Protein 3LYS (pdb70)

Radius of gyration: 33.26 Å; Cα contacts (8 Å, |Δi|>4): 782; chains: 6; bounding box: 32×87×81 Å

Organism: Lactococcus lactis subsp. lactis (strain IL1403) (NCBI:txid272623)

InterPro domains:
  IPR002104 Integrase, catalytic domain [PF00589] (167-355)
  IPR002104 Integrase, catalytic domain [PS51898] (163-365)
  IPR004107 Integrase, SAM-like, N-terminal [PF14659] (61-115)
  IPR010998 Integrase/recombinase, N-terminal [G3DSA:1.10.150.130] (53-163)
  IPR011010 DNA breaking-rejoining enzyme, catalytic core [SSF56349] (61-362)
  IPR013762 Integrase-like, catalytic domain superfamily [G3DSA:1.10.443.10] (164-369)
  IPR044068 Core-binding (CB) domain [PS51900] (55-139)
  IPR050090 Bacterial tyrosine recombinase XerC/XerD complex [PTHR30349] (60-361)

Sequence (611 aa):
PIKQEISEYFKDWELYKKNAIDETYKGYEQTLKYLKTYPNVLISEITASSYQRALNKFAETHAKASTKGFHTRVRASIQCLIEEGRLQKDFTTRAVVKGLEHKQEISEYFKDWELYKKNAIDETYKGYEQTLKYLKTYPNVLISEITASSYQRALNKFAETHAKASTKGFHTRVRASIQCLIEEGRLQKDFTTRAVVKGLEHHPIKQEISEYFKDWELYKKNAIDETYKGYEQTLKYLKTYPNVLISEITASSYQRALNKFAETHAKASTKGFHTRVRASIQCLIEEGRLQKDFTTRAVVKGLEIKQEISEYFKDWELYKKNAIDETYKGYEQTLKYLKTYPNVLISEITASSYQRALNKFAETHAKASTKGFHTRVRASIQCLIEEGRLQKDFTTRAVVKGLEHHHHPIKQEISEYFKDWELYKKNAIDETYKGYEQTLKYLKTYPNVLISEITASSYQRALNKFAETHAKASTKGFHTRVRASIQCLIEEGRLQKDFTTRAVVKGLEPIKQEISEYFKDWELYKKNAIDETYKGYEQTLKYLKTYPNVLISEITASSYQRALNKFAETHAKASTKGFHTRVRASIQCLIEEGRLQKDFTTRAVVKGLEH

Solvent-accessible surface area: 32222 Å² total

Structure (mmCIF, N/CA/C/O backbone):
data_3LYS
#
_entry.id   3LYS
#
_cell.length_a   66.704
_cell.length_b   90.272
_cell.length_c   156.948
_cell.angle_alpha   90.00
_cell.angle_beta   90.00
_cell.angle_gamma   90.00
#
_symmetry.space_group_name_H-M   'P 21 21 21'
#
loop_
_entity.id
_entity.type
_entity.pdbx_description
1 polymer 'Prophage pi2 protein 01, integrase'
2 water water
#
loop_
_atom_site.group_PDB
_atom_site.id
_atom_site.type_symbol
_atom_site.label_atom_id
_atom_site.label_alt_id
_atom_site.label_comp_id
_atom_site.label_asym_id
_atom_site.label_entity_id
_atom_site.label_seq_id
_atom_site.pdbx_PDB_ins_code
_atom_site.Cartn_x
_atom_site.Cartn_y
_atom_site.Cartn_z
_atom_site.occupancy
_atom_site.B_iso_or_equiv
_atom_site.auth_seq_id
_atom_site.auth_comp_id
_atom_site.auth_asym_id
_atom_site.auth_atom_id
_atom_site.pdbx_PDB_model_num
ATOM 1 N N . PRO A 1 3 ? -11.238 -1.679 -20.487 1.00 75.45 55 PRO A N 1
ATOM 2 C CA . PRO A 1 3 ? -10.784 -0.432 -21.167 1.00 75.63 55 PRO A CA 1
ATOM 3 C C . PRO A 1 3 ? -11.483 -0.259 -22.531 1.00 76.37 55 PRO A C 1
ATOM 4 O O . PRO A 1 3 ? -11.848 -1.253 -23.168 1.00 78.37 55 PRO A O 1
ATOM 8 N N . ILE A 1 4 ? -11.680 0.993 -22.967 1.00 74.84 56 ILE A N 1
ATOM 9 C CA . ILE A 1 4 ? -12.326 1.296 -24.264 1.00 71.60 56 ILE A CA 1
ATOM 10 C C . ILE A 1 4 ? -11.556 2.333 -25.083 1.00 70.99 56 ILE A C 1
ATOM 11 O O . ILE A 1 4 ? -11.698 3.546 -24.890 1.00 69.24 56 ILE A O 1
ATOM 16 N N . LYS A 1 5 ? -10.739 1.837 -26.005 1.00 70.40 57 LYS A N 1
ATOM 17 C CA . LYS A 1 5 ? -9.943 2.693 -26.877 1.00 70.37 57 LYS A CA 1
ATOM 18 C C . LYS A 1 5 ? -10.450 2.561 -28.307 1.00 67.48 57 LYS A C 1
ATOM 19 O O . LYS A 1 5 ? -10.248 1.535 -28.958 1.00 70.07 57 LYS A O 1
ATOM 25 N N . GLN A 1 6 ? -11.117 3.602 -28.789 1.00 59.66 58 GLN A N 1
ATOM 26 C CA . GLN A 1 6 ? -11.649 3.588 -30.141 1.00 53.13 58 GLN A CA 1
ATOM 27 C C . GLN A 1 6 ? -12.270 4.960 -30.462 1.00 53.50 58 GLN A C 1
ATOM 28 O O . GLN A 1 6 ? -12.488 5.774 -29.560 1.00 56.71 58 GLN A O 1
ATOM 34 N N . GLU A 1 7 ? -12.543 5.231 -31.736 1.00 48.71 59 GLU A N 1
ATOM 35 C CA . GLU A 1 7 ? -13.140 6.509 -32.101 1.00 45.54 59 GLU A CA 1
ATOM 36 C C . GLU A 1 7 ? -14.620 6.470 -31.838 1.00 40.83 59 GLU A C 1
ATOM 37 O O . GLU A 1 7 ? -15.265 5.477 -32.116 1.00 38.72 59 GLU A O 1
ATOM 43 N N . ILE A 1 8 ? -15.164 7.553 -31.308 1.00 40.42 60 ILE A N 1
ATOM 44 C CA . ILE A 1 8 ? -16.587 7.604 -31.040 1.00 36.44 60 ILE A CA 1
ATOM 45 C C . ILE A 1 8 ? -17.382 7.250 -32.293 1.00 36.93 60 ILE A C 1
ATOM 46 O O . ILE A 1 8 ? -18.306 6.438 -32.237 1.00 34.60 60 ILE A O 1
ATOM 51 N N . SER A 1 9 ? -17.026 7.855 -33.424 1.00 41.70 61 SER A N 1
ATOM 52 C CA . SER A 1 9 ? -17.739 7.602 -34.680 1.00 44.32 61 SER A CA 1
ATOM 53 C C . SER A 1 9 ? -17.700 6.133 -35.052 1.00 43.21 61 SER A C 1
ATOM 54 O O . SER A 1 9 ? -18.740 5.504 -35.251 1.00 44.48 61 SER A O 1
ATOM 57 N N . GLU A 1 10 ? -16.489 5.589 -35.121 1.00 42.11 62 GLU A N 1
ATOM 58 C CA . GLU A 1 10 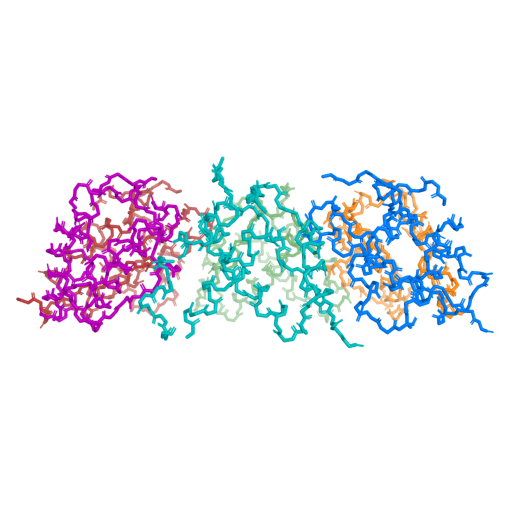? -16.280 4.193 -35.474 1.00 38.45 62 GLU A CA 1
ATOM 59 C C . GLU A 1 10 ? -17.106 3.245 -34.618 1.00 32.05 62 GLU A C 1
ATOM 60 O O . GLU A 1 10 ? -17.797 2.364 -35.125 1.00 27.45 62 GLU A O 1
ATOM 66 N N . TYR A 1 11 ? -17.013 3.434 -33.311 1.00 28.14 63 TYR A N 1
ATOM 67 C CA . TYR A 1 11 ? -17.751 2.623 -32.374 1.00 26.02 63 TYR A CA 1
ATOM 68 C C . TYR A 1 11 ? -19.249 2.719 -32.609 1.00 28.88 63 TYR A C 1
ATOM 69 O O . TYR A 1 11 ? -19.933 1.707 -32.646 1.00 30.08 63 TYR A O 1
ATOM 78 N N . PHE A 1 12 ? -19.774 3.927 -32.768 1.00 29.66 64 PHE A N 1
ATOM 79 C CA . PHE A 1 12 ? -21.209 4.073 -32.983 1.00 26.81 64 PHE A CA 1
ATOM 80 C C . PHE A 1 12 ? -21.692 3.151 -34.093 1.00 24.89 64 PHE A C 1
ATOM 81 O O . PHE A 1 12 ? -22.686 2.452 -33.932 1.00 23.40 64 PHE A O 1
ATOM 89 N N . LYS A 1 13 ? -20.986 3.144 -35.218 1.00 30.97 65 LYS A N 1
ATOM 90 C CA . LYS A 1 13 ? -21.364 2.289 -36.342 1.00 34.32 65 LYS A CA 1
ATOM 91 C C . LYS A 1 13 ? -21.340 0.843 -35.867 1.00 36.29 65 LYS A C 1
ATOM 92 O O . LYS A 1 13 ? -22.314 0.118 -36.033 1.00 38.64 65 LYS A O 1
ATOM 98 N N . ASP A 1 14 ? -20.220 0.443 -35.270 1.00 34.85 66 ASP A N 1
ATOM 99 C CA . ASP A 1 14 ? -20.027 -0.909 -34.736 1.00 36.75 66 ASP A CA 1
ATOM 100 C C . ASP A 1 14 ? -21.262 -1.294 -33.909 1.00 35.31 66 ASP A C 1
ATOM 101 O O . ASP A 1 14 ? -21.884 -2.329 -34.142 1.00 33.33 66 ASP A O 1
ATOM 106 N N . TRP A 1 15 ? -21.606 -0.427 -32.958 1.00 35.38 67 TRP A N 1
ATOM 107 C CA . TRP A 1 15 ? -22.746 -0.602 -32.060 1.00 35.46 67 TRP A CA 1
ATOM 108 C C . TRP A 1 15 ? -24.082 -0.739 -32.794 1.00 39.30 67 TRP A C 1
ATOM 109 O O . TRP A 1 15 ? -24.764 -1.764 -32.679 1.00 39.51 67 TRP A O 1
ATOM 128 N N . GLU A 1 17 ? -24.912 -1.387 -35.811 1.00 40.94 69 GLU A N 1
ATOM 129 C CA . GLU A 1 17 ? -25.023 -2.562 -36.665 1.00 40.50 69 GLU A CA 1
ATOM 130 C C . GLU A 1 17 ? -25.176 -3.835 -35.845 1.00 39.86 69 GLU A C 1
ATOM 131 O O . GLU A 1 17 ? -25.559 -4.866 -36.377 1.00 41.85 69 GLU A O 1
ATOM 137 N N . LEU A 1 18 ? -24.887 -3.766 -34.550 1.00 37.71 70 LEU A N 1
ATOM 138 C CA . LEU A 1 18 ? -25.024 -4.933 -33.697 1.00 33.13 70 LEU A CA 1
ATOM 139 C C . LEU A 1 18 ? -26.381 -5.037 -33.042 1.00 34.83 70 LEU A C 1
ATOM 140 O O . LEU A 1 18 ? -27.077 -6.038 -33.189 1.00 35.07 70 LEU A O 1
ATOM 145 N N . TYR A 1 19 ? -26.759 -3.992 -32.320 1.00 35.63 71 TYR A N 1
ATOM 146 C CA . TYR A 1 19 ? -28.015 -4.005 -31.590 1.00 38.89 71 TYR A CA 1
ATOM 147 C C . TYR A 1 19 ? -29.190 -3.315 -32.253 1.00 39.87 71 TYR A C 1
ATOM 148 O O . TYR A 1 19 ? -30.313 -3.413 -31.764 1.00 41.16 71 TYR A O 1
ATOM 157 N N . LYS A 1 20 ? -28.955 -2.626 -33.361 1.00 39.27 72 LYS A N 1
ATOM 158 C CA . LYS A 1 20 ? -30.048 -1.912 -34.008 1.00 41.73 72 LYS A CA 1
ATOM 159 C C . LYS A 1 20 ? -30.409 -2.408 -35.402 1.00 43.06 72 LYS A C 1
ATOM 160 O O . LYS A 1 20 ? -31.579 -2.655 -35.706 1.00 38.28 72 LYS A O 1
ATOM 166 N N . LYS A 1 21 ? -29.382 -2.540 -36.235 1.00 46.10 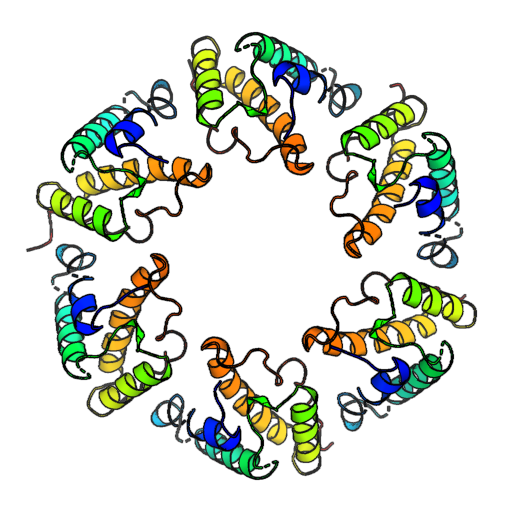73 LYS A N 1
ATOM 167 C CA . LYS A 1 21 ? -29.516 -2.977 -37.617 1.00 51.07 73 LYS A CA 1
ATOM 168 C C . LYS A 1 21 ? -30.866 -3.567 -38.015 1.00 54.05 73 LYS A C 1
ATOM 169 O O . LYS A 1 21 ? -31.830 -2.844 -38.264 1.00 55.52 73 LYS A O 1
ATOM 175 N N . ASN A 1 22 ? -30.925 -4.891 -38.068 1.00 55.74 74 ASN A N 1
ATOM 176 C CA . ASN A 1 22 ? -32.131 -5.588 -38.473 1.00 55.42 74 ASN A CA 1
ATOM 177 C C . ASN A 1 22 ? -33.193 -5.680 -37.402 1.00 57.00 74 ASN A C 1
ATOM 178 O O . ASN A 1 22 ? -34.285 -6.190 -37.636 1.00 57.26 74 ASN A O 1
ATOM 183 N N . ALA A 1 23 ? -32.880 -5.169 -36.225 1.00 58.26 75 ALA A N 1
ATOM 184 C CA . ALA A 1 23 ? -33.830 -5.225 -35.134 1.00 62.44 75 ALA A CA 1
ATOM 185 C C . ALA A 1 23 ? -34.883 -4.130 -35.200 1.00 64.47 75 ALA A C 1
ATOM 186 O O . ALA A 1 23 ? -36.063 -4.372 -34.943 1.00 63.38 75 ALA A O 1
ATOM 188 N N . ILE A 1 24 ? -34.462 -2.923 -35.544 1.00 66.62 76 ILE A N 1
ATOM 189 C CA . ILE A 1 24 ? -35.397 -1.820 -35.596 1.00 69.33 76 ILE A CA 1
ATOM 190 C C . ILE A 1 24 ? -35.943 -1.573 -36.998 1.00 72.09 76 ILE A C 1
ATOM 191 O O . ILE A 1 24 ? -35.440 -2.111 -37.991 1.00 71.09 76 ILE A O 1
ATOM 196 N N . ASP A 1 25 ? -37.000 -0.768 -37.054 1.00 75.58 77 ASP A N 1
ATOM 197 C CA . ASP A 1 25 ? -37.655 -0.391 -38.302 1.00 78.19 77 ASP A CA 1
ATOM 198 C C . ASP A 1 25 ? -36.628 0.149 -39.307 1.00 79.09 77 ASP A C 1
ATOM 199 O O . ASP A 1 25 ? -35.581 0.658 -38.915 1.00 82.98 77 ASP A O 1
ATOM 204 N N . GLU A 1 26 ? -36.931 0.051 -40.597 1.00 78.56 78 GLU A N 1
ATOM 205 C CA . GLU A 1 26 ? -36.021 0.538 -41.630 1.00 78.23 78 GLU A CA 1
ATOM 206 C C . GLU A 1 26 ? -35.930 2.058 -41.664 1.00 76.96 78 GLU A C 1
ATOM 207 O O . GLU A 1 26 ? -34.842 2.629 -41.734 1.00 75.07 78 GLU A O 1
ATOM 221 N N . THR A 1 28 ? -36.516 3.943 -39.323 1.00 63.79 80 THR A N 1
ATOM 222 C CA . THR A 1 28 ? -35.945 4.366 -38.059 1.00 55.71 80 THR A CA 1
ATOM 223 C C . THR A 1 28 ? -34.432 4.192 -38.053 1.00 50.72 80 THR A C 1
ATOM 224 O O . THR A 1 28 ? -33.709 4.967 -37.432 1.00 48.77 80 THR A O 1
ATOM 228 N N . TYR A 1 29 ? -33.953 3.176 -38.753 1.00 45.21 81 TYR A N 1
ATOM 229 C CA . TYR A 1 29 ? -32.525 2.936 -38.812 1.00 45.54 81 TYR A CA 1
ATOM 230 C C . TYR A 1 29 ? -31.854 4.096 -39.535 1.00 47.27 81 TYR A C 1
ATOM 231 O O . TYR A 1 29 ? -30.686 4.403 -39.295 1.00 48.13 81 TYR A O 1
ATOM 240 N N . LYS A 1 30 ? -32.597 4.739 -40.426 1.00 48.12 82 LYS A N 1
ATOM 241 C CA . LYS A 1 30 ? -32.063 5.865 -41.174 1.00 46.80 82 LYS A CA 1
ATOM 242 C C . LYS A 1 30 ? -31.507 6.884 -40.190 1.00 45.70 82 LYS A C 1
ATOM 243 O O . LYS A 1 30 ? -30.464 7.490 -40.430 1.00 40.80 82 LYS A O 1
ATOM 249 N N . GLY A 1 31 ? -32.213 7.051 -39.074 1.00 45.32 83 GLY A N 1
ATOM 250 C CA . GLY A 1 31 ? -31.807 8.002 -38.056 1.00 45.59 83 GLY A CA 1
ATOM 251 C C . GLY A 1 31 ? -30.421 7.733 -37.516 1.00 46.37 83 GLY A C 1
ATOM 252 O O . GLY A 1 31 ? -29.606 8.649 -37.372 1.00 49.57 83 GLY A O 1
ATOM 253 N N . TYR A 1 32 ? -30.151 6.472 -37.208 1.00 43.56 84 TYR A N 1
ATOM 254 C CA . TYR A 1 32 ? -28.850 6.097 -36.684 1.00 42.29 84 TYR A CA 1
ATOM 255 C C . TYR A 1 32 ? -27.765 6.314 -37.732 1.00 41.31 84 TYR A C 1
ATOM 256 O O . TYR A 1 32 ? -26.639 6.679 -37.399 1.00 41.29 84 TYR A O 1
ATOM 265 N N . GLU A 1 33 ? -28.098 6.104 -38.998 1.00 38.57 85 GLU A N 1
ATOM 266 C CA . GLU A 1 33 ? -27.109 6.298 -40.042 1.00 39.91 85 GLU A CA 1
ATOM 267 C C . GLU A 1 33 ? -26.764 7.778 -40.108 1.00 39.41 85 GLU A C 1
ATOM 268 O O . GLU A 1 33 ? -25.606 8.141 -40.318 1.00 33.91 85 GLU A O 1
ATOM 274 N N . GLN A 1 34 ? -27.779 8.621 -39.916 1.00 40.09 86 GLN A N 1
ATOM 275 C CA . GLN A 1 34 ? -2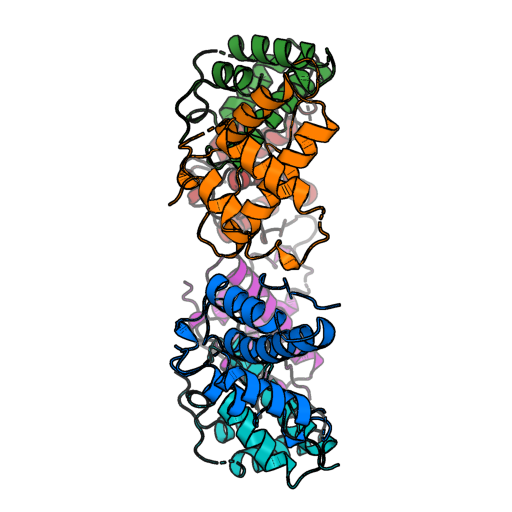7.613 10.079 -39.933 1.00 40.00 86 GLN A CA 1
ATOM 276 C C . GLN A 1 34 ? -26.771 10.501 -38.743 1.00 35.27 86 GLN A C 1
ATOM 277 O O . GLN A 1 34 ? -25.796 11.241 -38.869 1.00 31.08 86 GLN A O 1
ATOM 283 N N . THR A 1 35 ? -27.171 10.029 -37.577 1.00 36.42 87 THR A N 1
ATOM 284 C CA . THR A 1 35 ? -26.447 10.342 -36.363 1.00 37.52 87 THR A CA 1
ATOM 285 C C . THR A 1 35 ? -24.988 9.918 -36.532 1.00 34.49 87 THR A C 1
ATOM 286 O O . THR A 1 35 ? -24.081 10.607 -36.075 1.00 30.61 87 THR A O 1
ATOM 290 N N . LEU A 1 36 ? -24.774 8.785 -37.195 1.00 32.87 88 LEU A N 1
ATOM 291 C CA . LEU A 1 36 ? -23.432 8.296 -37.444 1.00 34.54 88 LEU A CA 1
ATOM 292 C C . LEU A 1 36 ? -22.696 9.339 -38.267 1.00 37.14 88 LEU A C 1
ATOM 293 O O . LEU A 1 36 ? -21.613 9.780 -37.907 1.00 37.11 88 LEU A O 1
ATOM 298 N N . LYS A 1 37 ? -23.296 9.719 -39.387 1.00 38.70 89 LYS A N 1
ATOM 299 C CA . LYS A 1 37 ? -22.731 10.722 -40.287 1.00 40.19 89 LYS A CA 1
ATOM 300 C C . LYS A 1 37 ? -22.361 11.966 -39.491 1.00 37.56 89 LYS A C 1
ATOM 301 O O . LYS A 1 37 ? -21.217 12.421 -39.516 1.00 32.50 89 LYS A O 1
ATOM 307 N N . TYR A 1 38 ? -23.347 12.512 -38.788 1.00 36.41 90 TYR A N 1
ATOM 308 C CA . TYR A 1 38 ? -23.135 13.692 -37.957 1.00 35.87 90 TYR A CA 1
ATOM 309 C C . TYR A 1 38 ? -21.906 13.490 -37.094 1.00 34.20 90 TYR A C 1
ATOM 310 O O . TYR A 1 38 ? -21.007 14.324 -37.060 1.00 34.14 90 TYR A O 1
ATOM 319 N N . LEU A 1 39 ? -21.880 12.365 -36.398 1.00 32.28 91 LEU A N 1
ATOM 320 C CA . LEU A 1 39 ? -20.765 12.046 -35.535 1.00 31.28 91 LEU A CA 1
ATOM 321 C C . LEU A 1 39 ? -19.431 12.164 -36.275 1.00 30.15 91 LEU A C 1
ATOM 322 O O . LEU A 1 39 ? -18.484 12.735 -35.754 1.00 33.01 91 LEU A O 1
ATOM 327 N N . LYS A 1 40 ? -19.355 11.652 -37.496 1.00 31.75 92 LYS A N 1
ATOM 328 C CA . LYS A 1 40 ? -18.107 11.713 -38.241 1.00 34.62 92 LYS A CA 1
ATOM 329 C C . LYS A 1 40 ? -17.663 13.139 -38.509 1.00 35.45 92 LYS A C 1
ATOM 330 O O . LYS A 1 40 ? -16.467 13.438 -38.568 1.00 36.01 92 LYS A O 1
ATOM 336 N N . THR A 1 41 ? -18.642 14.018 -38.665 1.00 39.87 93 THR A N 1
ATOM 337 C CA . THR A 1 41 ? -18.395 15.437 -38.939 1.00 42.01 93 THR A CA 1
ATOM 338 C C . THR A 1 41 ? -17.970 16.189 -37.669 1.00 43.42 93 THR A C 1
ATOM 339 O O . THR A 1 41 ? -16.797 16.502 -37.484 1.00 45.32 93 THR A O 1
ATOM 343 N N . TYR A 1 42 ? -18.936 16.463 -36.798 1.00 40.25 94 TYR A N 1
ATOM 344 C CA . TYR A 1 42 ? -18.680 17.181 -35.564 1.00 36.07 94 TYR A CA 1
ATOM 345 C C . TYR A 1 42 ? -17.636 16.571 -34.646 1.00 36.76 94 TYR A C 1
ATOM 346 O O . TYR A 1 42 ? -16.972 17.284 -33.897 1.00 39.67 94 TYR A O 1
ATOM 363 N N . PRO A 1 44 ? -14.627 14.237 -35.333 1.00 51.89 96 PRO A N 1
ATOM 364 C CA . PRO A 1 44 ? -13.711 13.454 -36.160 1.00 56.18 96 PRO A CA 1
ATOM 365 C C . PRO A 1 44 ? -12.944 12.372 -35.403 1.00 57.80 96 PRO A C 1
ATOM 366 O O . PRO A 1 44 ? -13.527 11.393 -34.927 1.00 62.29 96 PRO A O 1
ATOM 370 N N . ASN A 1 45 ? -11.636 12.543 -35.281 1.00 53.58 97 ASN A N 1
ATOM 371 C CA . ASN A 1 45 ? -10.830 11.536 -34.612 1.00 50.35 97 ASN A CA 1
ATOM 372 C C . ASN A 1 45 ? -11.008 11.493 -33.100 1.00 49.27 97 ASN A C 1
ATOM 373 O O . ASN A 1 45 ? -10.110 11.077 -32.365 1.00 49.68 97 ASN A O 1
ATOM 378 N N . VAL A 1 46 ? -12.183 11.896 -32.638 1.00 47.40 98 VAL A N 1
ATOM 379 C CA . VAL A 1 46 ? -12.475 11.907 -31.212 1.00 43.47 98 VAL A CA 1
ATOM 380 C C . VAL A 1 46 ? -12.536 10.495 -30.613 1.00 41.21 98 VAL A C 1
ATOM 381 O O . VAL A 1 46 ? -13.339 9.663 -31.039 1.00 38.87 98 VAL A O 1
ATOM 385 N N . LEU A 1 47 ? -11.673 10.223 -29.637 1.00 40.24 99 LEU A N 1
ATOM 386 C CA . LEU A 1 47 ? -11.659 8.918 -28.979 1.00 37.91 99 LEU A CA 1
ATOM 387 C C . LEU A 1 47 ? -12.642 8.887 -27.830 1.00 37.13 99 LEU A C 1
ATOM 388 O O . LEU A 1 47 ? -12.693 9.794 -27.004 1.00 35.06 99 LEU A O 1
ATOM 393 N N . ILE A 1 48 ? -13.415 7.818 -27.784 1.00 38.80 100 ILE A N 1
ATOM 394 C CA . ILE A 1 48 ? -14.423 7.641 -26.760 1.00 44.21 100 ILE A CA 1
ATOM 395 C C . ILE A 1 48 ? -13.864 7.903 -25.343 1.00 46.34 100 ILE A C 1
ATOM 396 O O . ILE A 1 48 ? -14.559 8.442 -24.469 1.00 43.65 100 ILE A O 1
ATOM 401 N N . SER A 1 49 ? -12.597 7.552 -25.125 1.00 48.61 101 SER A N 1
ATOM 402 C CA . SER A 1 49 ? -11.953 7.730 -23.820 1.00 45.62 101 SER A CA 1
ATOM 403 C C . SER A 1 49 ? -11.472 9.150 -23.553 1.00 45.64 101 SER A C 1
ATOM 404 O O . SER A 1 49 ? -10.959 9.436 -22.472 1.00 47.05 101 SER A O 1
ATOM 407 N N . GLU A 1 50 ? -11.620 10.035 -24.534 1.00 47.19 102 GLU A N 1
ATOM 408 C CA . GLU A 1 50 ? -11.187 11.425 -24.375 1.00 46.37 102 GLU A CA 1
ATOM 409 C C . GLU A 1 50 ? -12.396 12.331 -24.177 1.00 43.73 102 GLU A C 1
ATOM 410 O O . GLU A 1 50 ? -12.281 13.428 -23.642 1.00 44.44 102 GLU A O 1
ATOM 416 N N . ILE A 1 51 ? -13.555 11.865 -24.620 1.00 42.47 103 ILE A N 1
ATOM 417 C CA . ILE A 1 51 ? -14.778 12.632 -24.490 1.00 40.46 103 ILE A CA 1
ATOM 418 C C . ILE A 1 51 ? -15.082 12.929 -23.023 1.00 39.67 103 ILE A C 1
ATOM 419 O O . ILE A 1 51 ? -14.974 12.046 -22.170 1.00 36.77 103 ILE A O 1
ATOM 424 N N . THR A 1 52 ? -15.454 14.178 -22.738 1.00 39.31 104 THR A N 1
ATOM 425 C CA . THR A 1 52 ? -15.799 14.610 -21.377 1.00 34.25 104 THR A CA 1
ATOM 426 C C . THR A 1 52 ? -17.170 15.278 -21.399 1.00 32.87 104 THR A C 1
ATOM 427 O O . THR A 1 52 ? -17.654 15.644 -22.463 1.00 35.68 104 THR A O 1
ATOM 431 N N . ALA A 1 53 ? -17.792 15.442 -20.238 1.00 31.01 105 ALA A N 1
ATOM 432 C CA . ALA A 1 53 ? -19.111 16.071 -20.173 1.00 32.75 105 ALA A CA 1
ATOM 433 C C . ALA A 1 53 ? -19.122 17.423 -20.878 1.00 35.68 105 ALA A C 1
ATOM 434 O O . ALA A 1 53 ? -20.140 17.844 -21.451 1.00 32.30 105 ALA A O 1
ATOM 436 N N . SER A 1 54 ? -17.973 18.095 -20.817 1.00 37.14 106 SER A N 1
ATOM 437 C CA . SER A 1 54 ? -17.779 19.404 -21.443 1.00 37.61 106 SER A CA 1
ATOM 438 C C . SER A 1 54 ? -17.606 19.250 -22.948 1.00 35.44 106 SER A C 1
ATOM 439 O O . SER A 1 54 ? -18.289 19.918 -23.724 1.00 34.68 106 SER A O 1
ATOM 442 N N . SER A 1 55 ? -16.685 18.376 -23.353 1.00 36.67 107 SER A N 1
ATOM 443 C CA . SER A 1 55 ? -16.443 18.108 -24.773 1.00 31.24 107 SER A CA 1
ATOM 444 C C . SER A 1 55 ? -17.773 17.902 -25.454 1.00 27.32 107 SER A C 1
ATOM 445 O O . SER A 1 55 ? -18.139 18.637 -26.368 1.00 27.92 107 SER A O 1
ATOM 448 N N . TYR A 1 56 ? -18.481 16.882 -24.987 1.00 24.58 108 TYR A N 1
ATOM 449 C CA . TYR A 1 56 ? -19.765 16.508 -25.537 1.00 27.41 108 TYR A CA 1
ATOM 450 C C . TYR A 1 56 ? -20.735 17.672 -25.577 1.00 28.41 108 TYR A C 1
ATOM 451 O O . TYR A 1 56 ? -21.367 17.926 -26.602 1.00 25.74 108 TYR A O 1
ATOM 460 N N . GLN A 1 57 ? -20.852 18.388 -24.466 1.00 31.82 109 GLN A N 1
ATOM 461 C CA . GLN A 1 57 ? -21.761 19.537 -24.403 1.00 31.65 109 GLN A CA 1
ATOM 462 C C . GLN A 1 57 ? -21.368 20.568 -25.464 1.00 30.57 109 GLN A C 1
ATOM 463 O O . GLN A 1 57 ? -22.217 21.166 -26.127 1.00 30.70 109 GLN A O 1
ATOM 469 N N . ARG A 1 58 ? -20.064 20.758 -25.619 1.00 29.27 110 ARG A N 1
ATOM 470 C CA . ARG A 1 58 ? -19.540 21.697 -26.593 1.00 28.76 110 ARG A CA 1
ATOM 471 C C . ARG A 1 58 ? -19.858 21.220 -28.023 1.00 27.41 110 ARG A C 1
ATOM 472 O O . ARG A 1 58 ? -20.308 22.007 -28.844 1.00 26.95 110 ARG A O 1
ATOM 480 N N . ALA A 1 59 ? -19.616 19.936 -28.310 1.00 25.57 111 ALA A N 1
ATOM 481 C CA . ALA A 1 59 ? -19.913 19.366 -29.621 1.00 20.23 111 ALA A CA 1
ATOM 482 C C . ALA A 1 59 ? -21.409 19.561 -29.852 1.00 23.47 111 ALA A C 1
ATOM 483 O O . ALA A 1 59 ? -21.844 19.954 -30.931 1.00 26.14 111 ALA A O 1
ATOM 485 N N . LEU A 1 60 ? -22.196 19.297 -28.818 1.00 23.65 112 LEU A N 1
ATOM 486 C CA . LEU A 1 60 ? -23.628 19.443 -28.906 1.00 23.49 112 LEU A CA 1
ATOM 487 C C . LEU A 1 60 ? -24.015 20.880 -29.192 1.00 26.56 112 LEU A C 1
ATOM 488 O O . LEU A 1 60 ? -24.921 21.121 -29.982 1.00 29.19 112 LEU A O 1
ATOM 493 N N . ASN A 1 61 ? -23.342 21.840 -28.561 1.00 27.95 113 ASN A N 1
ATOM 494 C CA . ASN A 1 61 ? -23.660 23.248 -28.806 1.00 31.44 113 ASN A CA 1
ATOM 495 C C . ASN A 1 61 ? -23.370 23.612 -30.258 1.00 31.54 113 ASN A C 1
ATOM 496 O O . ASN A 1 61 ? -24.248 24.105 -30.962 1.00 33.21 113 ASN A O 1
ATOM 501 N N . LYS A 1 62 ? -22.145 23.356 -30.705 1.00 30.54 114 LYS A N 1
ATOM 502 C CA . LYS A 1 62 ? -21.757 23.662 -32.078 1.00 29.09 114 LYS A CA 1
ATOM 503 C C . LYS A 1 62 ? -22.828 23.134 -33.037 1.00 27.70 114 LYS A C 1
ATOM 504 O O . LYS A 1 62 ? -23.193 23.789 -34.008 1.00 25.89 114 LYS A O 1
ATOM 510 N N . PHE A 1 63 ? -23.352 21.955 -32.740 1.00 29.50 115 PHE A N 1
ATOM 511 C CA . PHE A 1 63 ? -24.368 21.339 -33.579 1.00 31.47 115 PHE A CA 1
ATOM 512 C C . PHE A 1 63 ? -25.681 22.122 -33.556 1.00 31.62 115 PHE A C 1
ATOM 513 O O . PHE A 1 63 ? -26.333 22.303 -34.586 1.00 27.88 115 PHE A O 1
ATOM 521 N N . ALA A 1 64 ? -26.057 22.595 -32.376 1.00 32.92 116 ALA A N 1
ATOM 522 C CA . ALA A 1 64 ? -27.306 23.324 -32.222 1.00 39.35 116 ALA A CA 1
ATOM 523 C C . ALA A 1 64 ? -27.375 24.640 -32.989 1.00 41.74 116 ALA A C 1
ATOM 524 O O . ALA A 1 64 ? -28.467 25.128 -33.291 1.00 45.04 116 ALA A O 1
ATOM 526 N N . GLU A 1 65 ? -26.225 25.219 -33.311 1.00 38.43 117 GLU A N 1
ATOM 527 C CA . GLU A 1 65 ? -26.239 26.481 -34.021 1.00 36.41 117 GLU A CA 1
ATOM 528 C C . GLU A 1 65 ? -26.413 26.334 -35.530 1.00 37.89 117 GLU A C 1
ATOM 529 O O . GLU A 1 65 ? -26.118 27.257 -36.281 1.00 39.00 117 GLU A O 1
ATOM 535 N N . THR A 1 66 ? -26.907 25.180 -35.972 1.00 37.12 118 THR A N 1
ATOM 536 C CA . THR A 1 66 ? -27.145 24.932 -37.396 1.00 37.33 118 THR A CA 1
ATOM 537 C C . THR A 1 66 ? -28.199 23.850 -37.565 1.00 37.04 118 THR A C 1
ATOM 538 O O . THR A 1 66 ? -28.427 23.361 -38.668 1.00 35.23 118 THR A O 1
ATOM 542 N N . HIS A 1 67 ? -28.839 23.483 -36.463 1.00 36.03 119 HIS A N 1
ATOM 543 C CA . HIS A 1 67 ? -29.864 22.451 -36.485 1.00 39.27 119 HIS A CA 1
ATOM 544 C C . HIS A 1 67 ? -30.981 22.813 -35.531 1.00 42.60 119 HIS A C 1
ATOM 545 O O . HIS A 1 67 ? -30.762 23.532 -34.553 1.00 43.34 119 HIS A O 1
ATOM 552 N N . ALA A 1 68 ? -32.176 22.305 -35.805 1.00 42.45 120 ALA A N 1
ATOM 553 C CA . ALA A 1 68 ? -33.316 22.577 -34.947 1.00 42.42 120 ALA A CA 1
ATOM 554 C C . ALA A 1 68 ? -33.216 21.794 -33.641 1.00 44.25 120 ALA A C 1
ATOM 555 O O . ALA A 1 68 ? -32.461 20.819 -33.532 1.00 42.55 120 ALA A O 1
ATOM 557 N N . LYS A 1 69 ? -33.981 22.235 -32.648 1.00 45.16 121 LYS A N 1
ATOM 558 C CA . LYS A 1 69 ? -33.983 21.589 -31.337 1.00 46.33 121 LYS A CA 1
ATOM 559 C C . LYS A 1 69 ? -34.331 20.110 -31.504 1.00 43.65 121 LYS A C 1
ATOM 560 O O . LYS A 1 69 ? -33.553 19.228 -31.137 1.00 39.81 121 LYS A O 1
ATOM 566 N N . ALA A 1 70 ? -35.494 19.839 -32.081 1.00 42.41 122 ALA A N 1
ATOM 567 C CA . ALA A 1 70 ? -35.911 18.459 -32.287 1.00 42.37 122 ALA A CA 1
ATOM 568 C C . ALA A 1 70 ? -34.780 17.621 -32.899 1.00 37.08 122 ALA A C 1
ATOM 569 O O . ALA A 1 70 ? -34.532 16.493 -32.479 1.00 36.82 122 ALA A O 1
ATOM 571 N N . SER A 1 71 ? -34.090 18.194 -33.880 1.00 36.34 123 SER A N 1
ATOM 572 C CA . SER A 1 71 ? -33.003 17.510 -34.578 1.00 36.47 123 SER A CA 1
ATOM 573 C C . SER A 1 71 ? -31.790 17.255 -33.694 1.00 34.14 123 SER A C 1
ATOM 574 O O . SER A 1 71 ? -31.258 16.143 -33.628 1.00 32.15 123 SER A O 1
ATOM 577 N N . THR A 1 72 ? -31.341 18.298 -33.019 1.00 33.55 124 THR A N 1
ATOM 578 C CA . THR A 1 72 ? -30.186 18.168 -32.154 1.00 36.60 124 THR A CA 1
ATOM 579 C C . THR A 1 72 ? -30.507 17.146 -31.053 1.00 34.32 124 THR A C 1
ATOM 580 O O . THR A 1 72 ? -29.641 16.371 -30.648 1.00 32.48 124 THR A O 1
ATOM 584 N N . LYS A 1 73 ? -31.761 17.126 -30.605 1.00 32.23 125 LYS A N 1
ATOM 585 C CA . LYS A 1 73 ? -32.213 16.189 -29.572 1.00 33.28 125 LYS A CA 1
ATOM 586 C C . LYS A 1 73 ? -32.044 14.747 -30.010 1.00 33.14 125 LYS A C 1
ATOM 587 O O . LYS A 1 73 ? -31.536 13.913 -29.260 1.00 30.52 125 LYS A O 1
ATOM 593 N N . GLY A 1 74 ? -32.527 14.466 -31.219 1.00 32.18 126 GLY A N 1
ATOM 594 C CA . GLY A 1 74 ? -32.435 13.137 -31.793 1.00 30.43 126 GLY A CA 1
ATOM 595 C C . GLY A 1 74 ? -30.999 12.657 -31.831 1.00 31.27 126 GLY A C 1
ATOM 596 O O . GLY A 1 74 ? -30.717 11.492 -31.555 1.00 33.89 126 GLY A O 1
ATOM 597 N N . PHE A 1 75 ? -30.082 13.555 -32.177 1.00 26.02 127 PHE A N 1
ATOM 598 C CA . PHE A 1 75 ? -28.668 13.208 -32.227 1.00 23.00 127 PHE A CA 1
ATOM 599 C C . PHE A 1 75 ? -28.213 12.736 -30.849 1.00 24.44 127 PHE A C 1
ATOM 600 O O . PHE A 1 75 ? -27.739 11.612 -30.681 1.00 16.13 127 PHE A O 1
ATOM 608 N N . HIS A 1 76 ? -28.371 13.620 -29.868 1.00 25.39 128 HIS A N 1
ATOM 609 C CA . HIS A 1 76 ? -27.984 13.341 -28.493 1.00 27.13 128 HIS A CA 1
ATOM 610 C C . HIS A 1 76 ? -28.553 12.005 -28.018 1.00 27.19 128 HIS A C 1
ATOM 611 O O . HIS A 1 76 ? -27.811 11.054 -27.744 1.00 27.61 128 HIS A O 1
ATOM 618 N N . THR A 1 77 ? -29.871 11.929 -27.929 1.00 24.51 129 THR A N 1
ATOM 619 C CA . THR A 1 77 ? -30.505 10.706 -27.487 1.00 25.46 129 THR A CA 1
ATOM 620 C C . THR A 1 77 ? -29.863 9.439 -28.087 1.00 25.26 129 THR A C 1
ATOM 621 O O . THR A 1 77 ? -29.437 8.553 -27.347 1.00 22.77 129 THR A O 1
ATOM 625 N N . ARG A 1 78 ? -29.763 9.366 -29.414 1.00 25.25 130 ARG A N 1
ATOM 626 C CA . ARG A 1 78 ? -29.165 8.201 -30.065 1.00 24.14 130 ARG A CA 1
ATOM 627 C C . ARG A 1 78 ? -27.720 7.946 -29.621 1.00 23.34 130 ARG A C 1
ATOM 628 O O . ARG A 1 78 ? -27.339 6.812 -29.351 1.00 22.50 130 ARG A O 1
ATOM 636 N N . VAL A 1 79 ? -26.911 8.989 -29.534 1.00 25.71 131 VAL A N 1
ATOM 637 C CA . VAL A 1 79 ? -25.541 8.798 -29.101 1.00 26.05 131 VAL A CA 1
ATOM 638 C C . VAL A 1 79 ? -25.536 8.286 -27.675 1.00 27.60 131 VAL A C 1
ATOM 639 O O . VAL A 1 79 ? -24.760 7.410 -27.303 1.00 26.44 131 VAL A O 1
ATOM 643 N N . ARG A 1 80 ? -26.404 8.864 -26.866 1.00 31.24 132 ARG A N 1
ATOM 644 C CA . ARG A 1 80 ? -26.502 8.475 -25.468 1.00 37.28 132 ARG A CA 1
ATOM 645 C C . ARG A 1 80 ? -26.729 6.971 -25.347 1.00 38.04 132 ARG A C 1
ATOM 646 O O . ARG A 1 80 ? -26.033 6.280 -24.603 1.00 39.90 132 ARG A O 1
ATOM 654 N N . ALA A 1 81 ? -27.705 6.469 -26.094 1.00 35.22 133 ALA A N 1
ATOM 655 C CA . ALA A 1 81 ? -28.017 5.052 -26.056 1.00 35.40 133 ALA A CA 1
ATOM 656 C C . ALA A 1 81 ? -26.789 4.186 -26.330 1.00 33.35 133 ALA A C 1
ATOM 657 O O . ALA A 1 81 ? -26.575 3.167 -25.675 1.00 31.60 133 ALA A O 1
ATOM 659 N N . SER A 1 82 ? -25.982 4.580 -27.301 1.00 32.38 134 SER A N 1
ATOM 660 C CA . SER A 1 82 ? -24.804 3.792 -27.622 1.00 32.91 134 SER A CA 1
ATOM 661 C C . SER A 1 82 ? -23.787 3.803 -26.499 1.00 33.70 134 SER A C 1
ATOM 662 O O . SER A 1 82 ? -23.014 2.861 -26.341 1.00 34.58 134 SER A O 1
ATOM 665 N N . ILE A 1 83 ? -23.763 4.879 -25.724 1.00 34.51 135 ILE A N 1
ATOM 666 C CA . ILE A 1 83 ? -22.808 4.946 -24.632 1.00 37.51 135 ILE A CA 1
ATOM 667 C C . ILE A 1 83 ? -23.244 4.039 -23.471 1.00 38.29 135 ILE A C 1
ATOM 668 O O . ILE A 1 83 ? -22.405 3.461 -22.767 1.00 33.73 135 ILE A O 1
ATOM 673 N N . GLN A 1 84 ? -24.558 3.891 -23.310 1.00 39.08 136 GLN A N 1
ATOM 674 C CA . GLN A 1 84 ? -25.119 3.048 -22.261 1.00 38.91 136 GLN A CA 1
ATOM 675 C C . GLN A 1 84 ? -24.510 1.651 -22.229 1.00 36.63 136 GLN A C 1
ATOM 676 O O . GLN A 1 84 ? -23.933 1.246 -21.224 1.00 33.52 136 GLN A O 1
ATOM 682 N N . CYS A 1 85 ? -24.650 0.912 -23.324 1.00 34.82 137 CYS A N 1
ATOM 683 C CA . CYS A 1 85 ? -24.109 -0.433 -23.378 1.00 37.69 137 CYS A CA 1
ATOM 684 C C . CYS A 1 85 ? -22.626 -0.350 -23.053 1.00 37.50 137 CYS A C 1
ATOM 685 O O . CYS A 1 85 ? -22.063 -1.237 -22.417 1.00 42.09 137 CYS A O 1
ATOM 688 N N . LEU A 1 86 ? -21.986 0.734 -23.456 1.00 35.89 138 LEU A N 1
ATOM 689 C CA . LEU A 1 86 ? -20.564 0.870 -23.183 1.00 38.84 138 LEU A CA 1
ATOM 690 C C . LEU A 1 86 ? -20.329 0.934 -21.678 1.00 40.07 138 LEU A C 1
ATOM 691 O O . LEU A 1 86 ? -19.326 0.433 -21.169 1.00 40.31 138 LEU A O 1
ATOM 696 N N . ILE A 1 87 ? -21.267 1.540 -20.964 1.00 42.42 139 ILE A N 1
ATOM 697 C CA . ILE A 1 87 ? -21.160 1.641 -19.516 1.00 46.06 139 ILE A CA 1
ATOM 698 C C . ILE A 1 87 ? -21.500 0.291 -18.886 1.00 48.69 139 ILE A C 1
ATOM 699 O O . ILE A 1 87 ? -20.719 -0.268 -18.108 1.00 50.27 139 ILE A O 1
ATOM 704 N N . GLU A 1 88 ? -22.683 -0.216 -19.230 1.00 48.87 140 GLU A N 1
ATOM 705 C CA . GLU A 1 88 ? -23.179 -1.496 -18.734 1.00 46.55 140 GLU A CA 1
ATOM 706 C C . GLU A 1 88 ? -22.102 -2.585 -18.839 1.00 43.19 140 GLU A C 1
ATOM 707 O O . GLU A 1 88 ? -21.892 -3.369 -17.913 1.00 39.48 140 GLU A O 1
ATOM 713 N N . GLU A 1 89 ? -21.414 -2.595 -19.974 1.00 39.27 141 GLU A N 1
ATOM 714 C CA . GLU A 1 89 ? -20.360 -3.552 -20.249 1.00 37.02 141 GLU A CA 1
ATOM 715 C C . GLU A 1 89 ? -19.141 -3.302 -19.388 1.00 36.28 141 GLU A C 1
ATOM 716 O O . GLU A 1 89 ? -18.248 -4.145 -19.307 1.00 39.41 141 GLU A O 1
ATOM 722 N N . GLY A 1 90 ? -19.103 -2.146 -18.740 1.00 33.75 142 GLY A N 1
ATOM 723 C CA . GLY A 1 90 ? -17.966 -1.827 -17.899 1.00 35.97 142 GLY A CA 1
ATOM 724 C C . GLY A 1 90 ? -16.710 -1.504 -18.695 1.00 37.94 142 GLY A C 1
ATOM 725 O O . GLY A 1 90 ? -15.589 -1.807 -18.275 1.00 33.71 142 GLY A O 1
ATOM 726 N N . ARG A 1 91 ? -16.897 -0.901 -19.863 1.00 37.93 143 ARG A N 1
ATOM 727 C CA . ARG A 1 91 ? -15.767 -0.518 -20.691 1.00 38.74 143 ARG A CA 1
ATOM 728 C C . ARG A 1 91 ? -15.573 0.986 -20.593 1.00 41.57 143 ARG A C 1
ATOM 729 O O . ARG A 1 91 ? -14.483 1.496 -20.831 1.00 45.11 143 ARG A O 1
ATOM 737 N N . LEU A 1 92 ? -16.635 1.699 -20.235 1.00 42.96 144 LEU A N 1
ATOM 738 C CA . LEU A 1 92 ? -16.548 3.144 -20.086 1.00 41.79 144 LEU A CA 1
ATOM 739 C C . LEU A 1 92 ? -16.896 3.488 -18.655 1.00 43.37 144 LEU A C 1
ATOM 740 O O . LEU A 1 92 ? -17.921 3.044 -18.136 1.00 43.76 144 LEU A O 1
ATOM 745 N N . GLN A 1 93 ? -16.045 4.286 -18.018 1.00 45.59 145 GLN A N 1
ATOM 746 C CA . GLN A 1 93 ? -16.273 4.683 -16.632 1.00 44.28 145 GLN A CA 1
ATOM 747 C C . GLN A 1 93 ? -17.450 5.609 -16.369 1.00 40.99 145 GLN A C 1
ATOM 748 O O . GLN A 1 93 ? -18.392 5.233 -15.671 1.00 35.57 145 GLN A O 1
ATOM 754 N N . LYS A 1 94 ? -17.385 6.822 -16.914 1.00 39.28 146 LYS A N 1
ATOM 755 C CA . LYS A 1 94 ? -18.448 7.798 -16.713 1.00 39.88 146 LYS A CA 1
ATOM 756 C C . LYS A 1 94 ? -19.168 8.255 -17.972 1.00 39.61 146 LYS A C 1
ATOM 757 O O . LYS A 1 94 ? -18.556 8.711 -18.940 1.00 37.86 146 LYS A O 1
ATOM 763 N N . ASP A 1 95 ? -20.488 8.130 -17.938 1.00 38.29 147 ASP A N 1
ATOM 764 C CA . ASP A 1 95 ? -21.331 8.517 -19.056 1.00 38.58 147 ASP A CA 1
ATOM 765 C C . ASP A 1 95 ? -21.298 10.028 -19.240 1.00 36.02 147 ASP A C 1
ATOM 766 O O . ASP A 1 95 ? -22.084 10.742 -18.628 1.00 38.54 147 ASP A O 1
ATOM 771 N N . PHE A 1 96 ? -20.392 10.520 -20.078 1.00 33.51 148 PHE A N 1
ATOM 772 C CA . PHE A 1 96 ? -20.276 11.967 -20.294 1.00 32.14 148 PHE A CA 1
ATOM 773 C C . PHE A 1 96 ? -21.534 12.592 -20.860 1.00 32.55 148 PHE A C 1
ATOM 774 O O . PHE A 1 96 ? -21.680 13.802 -20.837 1.00 28.62 148 PHE A O 1
ATOM 782 N N . THR A 1 97 ? -22.446 11.778 -21.366 1.00 33.92 149 THR A N 1
ATOM 783 C CA . THR A 1 97 ? -23.667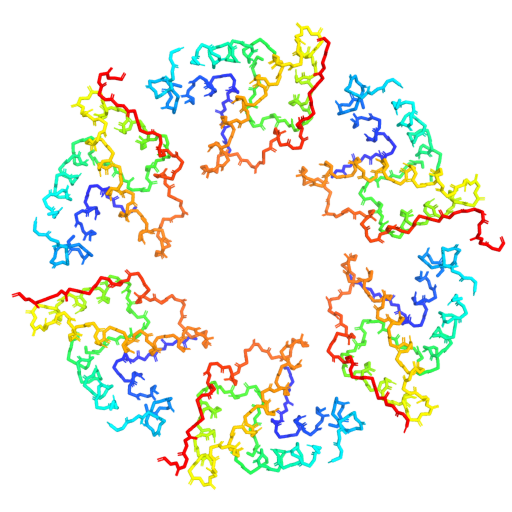 12.327 -21.931 1.00 40.00 149 THR A CA 1
ATOM 784 C C . THR A 1 97 ? -24.750 12.366 -20.870 1.00 42.02 149 THR A C 1
ATOM 785 O O . THR A 1 97 ? -25.929 12.594 -21.141 1.00 44.16 149 THR A O 1
ATOM 789 N N . THR A 1 98 ? -24.328 12.165 -19.640 1.00 44.86 150 THR A N 1
ATOM 790 C CA . THR A 1 98 ? -25.252 12.108 -18.539 1.00 45.95 150 THR A CA 1
ATOM 791 C C . THR A 1 98 ? -26.018 13.396 -18.243 1.00 46.46 150 THR A C 1
ATOM 792 O O . THR A 1 98 ? -27.228 13.466 -18.451 1.00 44.80 150 THR A O 1
ATOM 796 N N . ARG A 1 99 ? -25.316 14.418 -17.774 1.00 47.16 151 ARG A N 1
ATOM 797 C CA . ARG A 1 99 ? -25.951 15.674 -17.404 1.00 48.92 151 ARG A CA 1
ATOM 798 C C . ARG A 1 99 ? -25.890 16.685 -18.531 1.00 50.71 151 ARG A C 1
ATOM 799 O O . ARG A 1 99 ? -26.403 17.796 -18.420 1.00 49.21 151 ARG A O 1
ATOM 807 N N . ALA A 1 100 ? -25.253 16.304 -19.625 1.00 55.81 152 ALA A N 1
ATOM 808 C CA . ALA A 1 100 ? -25.161 17.210 -20.756 1.00 61.08 152 ALA A CA 1
ATOM 809 C C . ALA A 1 100 ? -26.531 17.327 -21.417 1.00 61.99 152 ALA A C 1
ATOM 810 O O . ALA A 1 100 ? -26.642 17.788 -22.552 1.00 59.47 152 ALA A O 1
ATOM 812 N N . VAL A 1 101 ? -27.565 16.906 -20.688 1.00 65.34 153 VAL A N 1
ATOM 813 C CA . VAL A 1 101 ? -28.958 16.925 -21.157 1.00 68.42 153 VAL A CA 1
ATOM 814 C C . VAL A 1 101 ? -29.324 18.219 -21.900 1.00 66.86 153 VAL A C 1
ATOM 815 O O . VAL A 1 101 ? -30.309 18.291 -22.650 1.00 67.38 153 VAL A O 1
ATOM 819 N N . VAL A 1 102 ? -28.519 19.247 -21.688 1.00 63.08 154 VAL A N 1
ATOM 820 C CA . VAL A 1 102 ? -28.761 20.515 -22.337 1.00 56.32 154 VAL A CA 1
ATOM 821 C C . VAL A 1 102 ? -28.627 20.338 -23.838 1.00 48.13 154 VAL A C 1
ATOM 822 O O . VAL A 1 102 ? -27.539 20.105 -24.352 1.00 38.07 154 VAL A O 1
ATOM 826 N N . LYS A 1 103 ? -29.756 20.422 -24.529 1.00 48.97 155 LYS A N 1
ATOM 827 C CA . LYS A 1 103 ? -29.779 20.288 -25.975 1.00 56.00 155 LYS A CA 1
ATOM 828 C C . LYS A 1 103 ? -30.217 21.596 -26.619 1.00 60.07 155 LYS A C 1
ATOM 829 O O . LYS A 1 103 ? -31.409 21.882 -26.723 1.00 59.24 155 LYS A O 1
ATOM 835 N N . GLY A 1 104 ? -29.240 22.387 -27.046 1.00 65.02 156 GLY A N 1
ATOM 836 C CA . GLY A 1 104 ? -29.536 23.651 -27.684 1.00 71.52 156 GLY A CA 1
ATOM 837 C C . GLY A 1 104 ? -30.593 23.540 -28.770 1.00 77.66 156 GLY A C 1
ATOM 838 O O . GLY A 1 104 ? -30.593 22.626 -29.607 1.00 75.43 156 GLY A O 1
ATOM 839 N N . LEU A 1 105 ? -31.492 24.517 -28.752 1.00 83.54 157 LEU A N 1
ATOM 840 C CA . LEU A 1 105 ? -32.611 24.603 -29.681 1.00 85.18 157 LEU A CA 1
ATOM 841 C C . LEU A 1 105 ? -32.334 25.376 -30.971 1.00 81.80 157 LEU A C 1
ATOM 842 O O . LEU A 1 105 ? -31.187 25.637 -31.345 1.00 79.11 157 LEU A O 1
ATOM 847 N N . GLU A 1 106 ? -33.420 25.744 -31.635 1.00 78.25 158 GLU A N 1
ATOM 848 C CA . GLU A 1 106 ? -33.349 26.478 -32.871 1.00 74.11 158 GLU A CA 1
ATOM 849 C C . GLU A 1 106 ? -34.797 26.719 -33.275 1.00 74.94 158 GLU A C 1
ATOM 850 O O . GLU A 1 106 ? -35.561 25.769 -33.476 1.00 71.05 158 GLU A O 1
ATOM 856 N N . HIS A 1 107 ? -35.171 27.995 -33.329 1.00 76.94 159 HIS A N 1
ATOM 857 C CA . HIS A 1 107 ? -36.511 28.421 -33.724 1.00 82.37 159 HIS A CA 1
ATOM 858 C C . HIS A 1 107 ? -36.782 29.937 -33.559 1.00 88.38 159 HIS A C 1
ATOM 859 O O . HIS A 1 107 ? -36.882 30.623 -34.607 1.00 90.83 159 HIS A O 1
ATOM 866 N N . LYS B 1 5 ? -10.154 24.278 -7.863 1.00 70.42 57 LYS B N 1
ATOM 867 C CA . LYS B 1 5 ? -9.259 24.352 -9.064 1.00 68.48 57 LYS B CA 1
ATOM 868 C C . LYS B 1 5 ? -9.616 25.472 -10.053 1.00 67.45 57 LYS B C 1
ATOM 869 O O . LYS B 1 5 ? -9.306 25.369 -11.239 1.00 66.16 57 LYS B O 1
ATOM 875 N N . GLN B 1 6 ? -10.258 26.535 -9.560 1.00 68.05 58 GLN B N 1
ATOM 876 C CA . GLN B 1 6 ? -10.667 27.693 -10.380 1.00 67.71 58 GLN B CA 1
ATOM 877 C C . GLN B 1 6 ? -11.529 28.633 -9.527 1.00 65.08 58 GLN B C 1
ATOM 878 O O . GLN B 1 6 ? -12.137 28.204 -8.546 1.00 64.55 58 GLN B O 1
ATOM 884 N N . GLU B 1 7 ? -11.571 29.911 -9.893 1.00 62.43 59 GLU B N 1
ATOM 885 C CA . GLU B 1 7 ? -12.371 30.883 -9.153 1.00 60.76 59 GLU B CA 1
ATOM 886 C C . GLU B 1 7 ? -13.859 30.687 -9.394 1.00 58.18 59 GLU B C 1
ATOM 887 O O . GLU B 1 7 ? -14.299 30.618 -10.537 1.00 58.53 59 GLU B O 1
ATOM 893 N N . ILE B 1 8 ? -14.628 30.614 -8.309 1.00 54.69 60 ILE B N 1
ATOM 894 C CA . ILE B 1 8 ? -16.074 30.409 -8.380 1.00 49.91 60 ILE B CA 1
ATOM 895 C C . ILE B 1 8 ? -16.710 31.281 -9.462 1.00 50.40 60 ILE B C 1
ATOM 896 O O . ILE B 1 8 ? -17.487 30.792 -10.281 1.00 47.96 60 ILE B O 1
ATOM 901 N N . SER B 1 9 ? -16.372 32.570 -9.468 1.00 51.40 61 SER B N 1
ATOM 902 C CA . SER B 1 9 ? -16.938 33.497 -10.441 1.00 53.20 61 SER B CA 1
ATOM 903 C C . SER B 1 9 ? -16.629 33.047 -11.857 1.00 54.12 61 SER B C 1
ATOM 904 O O . SER B 1 9 ? -17.537 32.857 -12.680 1.00 54.52 61 SER B O 1
ATOM 907 N N . GLU B 1 10 ? -15.342 32.860 -12.131 1.00 52.83 62 GLU B N 1
ATOM 908 C CA . GLU B 1 10 ? -14.884 32.433 -13.451 1.00 50.57 62 GLU B CA 1
ATOM 909 C C . GLU B 1 10 ? -15.618 31.184 -13.943 1.00 46.77 62 GLU B C 1
ATOM 910 O O . GLU B 1 10 ? -16.142 31.146 -15.061 1.00 45.08 62 GLU B O 1
ATOM 916 N N . TYR B 1 11 ? -15.650 30.164 -13.094 1.00 44.40 63 TYR B N 1
ATOM 917 C CA . TYR B 1 11 ? -16.314 28.923 -13.431 1.00 40.29 63 TYR B CA 1
ATOM 918 C C . TYR B 1 11 ? -17.780 29.145 -13.749 1.00 37.70 63 TYR B C 1
ATOM 919 O O . TYR B 1 11 ? -18.267 28.646 -14.757 1.00 38.51 63 TYR B O 1
ATOM 928 N N . PHE B 1 12 ? -18.485 29.891 -12.901 1.00 36.35 64 PHE B N 1
ATOM 929 C CA . PHE B 1 12 ? -19.909 30.124 -13.134 1.00 36.46 64 PHE B CA 1
ATOM 930 C C . PHE B 1 12 ? -20.171 30.593 -14.564 1.00 37.82 64 PHE B C 1
ATOM 931 O O . PHE B 1 12 ? -21.075 30.082 -15.232 1.00 37.27 64 PHE B O 1
ATOM 939 N N . LYS B 1 13 ? -19.381 31.549 -15.042 1.00 37.98 65 LYS B N 1
ATOM 940 C CA . LYS B 1 13 ? -19.541 32.043 -16.411 1.00 38.88 65 LYS B CA 1
ATOM 941 C C . LYS B 1 13 ? -19.316 30.878 -17.375 1.00 39.98 65 LYS B C 1
ATOM 942 O O . LYS B 1 13 ? -20.138 30.620 -18.249 1.00 40.92 65 LYS B O 1
ATOM 948 N N . ASP B 1 14 ? -18.196 30.179 -17.195 1.00 42.01 66 ASP B N 1
ATOM 949 C CA . ASP B 1 14 ? -17.825 29.017 -18.009 1.00 40.01 66 ASP B CA 1
ATOM 950 C C . ASP B 1 14 ? -19.042 28.085 -18.116 1.00 36.66 66 ASP B C 1
ATOM 951 O O . ASP B 1 14 ? -19.480 27.731 -19.211 1.00 36.50 66 ASP B O 1
ATOM 956 N N . TRP B 1 15 ? -19.581 27.714 -16.959 1.00 33.85 67 TRP B N 1
ATOM 957 C CA . TRP B 1 15 ? -20.744 26.837 -16.846 1.00 35.57 67 TRP B CA 1
ATOM 958 C C . TRP B 1 15 ? -21.983 27.359 -17.574 1.00 37.88 67 TRP B C 1
ATOM 959 O O . TRP B 1 15 ? -22.500 26.708 -18.477 1.00 40.82 67 TRP B O 1
ATOM 978 N N . GLU B 1 17 ? -22.489 29.592 -19.837 1.00 43.65 69 GLU B N 1
ATOM 979 C CA . GLU B 1 17 ? -22.355 29.703 -21.281 1.00 45.06 69 GLU B CA 1
ATOM 980 C C . GLU B 1 17 ? -22.367 28.337 -21.951 1.00 41.05 69 GLU B C 1
ATOM 981 O O . GLU B 1 17 ? -22.543 28.251 -23.157 1.00 42.18 69 GLU B O 1
ATOM 987 N N . LEU B 1 18 ? -22.185 27.274 -21.172 1.00 39.31 70 LEU B N 1
ATOM 988 C CA . LEU B 1 18 ? -22.186 25.927 -21.726 1.00 34.77 70 LEU B CA 1
ATOM 989 C C . LEU B 1 18 ? -23.556 25.293 -21.716 1.00 34.75 70 LEU B C 1
ATOM 990 O O . LEU B 1 18 ? -24.084 24.901 -22.762 1.00 29.14 70 LEU B O 1
ATOM 995 N N . TYR B 1 19 ? -24.141 25.209 -20.527 1.00 36.58 71 TYR B N 1
ATOM 996 C CA . TYR B 1 19 ? -25.436 24.556 -20.364 1.00 38.96 71 TYR B CA 1
ATOM 997 C C . TYR B 1 19 ? -26.657 25.452 -20.323 1.00 38.49 71 TYR B C 1
ATOM 998 O O . TYR B 1 19 ? -27.785 24.957 -20.320 1.00 31.87 71 TYR B O 1
ATOM 1007 N N . LYS B 1 20 ? -26.444 26.763 -20.309 1.00 42.15 72 LYS B N 1
ATOM 1008 C CA . LYS B 1 20 ? -27.578 27.670 -20.228 1.00 46.29 72 LYS B CA 1
ATOM 1009 C C . LYS B 1 20 ? -27.743 28.577 -21.424 1.00 50.15 72 LYS B C 1
ATOM 1010 O O . LYS B 1 20 ? -28.830 28.665 -22.009 1.00 51.27 72 LYS B O 1
ATOM 1016 N N . LYS B 1 21 ? -26.651 29.249 -21.772 1.00 53.45 73 LYS B N 1
ATOM 1017 C CA . LYS B 1 21 ? -26.614 30.193 -22.886 1.00 56.09 73 LYS B CA 1
ATOM 1018 C C . LYS B 1 21 ? -27.825 30.187 -23.822 1.00 56.74 73 LYS B C 1
ATOM 1019 O O . LYS B 1 21 ? -28.880 30.744 -23.512 1.00 54.42 73 LYS B O 1
ATOM 1025 N N . ASN B 1 22 ? -27.659 29.549 -24.973 1.00 56.74 74 ASN B N 1
ATOM 1026 C CA . ASN B 1 22 ? -28.707 29.503 -25.981 1.00 56.71 74 ASN B CA 1
ATOM 1027 C C . ASN B 1 22 ? -29.819 28.519 -25.689 1.00 58.21 74 ASN B C 1
ATOM 1028 O O . ASN B 1 22 ? -30.786 28.416 -26.440 1.00 59.23 74 ASN B O 1
ATOM 1033 N N . ALA B 1 23 ? -29.696 27.811 -24.580 1.00 59.53 75 ALA B N 1
ATOM 1034 C CA . ALA B 1 23 ? -30.696 26.823 -24.241 1.00 61.03 75 ALA B CA 1
ATOM 1035 C C . ALA B 1 23 ? -31.896 27.425 -23.544 1.00 59.72 75 ALA B C 1
ATOM 1036 O O . ALA B 1 23 ? -33.035 27.061 -23.821 1.00 57.81 75 ALA B O 1
ATOM 1038 N N . ILE B 1 24 ? -31.647 28.356 -22.640 1.00 61.06 76 ILE B N 1
ATOM 1039 C CA . ILE B 1 24 ? -32.739 28.949 -21.903 1.00 65.20 76 ILE B CA 1
ATOM 1040 C C . ILE B 1 24 ? -33.212 30.259 -22.512 1.00 68.13 76 ILE B C 1
ATOM 1041 O O . ILE B 1 24 ? -32.547 30.838 -23.374 1.00 68.49 76 ILE B O 1
ATOM 1046 N N . ASP B 1 25 ? -34.377 30.705 -22.056 1.00 70.36 77 ASP B N 1
ATOM 1047 C CA . ASP B 1 25 ? -34.989 31.949 -22.508 1.00 75.05 77 ASP B CA 1
ATOM 1048 C C . ASP B 1 25 ? -33.991 33.106 -22.408 1.00 76.30 77 ASP B C 1
ATOM 1049 O O . ASP B 1 25 ? -33.064 33.051 -21.611 1.00 79.51 77 ASP B O 1
ATOM 1054 N N . GLU B 1 26 ? -34.187 34.152 -23.204 1.00 75.57 78 GLU B N 1
ATOM 1055 C CA . GLU B 1 26 ? -33.293 35.304 -23.183 1.00 78.16 78 GLU B CA 1
ATOM 1056 C C . GLU B 1 26 ? -33.450 36.134 -21.914 1.00 78.33 78 GLU B C 1
ATOM 1057 O O . GLU B 1 26 ? -32.466 36.526 -21.281 1.00 76.95 78 GLU B O 1
ATOM 1071 N N . THR B 1 28 ? -34.517 35.113 -19.212 1.00 68.67 80 THR B N 1
ATOM 1072 C CA . THR B 1 28 ? -34.110 34.276 -18.091 1.00 61.50 80 THR B CA 1
ATOM 1073 C C . THR B 1 28 ? -32.586 34.228 -17.961 1.00 56.92 80 THR B C 1
ATOM 1074 O O . THR B 1 28 ? -32.055 34.148 -16.855 1.00 54.62 80 THR B O 1
ATOM 1078 N N . TYR B 1 29 ? -31.888 34.276 -19.093 1.00 53.40 81 TYR B N 1
ATOM 1079 C CA . TYR B 1 29 ? -30.430 34.240 -19.086 1.00 51.01 81 TYR B CA 1
ATOM 1080 C C . TYR B 1 29 ? -29.901 35.487 -18.387 1.00 50.76 81 TYR B C 1
ATOM 1081 O O . TYR B 1 29 ? -28.803 35.486 -17.828 1.00 48.38 81 TYR B O 1
ATOM 1090 N N . LYS B 1 30 ? -30.682 36.558 -18.434 1.00 52.67 82 LYS B N 1
ATOM 1091 C CA . LYS B 1 30 ? -30.290 37.805 -17.792 1.00 54.08 82 LYS B CA 1
ATOM 1092 C C . LYS B 1 30 ? -29.970 37.525 -16.330 1.00 52.69 82 LYS B C 1
ATOM 1093 O O . LYS B 1 30 ? -29.030 38.088 -15.766 1.00 47.00 82 LYS B O 1
ATOM 1099 N N . GLY B 1 31 ? -30.763 36.635 -15.734 1.00 53.39 83 GLY B N 1
ATOM 1100 C CA . GLY B 1 31 ? -30.592 36.276 -14.337 1.00 51.89 83 GLY B CA 1
ATOM 1101 C C . GLY B 1 31 ? -29.224 35.704 -14.041 1.00 50.28 83 GLY B C 1
ATOM 1102 O O . GLY B 1 31 ? -28.583 36.082 -13.061 1.00 49.61 83 GLY B O 1
ATOM 1103 N N . TYR B 1 32 ? -28.774 34.791 -14.893 1.00 49.03 84 TYR B N 1
ATOM 1104 C CA . TYR B 1 32 ? -27.475 34.174 -14.704 1.00 47.71 84 TYR B CA 1
ATOM 1105 C C . TYR B 1 32 ? -26.369 35.202 -14.875 1.00 46.09 84 TYR B C 1
ATOM 1106 O O . TYR B 1 32 ? -25.347 35.154 -14.191 1.00 44.68 84 TYR B O 1
ATOM 1115 N N . GLU B 1 33 ? -26.569 36.151 -15.774 1.00 47.14 85 GLU B N 1
ATOM 1116 C CA . GLU B 1 33 ? -25.547 37.166 -15.967 1.00 50.10 85 GLU B CA 1
ATOM 1117 C C . GLU B 1 33 ? -25.445 37.997 -14.692 1.00 49.18 85 GLU B C 1
ATOM 1118 O O . GLU B 1 33 ? -24.350 38.365 -14.268 1.00 46.75 85 GLU B O 1
ATOM 1124 N N . GLN B 1 34 ? -26.599 38.270 -14.085 1.00 50.71 86 GLN B N 1
ATOM 1125 C CA . GLN B 1 34 ? -26.674 39.045 -12.847 1.00 49.45 86 GLN B CA 1
ATOM 1126 C C . GLN B 1 34 ? -25.993 38.264 -11.733 1.00 47.30 86 GLN B C 1
ATOM 1127 O O . GLN B 1 34 ? -25.133 38.779 -11.022 1.00 47.25 86 GLN B O 1
ATOM 1133 N N . THR B 1 35 ? -26.399 37.012 -11.580 1.00 44.78 87 THR B N 1
ATOM 1134 C CA . THR B 1 35 ? -25.823 36.150 -10.566 1.00 39.35 87 THR B CA 1
ATOM 1135 C C . THR B 1 35 ? -24.300 36.087 -10.770 1.00 36.40 87 THR B C 1
ATOM 1136 O O . THR B 1 35 ? -23.538 36.042 -9.816 1.00 32.16 87 THR B O 1
ATOM 1140 N N . LEU B 1 36 ? -23.870 36.099 -12.022 1.00 35.52 88 LEU B N 1
ATOM 1141 C CA . LEU B 1 36 ? -22.461 36.080 -12.318 1.00 39.87 88 LEU B CA 1
ATOM 1142 C C . LEU B 1 36 ? -21.834 37.341 -11.735 1.00 43.08 88 LEU B C 1
ATOM 1143 O O . LEU B 1 36 ? -20.861 37.290 -10.978 1.00 45.00 88 LEU B O 1
ATOM 1148 N N . LYS B 1 37 ? -22.395 38.482 -12.113 1.00 44.32 89 LYS B N 1
ATOM 1149 C CA . LYS B 1 37 ? -21.934 39.789 -11.639 1.00 44.41 89 LYS B CA 1
ATOM 1150 C C . LYS B 1 37 ? -21.823 39.762 -10.109 1.00 43.81 89 LYS B C 1
ATOM 1151 O O . LYS B 1 37 ? -20.760 40.026 -9.538 1.00 41.71 89 LYS B O 1
ATOM 1157 N N . TYR B 1 38 ? -22.937 39.440 -9.459 1.00 41.93 90 TYR B N 1
ATOM 1158 C CA . TYR B 1 38 ? -22.985 39.354 -8.012 1.00 39.50 90 TYR B CA 1
ATOM 1159 C C . TYR B 1 38 ? -21.805 38.543 -7.525 1.00 41.18 90 TYR B C 1
ATOM 1160 O O . TYR B 1 38 ? -21.052 38.976 -6.656 1.00 43.27 90 TYR B O 1
ATOM 1169 N N . LEU B 1 39 ? -21.644 37.362 -8.102 1.00 41.53 91 LEU B N 1
ATOM 1170 C CA . LEU B 1 39 ? -20.564 36.477 -7.720 1.00 38.37 91 LEU B CA 1
ATOM 1171 C C . LEU B 1 39 ? -19.218 37.188 -7.768 1.00 37.28 91 LEU B C 1
ATOM 1172 O O . LEU B 1 39 ? -18.429 37.069 -6.846 1.00 37.34 91 LEU B O 1
ATOM 1177 N N . LYS B 1 40 ? -18.958 37.938 -8.831 1.00 39.08 92 LYS B N 1
ATOM 1178 C CA . LYS B 1 40 ? -17.685 38.636 -8.943 1.00 43.00 92 LYS B CA 1
ATOM 1179 C C . LYS B 1 40 ? -17.473 39.634 -7.801 1.00 47.46 92 LYS B C 1
ATOM 1180 O O . LYS B 1 40 ? -16.333 39.867 -7.352 1.00 47.10 92 LYS B O 1
ATOM 1186 N N . THR B 1 41 ? -18.574 40.225 -7.338 1.00 48.84 93 THR B N 1
ATOM 1187 C CA . THR B 1 41 ? -18.550 41.192 -6.238 1.00 49.16 93 THR B CA 1
ATOM 1188 C C . THR B 1 41 ? -18.339 40.512 -4.880 1.00 50.43 93 THR B C 1
ATOM 1189 O O . THR B 1 41 ? -17.244 40.532 -4.323 1.00 53.19 93 THR B O 1
ATOM 1193 N N . TYR B 1 42 ? -19.396 39.901 -4.364 1.00 46.95 94 TYR B N 1
ATOM 1194 C CA . TYR B 1 42 ? -19.341 39.240 -3.077 1.00 45.25 94 TYR B CA 1
ATOM 1195 C C . TYR B 1 42 ? -18.288 38.158 -2.933 1.00 46.08 94 TYR B C 1
ATOM 1196 O O . TYR B 1 42 ? -17.810 37.902 -1.832 1.00 46.57 94 TYR B O 1
ATOM 1213 N N . PRO B 1 44 ? -14.889 37.580 -4.712 1.00 62.19 96 PRO B N 1
ATOM 1214 C CA . PRO B 1 44 ? -13.797 37.896 -5.634 1.00 64.37 96 PRO B CA 1
ATOM 1215 C C . PRO B 1 44 ? -12.927 36.705 -6.013 1.00 65.94 96 PRO B C 1
ATOM 1216 O O . PRO B 1 44 ? -13.376 35.780 -6.689 1.00 70.78 96 PRO B O 1
ATOM 1220 N N . ASN B 1 45 ? -11.680 36.714 -5.576 1.00 65.24 97 ASN B N 1
ATOM 1221 C CA . ASN B 1 45 ? -10.774 35.632 -5.930 1.00 63.48 97 ASN B CA 1
ATOM 1222 C C . ASN B 1 45 ? -11.055 34.327 -5.210 1.00 61.70 97 ASN B C 1
ATOM 1223 O O . ASN B 1 45 ? -10.155 33.507 -5.015 1.00 60.97 97 ASN B O 1
ATOM 1228 N N . VAL B 1 46 ? -12.314 34.126 -4.841 1.00 59.36 98 VAL B N 1
ATOM 1229 C CA . VAL B 1 46 ? -12.711 32.913 -4.142 1.00 56.33 98 VAL B CA 1
ATOM 1230 C C . VAL B 1 46 ? -12.595 31.662 -5.016 1.00 54.71 98 VAL B C 1
ATOM 1231 O O . VAL B 1 46 ? -13.217 31.580 -6.076 1.00 52.51 98 VAL B O 1
ATOM 1235 N N . LEU B 1 47 ? -11.781 30.701 -4.577 1.00 55.98 99 LEU B N 1
ATOM 1236 C CA . LEU B 1 47 ? -11.602 29.451 -5.321 1.00 54.21 99 LEU B CA 1
ATOM 1237 C C . LEU B 1 47 ? -12.642 28.442 -4.922 1.00 53.81 99 LEU B C 1
ATOM 1238 O O . LEU B 1 47 ? -12.898 28.217 -3.739 1.00 53.79 99 LEU B O 1
ATOM 1243 N N . ILE B 1 48 ? -13.230 27.824 -5.931 1.00 52.92 100 ILE B N 1
ATOM 1244 C CA . ILE B 1 48 ? -14.265 26.831 -5.732 1.00 54.24 100 ILE B CA 1
ATOM 1245 C C . ILE B 1 48 ? -13.863 25.768 -4.680 1.00 53.00 100 ILE B C 1
ATOM 1246 O O . ILE B 1 48 ? -14.701 25.287 -3.906 1.00 49.57 100 ILE B O 1
ATOM 1251 N N . SER B 1 49 ? -12.577 25.426 -4.638 1.00 52.84 101 SER B N 1
ATOM 1252 C CA . SER B 1 49 ? -12.072 24.422 -3.699 1.00 50.98 101 SER B CA 1
ATOM 1253 C C . SER B 1 49 ? -11.860 24.952 -2.279 1.00 51.25 101 SER B C 1
ATOM 1254 O O . SER B 1 49 ? -11.511 24.196 -1.378 1.00 50.06 101 SER B O 1
ATOM 1257 N N . GLU B 1 50 ? -12.053 26.249 -2.083 1.00 50.55 102 GLU B N 1
ATOM 1258 C CA . GLU B 1 50 ? -11.866 26.842 -0.769 1.00 50.11 102 GLU B CA 1
ATOM 1259 C C . GLU B 1 50 ? -13.215 27.107 -0.118 1.00 48.75 102 GLU B C 1
ATOM 1260 O O . GLU B 1 50 ? -13.327 27.201 1.101 1.00 46.49 102 GLU B O 1
ATOM 1266 N N . ILE B 1 51 ? -14.246 27.228 -0.941 1.00 49.04 103 ILE B N 1
ATOM 1267 C CA . ILE B 1 51 ? -15.585 27.506 -0.443 1.00 48.60 103 ILE B CA 1
ATOM 1268 C C . ILE B 1 51 ? -16.060 26.419 0.506 1.00 45.96 103 ILE B C 1
ATOM 1269 O O . ILE B 1 51 ? -15.917 25.232 0.206 1.00 47.97 103 ILE B O 1
ATOM 1274 N N . THR B 1 52 ? -16.627 26.831 1.642 1.00 41.71 104 THR B N 1
ATOM 1275 C CA . THR B 1 52 ? -17.147 25.898 2.644 1.00 37.87 104 THR B CA 1
ATOM 1276 C C . THR B 1 52 ? -18.598 26.238 2.952 1.00 36.40 104 THR B C 1
ATOM 1277 O O . THR B 1 52 ? -19.057 27.323 2.625 1.00 34.84 104 THR B O 1
ATOM 1281 N N . ALA B 1 53 ? -19.316 25.314 3.581 1.00 39.20 105 ALA B N 1
ATOM 1282 C CA . ALA B 1 53 ? -20.719 25.542 3.915 1.00 41.28 105 ALA B CA 1
ATOM 1283 C C . ALA B 1 53 ? -20.888 26.844 4.680 1.00 40.99 105 ALA B C 1
ATOM 1284 O O . ALA B 1 53 ? -21.918 27.524 4.565 1.00 40.85 105 ALA B O 1
ATOM 1286 N N . SER B 1 54 ? -19.870 27.174 5.471 1.00 40.74 106 SER B N 1
ATOM 1287 C CA . SER B 1 54 ? -19.858 28.397 6.277 1.00 41.42 106 SER B CA 1
ATOM 1288 C C . SER B 1 54 ? -19.541 29.605 5.400 1.00 38.19 106 SER B C 1
ATOM 1289 O O . SER B 1 54 ? -20.248 30.615 5.441 1.00 33.58 106 SER B O 1
ATOM 1292 N N . SER B 1 55 ? -18.472 29.498 4.614 1.00 38.53 107 SER B N 1
ATOM 1293 C CA . SER B 1 55 ? -18.079 30.581 3.709 1.00 37.14 107 SER B CA 1
ATOM 1294 C C . SER B 1 55 ? -19.298 31.042 2.935 1.00 35.38 107 SER B C 1
ATOM 1295 O O . SER B 1 55 ? -19.684 32.215 2.971 1.00 30.72 107 SER B O 1
ATOM 1298 N N . TYR B 1 56 ? -19.876 30.084 2.214 1.00 35.20 108 TYR B N 1
ATOM 1299 C CA . TYR B 1 56 ? -21.041 30.332 1.385 1.00 34.85 108 TYR B CA 1
ATOM 1300 C C . TYR B 1 56 ? -22.183 30.969 2.190 1.00 33.23 108 TYR B C 1
ATOM 1301 O O . TYR B 1 56 ? -22.732 32.008 1.801 1.00 31.28 108 TYR B O 1
ATOM 1310 N N . GLN B 1 57 ? -22.522 30.366 3.321 1.00 29.85 109 GLN B N 1
ATOM 1311 C CA . GLN B 1 57 ? -23.585 30.893 4.160 1.00 29.55 109 GLN B CA 1
ATOM 1312 C C . GLN B 1 57 ? -23.275 32.334 4.537 1.00 30.46 109 GLN B C 1
ATOM 1313 O O . GLN B 1 57 ? -24.154 33.200 4.536 1.00 29.40 109 GLN B O 1
ATOM 1319 N N . ARG B 1 58 ? -22.012 32.590 4.850 1.00 33.82 110 ARG B N 1
ATOM 1320 C CA . ARG B 1 58 ? -21.572 33.932 5.217 1.00 34.55 110 ARG B CA 1
ATOM 1321 C C . ARG B 1 58 ? -21.698 34.894 4.022 1.00 30.41 110 ARG B C 1
ATOM 1322 O O . ARG B 1 58 ? -22.190 36.011 4.175 1.00 26.08 110 ARG B O 1
ATOM 1330 N N . ALA B 1 59 ? -21.261 34.456 2.838 1.00 30.86 111 ALA B N 1
ATOM 1331 C CA . ALA B 1 59 ? -21.349 35.283 1.631 1.00 27.23 111 ALA B CA 1
ATOM 1332 C C . ALA B 1 59 ? -22.822 35.552 1.390 1.00 23.87 111 ALA B C 1
ATOM 1333 O O . ALA B 1 59 ? -23.210 36.651 1.018 1.00 22.19 111 ALA B O 1
ATOM 1335 N N . LEU B 1 60 ? -23.637 34.526 1.606 1.00 26.26 112 LEU B N 1
ATOM 1336 C CA . LEU B 1 60 ? -25.075 34.644 1.428 1.00 27.83 112 LEU B CA 1
ATOM 1337 C C . LEU B 1 60 ? -25.688 35.630 2.423 1.00 31.00 112 LEU B C 1
ATOM 1338 O O . LEU B 1 60 ? -26.605 36.383 2.077 1.00 27.29 112 LEU B O 1
ATOM 1343 N N . ASN B 1 61 ? -25.202 35.629 3.661 1.00 31.14 113 ASN B N 1
ATOM 1344 C CA . ASN B 1 61 ? -25.734 36.560 4.647 1.00 31.84 113 ASN B CA 1
ATOM 1345 C C . ASN B 1 61 ? -25.400 37.995 4.250 1.00 33.58 113 ASN B C 1
ATOM 1346 O O . ASN B 1 61 ? -26.288 38.842 4.160 1.00 35.48 113 ASN B O 1
ATOM 1351 N N . LYS B 1 62 ? -24.119 38.262 4.007 1.00 35.53 114 LYS B N 1
ATOM 1352 C CA . LYS B 1 62 ? -23.672 39.596 3.609 1.00 33.31 114 LYS B CA 1
ATOM 1353 C C . LYS B 1 62 ? -24.591 40.121 2.494 1.00 31.76 114 LYS B C 1
ATOM 1354 O O . LYS B 1 62 ? -25.021 41.276 2.498 1.00 30.70 114 LYS B O 1
ATOM 1360 N N . PHE B 1 63 ? -24.921 39.245 1.559 1.00 33.08 115 PHE B N 1
ATOM 1361 C CA . PHE B 1 63 ? -25.771 39.606 0.435 1.00 35.10 115 PHE B CA 1
ATOM 1362 C C . PHE B 1 63 ? -27.193 39.953 0.873 1.00 37.06 115 PHE B C 1
ATOM 1363 O O . PHE B 1 63 ? -27.792 40.902 0.382 1.00 39.62 115 PHE B O 1
ATOM 1371 N N . ALA B 1 64 ? -27.730 39.194 1.815 1.00 39.32 116 ALA B N 1
ATOM 1372 C CA . ALA B 1 64 ? -29.094 39.429 2.276 1.00 39.12 116 ALA B CA 1
ATOM 1373 C C . ALA B 1 64 ? -29.311 40.777 2.953 1.00 38.12 116 ALA B C 1
ATOM 1374 O O . ALA B 1 64 ? -30.436 41.280 2.998 1.00 37.15 116 ALA B O 1
ATOM 1376 N N . GLU B 1 65 ? -28.244 41.365 3.480 1.00 36.41 117 GLU B N 1
ATOM 1377 C CA . GLU B 1 65 ? -28.399 42.629 4.171 1.00 37.27 117 GLU B CA 1
ATOM 1378 C C . GLU B 1 65 ? -28.432 43.830 3.247 1.00 35.55 117 GLU B C 1
ATOM 1379 O O . GLU B 1 65 ? -28.235 44.953 3.695 1.00 35.27 117 GLU B O 1
ATOM 1385 N N . THR B 1 66 ? -28.678 43.592 1.959 1.00 36.46 118 THR B N 1
ATOM 1386 C CA . THR B 1 66 ? -28.773 44.670 0.960 1.00 35.87 118 THR B CA 1
ATOM 1387 C C . THR B 1 66 ? -29.618 44.217 -0.214 1.00 35.26 118 THR B C 1
ATOM 1388 O O . THR B 1 66 ? -29.665 44.883 -1.242 1.00 36.24 118 THR B O 1
ATOM 1392 N N . HIS B 1 67 ? -30.282 43.076 -0.054 1.00 36.95 119 HIS B N 1
ATOM 1393 C CA . HIS B 1 67 ? -31.120 42.511 -1.106 1.00 37.03 119 HIS B CA 1
ATOM 1394 C C . HIS B 1 67 ? -32.332 41.846 -0.507 1.00 37.99 119 HIS B C 1
ATOM 1395 O O . HIS B 1 67 ? -32.287 41.353 0.622 1.00 36.82 119 HIS B O 1
ATOM 1402 N N . ALA B 1 68 ? -33.411 41.804 -1.279 1.00 39.49 120 ALA B N 1
ATOM 1403 C CA . ALA B 1 68 ? -34.647 41.199 -0.802 1.00 42.99 120 ALA B CA 1
ATOM 1404 C C . ALA B 1 68 ? -34.528 39.687 -0.753 1.00 45.92 120 ALA B C 1
ATOM 1405 O O . ALA B 1 68 ? -33.634 39.099 -1.374 1.00 47.85 120 ALA B O 1
ATOM 1407 N N . LYS B 1 69 ? -35.433 39.060 -0.009 1.00 45.28 121 LYS B N 1
ATOM 1408 C CA . LYS B 1 69 ? -35.434 37.607 0.130 1.00 48.14 121 LYS B CA 1
ATOM 1409 C C . LYS B 1 69 ? -35.516 36.965 -1.256 1.00 45.68 121 LYS B C 1
ATOM 1410 O O . LYS B 1 69 ? -34.629 36.219 -1.657 1.00 43.55 121 LYS B O 1
ATOM 1416 N N . ALA B 1 70 ? -36.576 37.274 -1.994 1.00 44.66 122 ALA B N 1
ATOM 1417 C CA . ALA B 1 70 ? -36.748 36.719 -3.328 1.00 44.14 122 ALA B CA 1
ATOM 1418 C C . ALA B 1 70 ? -35.463 36.836 -4.157 1.00 44.37 122 ALA B C 1
ATOM 1419 O O . ALA B 1 70 ? -35.075 35.900 -4.862 1.00 42.72 122 ALA B O 1
ATOM 1421 N N . SER B 1 71 ? -34.798 37.984 -4.060 1.00 45.36 123 SER B N 1
ATOM 1422 C CA . SER B 1 71 ? -33.566 38.243 -4.816 1.00 45.47 123 SER B CA 1
ATOM 1423 C C . SER B 1 71 ? -32.404 37.386 -4.351 1.00 42.00 123 SER B C 1
ATOM 1424 O O . SER B 1 71 ? -31.716 36.761 -5.158 1.00 38.92 123 SER B O 1
ATOM 1427 N N . THR B 1 72 ? -32.179 37.381 -3.044 1.00 40.33 124 THR B N 1
ATOM 1428 C CA . THR B 1 72 ? -31.098 36.604 -2.486 1.00 40.30 124 THR B CA 1
ATOM 1429 C C . THR B 1 72 ? -31.302 35.114 -2.822 1.00 33.66 124 THR B C 1
ATOM 1430 O O . THR B 1 72 ? -30.348 34.381 -3.109 1.00 28.90 124 THR B O 1
ATOM 1434 N N . LYS B 1 73 ? -32.559 34.683 -2.830 1.00 31.97 125 LYS B N 1
ATOM 1435 C CA . LYS B 1 73 ? -32.913 33.293 -3.154 1.00 31.92 125 LYS B CA 1
ATOM 1436 C C . LYS B 1 73 ? -32.481 32.931 -4.565 1.00 30.35 125 LYS B C 1
ATOM 1437 O O . LYS B 1 73 ? -31.883 31.884 -4.795 1.00 25.24 125 LYS B O 1
ATOM 1443 N N . GLY B 1 74 ? -32.837 33.807 -5.503 1.00 33.53 126 GLY B N 1
ATOM 1444 C CA . GLY B 1 74 ? -32.501 33.612 -6.896 1.00 31.93 126 GLY B CA 1
ATOM 1445 C C . GLY B 1 74 ? -31.013 33.395 -7.054 1.00 33.91 126 GLY B C 1
ATOM 1446 O O . GLY B 1 74 ? -30.582 32.528 -7.810 1.00 34.29 126 GLY B O 1
ATOM 1447 N N . PHE B 1 75 ? -30.225 34.178 -6.325 1.00 32.92 127 PHE B N 1
ATOM 1448 C CA . PHE B 1 75 ? -28.781 34.078 -6.400 1.00 28.14 127 PHE B CA 1
ATOM 1449 C C . PHE B 1 75 ? -28.361 32.686 -6.006 1.00 29.25 127 PHE B C 1
ATOM 1450 O O . PHE B 1 75 ? -27.722 31.980 -6.781 1.00 31.28 127 PHE B O 1
ATOM 1458 N N . HIS B 1 76 ? -28.727 32.306 -4.787 1.00 24.73 128 HIS B N 1
ATOM 1459 C CA . HIS B 1 76 ? -28.405 30.996 -4.242 1.00 27.71 128 HIS B CA 1
ATOM 1460 C C . HIS B 1 76 ? -28.777 29.876 -5.196 1.00 27.92 128 HIS B C 1
ATOM 1461 O O . HIS B 1 76 ? -27.916 29.125 -5.672 1.00 29.64 128 HIS B O 1
ATOM 1468 N N . THR B 1 77 ? -30.069 29.752 -5.465 1.00 25.53 129 THR B N 1
ATOM 1469 C CA . THR B 1 77 ? -30.538 28.717 -6.367 1.00 27.23 129 THR B CA 1
ATOM 1470 C C . THR B 1 77 ? -29.658 28.575 -7.635 1.00 25.42 129 THR B C 1
ATOM 1471 O O . THR B 1 77 ? -29.171 27.491 -7.925 1.00 20.74 129 THR B O 1
ATOM 1475 N N . ARG B 1 78 ? -29.434 29.666 -8.364 1.00 24.01 130 ARG B N 1
ATOM 1476 C CA . ARG B 1 78 ? -28.622 29.616 -9.569 1.00 21.11 130 ARG B CA 1
ATOM 1477 C C . ARG B 1 78 ? -27.205 29.140 -9.295 1.00 22.05 130 ARG B C 1
ATOM 1478 O O . ARG B 1 78 ? -26.669 28.331 -10.033 1.00 20.85 130 ARG B O 1
ATOM 1486 N N . VAL B 1 79 ? -26.586 29.633 -8.236 1.00 23.08 131 VAL B N 1
ATOM 1487 C CA . VAL B 1 79 ? -25.231 29.199 -7.928 1.00 28.63 131 VAL B CA 1
ATOM 1488 C C . VAL B 1 79 ? -25.253 27.705 -7.625 1.00 31.18 131 VAL B C 1
ATOM 1489 O O . VAL B 1 79 ? -24.388 26.943 -8.065 1.00 29.62 131 VAL B O 1
ATOM 1493 N N . ARG B 1 80 ? -26.245 27.296 -6.847 1.00 33.12 132 ARG B N 1
ATOM 1494 C CA . ARG B 1 80 ? -26.390 25.900 -6.465 1.00 33.75 132 ARG B CA 1
ATOM 1495 C C . ARG B 1 80 ? -26.374 24.998 -7.698 1.00 33.82 132 ARG B C 1
ATOM 1496 O O . ARG B 1 80 ? -25.630 24.016 -7.757 1.00 38.11 132 ARG B O 1
ATOM 1504 N N . ALA B 1 81 ? -27.178 25.350 -8.693 1.00 31.47 133 ALA B N 1
ATOM 1505 C CA . ALA B 1 81 ? -27.257 24.558 -9.904 1.00 27.48 133 ALA B CA 1
ATOM 1506 C C . ALA B 1 81 ? -25.893 24.371 -10.554 1.00 22.24 133 ALA B C 1
ATOM 1507 O O . ALA B 1 81 ? -25.559 23.289 -11.019 1.00 18.14 133 ALA B O 1
ATOM 1509 N N . SER B 1 82 ? -25.098 25.421 -10.585 1.00 21.84 134 SER B N 1
ATOM 1510 C CA . SER B 1 82 ? -23.801 25.306 -11.213 1.00 25.50 134 SER B CA 1
ATOM 1511 C C . SER B 1 82 ? -22.898 24.362 -10.449 1.00 30.63 134 SER B C 1
ATOM 1512 O O . SER B 1 82 ? -22.027 23.706 -11.019 1.00 31.91 134 SER B O 1
ATOM 1515 N N . ILE B 1 83 ? -23.089 24.287 -9.146 1.00 33.72 135 ILE B N 1
ATOM 1516 C CA . ILE B 1 83 ? -22.237 23.415 -8.376 1.00 35.63 135 ILE B CA 1
ATOM 1517 C C . ILE B 1 83 ? -22.617 21.959 -8.618 1.00 39.52 135 ILE B C 1
ATOM 1518 O O . ILE B 1 83 ? -21.765 21.069 -8.599 1.00 37.58 135 ILE B O 1
ATOM 1523 N N . GLN B 1 84 ? -23.895 21.724 -8.879 1.00 41.71 136 GLN B N 1
ATOM 1524 C CA . GLN B 1 84 ? -24.378 20.375 -9.129 1.00 43.82 136 GLN B CA 1
ATOM 1525 C C . GLN B 1 84 ? -23.558 19.626 -10.168 1.00 44.61 136 GLN B C 1
ATOM 1526 O O . GLN B 1 84 ? -22.988 18.567 -9.885 1.00 44.64 136 GLN B O 1
ATOM 1532 N N . CYS B 1 85 ? -23.508 20.155 -11.385 1.00 46.22 137 CYS B N 1
ATOM 1533 C CA . CYS B 1 85 ? -22.746 19.486 -12.441 1.00 48.32 137 CYS B CA 1
ATOM 1534 C C . CYS B 1 85 ? -21.309 19.285 -11.945 1.00 48.43 137 CYS B C 1
ATOM 1535 O O . CYS B 1 85 ? -20.664 18.288 -12.267 1.00 49.18 137 CYS B O 1
ATOM 1538 N N . LEU B 1 86 ? -20.815 20.220 -11.140 1.00 47.57 138 LEU B N 1
ATOM 1539 C CA . LEU B 1 86 ? -19.459 20.093 -10.633 1.00 44.50 138 LEU B CA 1
ATOM 1540 C C . LEU B 1 86 ? -19.355 18.853 -9.757 1.00 44.97 138 LEU B C 1
ATOM 1541 O O . LEU B 1 86 ? -18.326 18.184 -9.728 1.00 43.38 138 LEU B O 1
ATOM 1546 N N . ILE B 1 87 ? -20.432 18.546 -9.044 1.00 48.71 139 ILE B N 1
ATOM 1547 C CA . ILE B 1 87 ? -20.458 17.374 -8.177 1.00 49.78 139 ILE B CA 1
ATOM 1548 C C . ILE B 1 87 ? -20.617 16.134 -9.054 1.00 51.93 139 ILE B C 1
ATOM 1549 O O . ILE B 1 87 ? -19.808 15.200 -8.996 1.00 51.35 139 ILE B O 1
ATOM 1554 N N . GLU B 1 88 ? -21.669 16.145 -9.870 1.00 54.36 140 GLU B N 1
ATOM 1555 C CA . GLU B 1 88 ? -21.990 15.042 -10.768 1.00 54.52 140 GLU B CA 1
ATOM 1556 C C . GLU B 1 88 ? -20.751 14.565 -11.522 1.00 54.52 140 GLU B C 1
ATOM 1557 O O . GLU B 1 88 ? -20.534 13.363 -11.659 1.00 53.87 140 GLU B O 1
ATOM 1563 N N . GLU B 1 89 ? -19.924 15.499 -11.989 1.00 57.12 141 GLU B N 1
ATOM 1564 C CA . GLU B 1 89 ? -18.700 15.126 -12.710 1.00 56.70 141 GLU B CA 1
ATOM 1565 C C . GLU B 1 89 ? -17.658 14.505 -11.788 1.00 57.52 141 GLU B C 1
ATOM 1566 O O . GLU B 1 89 ? -16.792 13.751 -12.233 1.00 55.26 141 GLU B O 1
ATOM 1572 N N . GLY B 1 90 ? -17.746 14.835 -10.505 1.00 57.30 142 GLY B N 1
ATOM 1573 C CA . GLY B 1 90 ? -16.810 14.290 -9.548 1.00 60.85 142 GLY B CA 1
ATOM 1574 C C . GLY B 1 90 ? -15.594 15.156 -9.279 1.00 63.39 142 GLY B C 1
ATOM 1575 O O . GLY B 1 90 ? -14.648 14.703 -8.632 1.00 65.80 142 GLY B O 1
ATOM 1576 N N . ARG B 1 91 ? -15.605 16.397 -9.759 1.00 63.77 143 ARG B N 1
ATOM 1577 C CA . ARG B 1 91 ? -14.478 17.310 -9.544 1.00 62.89 143 ARG B CA 1
ATOM 1578 C C . ARG B 1 91 ? -14.558 17.930 -8.153 1.00 64.74 143 ARG B C 1
ATOM 1579 O O . ARG B 1 91 ? -13.547 18.335 -7.574 1.00 63.47 143 ARG B O 1
ATOM 1587 N N . LEU B 1 92 ? -15.776 17.995 -7.624 1.00 67.60 144 LEU B N 1
ATOM 1588 C CA . LEU B 1 92 ? -16.019 18.533 -6.287 1.00 68.87 144 LEU B CA 1
ATOM 1589 C C . LEU B 1 92 ? -16.683 17.433 -5.455 1.00 68.90 144 LEU B C 1
ATOM 1590 O O . LEU B 1 92 ? -17.765 16.941 -5.790 1.00 68.09 144 LEU B O 1
ATOM 1595 N N . GLN B 1 93 ? -16.019 17.055 -4.369 1.00 68.78 145 GLN B N 1
ATOM 1596 C CA . GLN B 1 93 ? -16.499 15.998 -3.485 1.00 67.32 145 GLN B CA 1
ATOM 1597 C C . GLN B 1 93 ? -17.763 16.362 -2.718 1.00 64.34 145 GLN B C 1
ATOM 1598 O O . GLN B 1 93 ? -18.661 15.539 -2.557 1.00 62.15 145 GLN B O 1
ATOM 1604 N N . LYS B 1 94 ? -17.834 17.598 -2.246 1.00 60.71 146 LYS B N 1
ATOM 1605 C CA . LYS B 1 94 ? -18.992 18.015 -1.486 1.00 58.10 146 LYS B CA 1
ATOM 1606 C C . LYS B 1 94 ? -19.563 19.380 -1.876 1.00 56.48 146 LYS B C 1
ATOM 1607 O O . LYS B 1 94 ? -18.827 20.341 -2.142 1.00 54.64 146 LYS B O 1
ATOM 1613 N N . ASP B 1 95 ? -20.895 19.433 -1.900 1.00 51.55 147 ASP B N 1
ATOM 1614 C CA . ASP B 1 95 ? -21.669 20.619 -2.247 1.00 46.51 147 ASP B CA 1
ATOM 1615 C C . ASP B 1 95 ? -21.920 21.456 -1.013 1.00 44.37 147 ASP B C 1
ATOM 1616 O O . ASP B 1 95 ? -22.665 21.059 -0.121 1.00 41.42 147 ASP B O 1
ATOM 1621 N N . PHE B 1 96 ? -21.301 22.623 -0.954 1.00 41.13 148 PHE B N 1
ATOM 1622 C CA . PHE B 1 96 ? -21.490 23.470 0.205 1.00 41.16 148 PHE B CA 1
ATOM 1623 C C . PHE B 1 96 ? -22.894 24.104 0.249 1.00 46.13 148 PHE B C 1
ATOM 1624 O O . PHE B 1 96 ? -23.516 24.204 1.323 1.00 45.01 148 PHE B O 1
ATOM 1632 N N . THR B 1 97 ? -23.407 24.482 -0.918 1.00 45.82 149 THR B N 1
ATOM 1633 C CA . THR B 1 97 ? -24.733 25.096 -1.036 1.00 48.19 149 THR B CA 1
ATOM 1634 C C . THR B 1 97 ? -25.871 24.174 -0.581 1.00 50.98 149 THR B C 1
ATOM 1635 O O . THR B 1 97 ? -27.061 24.493 -0.707 1.00 49.28 149 THR B O 1
ATOM 1639 N N . THR B 1 98 ? -25.494 23.035 -0.024 1.00 55.72 150 THR B N 1
ATOM 1640 C CA . THR B 1 98 ? -26.457 22.036 0.419 1.00 58.18 150 THR B CA 1
ATOM 1641 C C . THR B 1 98 ? -27.335 22.454 1.606 1.00 57.49 150 THR B C 1
ATOM 1642 O O . THR B 1 98 ? -28.438 22.974 1.416 1.00 54.01 150 THR B O 1
ATOM 1646 N N . ARG B 1 99 ? -26.846 22.222 2.822 1.00 59.29 151 ARG B N 1
ATOM 1647 C CA . ARG B 1 99 ? -27.589 22.568 4.023 1.00 60.26 151 ARG B CA 1
ATOM 1648 C C . ARG B 1 99 ? -27.648 24.069 4.223 1.00 59.99 151 ARG B C 1
ATOM 1649 O O . ARG B 1 99 ? -28.652 24.598 4.707 1.00 58.23 151 ARG B O 1
ATOM 1657 N N . ALA B 1 100 ? -26.579 24.757 3.830 1.00 60.66 152 ALA B N 1
ATOM 1658 C CA . ALA B 1 100 ? -26.516 26.203 3.973 1.00 62.24 152 ALA B CA 1
ATOM 1659 C C . ALA B 1 100 ? -27.700 26.847 3.253 1.00 63.04 152 ALA B C 1
ATOM 1660 O O . ALA B 1 100 ? -27.771 28.067 3.103 1.00 60.54 152 ALA B O 1
ATOM 1662 N N . VAL B 1 101 ? -28.641 26.012 2.826 1.00 68.40 153 VAL B N 1
ATOM 1663 C CA . VAL B 1 101 ? -29.840 26.471 2.127 1.00 74.77 153 VAL B CA 1
ATOM 1664 C C . VAL B 1 101 ? -30.607 27.470 2.997 1.00 71.02 153 VAL B C 1
ATOM 1665 O O . VAL B 1 101 ? -31.734 27.861 2.686 1.00 75.12 153 VAL B O 1
ATOM 1669 N N . VAL B 1 102 ? -29.993 27.887 4.094 1.00 64.77 154 VAL B N 1
ATOM 1670 C CA . VAL B 1 102 ? -30.647 28.848 4.955 1.00 62.75 154 VAL B CA 1
ATOM 1671 C C . VAL B 1 102 ? -30.142 30.237 4.606 1.00 57.40 154 VAL B C 1
ATOM 1672 O O . VAL B 1 102 ? -29.076 30.651 5.044 1.00 54.21 154 VAL B O 1
ATOM 1676 N N . LYS B 1 103 ? -30.908 30.945 3.790 1.00 55.12 155 LYS B N 1
ATOM 1677 C CA . LYS B 1 103 ? -30.531 32.287 3.397 1.00 55.12 155 LYS B CA 1
ATOM 1678 C C . LYS B 1 103 ? -31.432 33.318 4.076 1.00 55.84 155 LYS B C 1
ATOM 1679 O O . LYS B 1 103 ? -32.659 33.217 4.022 1.00 53.20 155 LYS B O 1
ATOM 1685 N N . GLY B 1 104 ? -30.815 34.305 4.731 1.00 56.55 156 GLY B N 1
ATOM 1686 C CA . GLY B 1 104 ? -31.566 35.341 5.430 1.00 55.56 156 GLY B CA 1
ATOM 1687 C C . GLY B 1 104 ? -32.583 36.089 4.577 1.00 55.70 156 GLY B C 1
ATOM 1688 O O . GLY B 1 104 ? -33.263 35.505 3.729 1.00 57.06 156 GLY B O 1
ATOM 1689 N N . LEU B 1 105 ? -32.678 37.402 4.792 1.00 56.55 157 LEU B N 1
ATOM 1690 C CA . LEU B 1 105 ? -33.626 38.252 4.049 1.00 56.33 157 LEU B CA 1
ATOM 1691 C C . LEU B 1 105 ? -33.427 39.779 4.256 1.00 52.26 157 LEU B C 1
ATOM 1692 O O . LEU B 1 105 ? -32.702 40.224 5.163 1.00 50.33 157 LEU B O 1
ATOM 1697 N N . GLU B 1 106 ? -34.106 40.561 3.420 1.00 49.10 158 GLU B N 1
ATOM 1698 C CA . GLU B 1 106 ? -34.060 42.025 3.463 1.00 52.77 158 GLU B CA 1
ATOM 1699 C C . GLU B 1 106 ? -34.132 42.624 4.889 1.00 53.34 158 GLU B C 1
ATOM 1700 O O . GLU B 1 106 ? -34.985 42.240 5.708 1.00 48.46 158 GLU B O 1
ATOM 1706 N N . HIS B 1 107 ? -33.206 43.547 5.173 1.00 57.72 159 HIS B N 1
ATOM 1707 C CA . HIS B 1 107 ? -33.123 44.238 6.479 1.00 65.18 159 HIS B CA 1
ATOM 1708 C C . HIS B 1 107 ? -32.242 43.496 7.516 1.00 66.02 159 HIS B C 1
ATOM 1709 O O . HIS B 1 107 ? -32.527 43.484 8.737 1.00 68.40 159 HIS B O 1
ATOM 1716 N N . HIS B 1 108 ? -31.156 42.905 7.018 1.00 64.62 160 HIS B N 1
ATOM 1717 C CA . HIS B 1 108 ? -30.252 42.106 7.846 1.00 61.62 160 HIS B CA 1
ATOM 1718 C C . HIS B 1 108 ? -31.011 40.929 8.413 1.00 59.86 160 HIS B C 1
ATOM 1719 O O . HIS B 1 108 ? -31.430 41.114 9.596 1.00 58.56 160 HIS B O 1
ATOM 1726 N N . PRO C 1 3 ? -12.168 16.888 11.575 1.00 76.43 55 PRO C N 1
ATOM 1727 C CA . PRO C 1 3 ? -11.429 17.050 12.847 1.00 78.78 55 PRO C CA 1
ATOM 1728 C C . PRO C 1 3 ? -11.480 18.509 13.335 1.00 81.60 55 PRO C C 1
ATOM 1729 O O . PRO C 1 3 ? -10.458 19.206 13.334 1.00 84.74 55 PRO C O 1
ATOM 1733 N N . ILE C 1 4 ? -12.668 18.965 13.747 1.00 81.23 56 ILE C N 1
ATOM 1734 C CA . ILE C 1 4 ? -12.852 20.345 14.222 1.00 78.25 56 ILE C CA 1
ATOM 1735 C C . ILE C 1 4 ? -12.280 20.632 15.611 1.00 78.90 56 ILE C C 1
ATOM 1736 O O . ILE C 1 4 ? -12.721 20.077 16.623 1.00 77.19 56 ILE C O 1
ATOM 1741 N N . LYS C 1 5 ? -11.300 21.527 15.645 1.00 77.08 57 LYS C N 1
ATOM 1742 C CA . LYS C 1 5 ? -10.660 21.908 16.891 1.00 76.24 57 LYS C CA 1
ATOM 1743 C C . LYS C 1 5 ? -11.337 23.144 17.480 1.00 75.52 57 LYS C C 1
ATOM 1744 O O . LYS C 1 5 ? -11.009 24.266 17.106 1.00 75.08 57 LYS C O 1
ATOM 1750 N N . GLN C 1 6 ? -12.277 22.948 18.400 1.00 74.30 58 GLN C N 1
ATOM 1751 C CA . GLN C 1 6 ? -12.973 24.081 19.009 1.00 72.35 58 GLN C CA 1
ATOM 1752 C C . GLN C 1 6 ? -13.900 23.620 20.138 1.00 70.40 58 GLN C C 1
ATOM 1753 O O . GLN C 1 6 ? -14.175 22.423 20.274 1.00 71.36 58 GLN C O 1
ATOM 1759 N N . GLU C 1 7 ? -14.376 24.561 20.951 1.00 67.02 59 GLU C N 1
ATOM 1760 C CA . GLU C 1 7 ? -15.268 24.218 22.059 1.00 62.72 59 GLU C CA 1
ATOM 1761 C C . GLU C 1 7 ? -16.733 24.227 21.643 1.00 57.21 59 GLU C C 1
ATOM 1762 O O . GLU C 1 7 ? -17.178 25.099 20.901 1.00 53.13 59 GLU C O 1
ATOM 1768 N N . ILE C 1 8 ? -17.465 23.233 22.133 1.00 54.33 60 ILE C N 1
ATOM 1769 C CA . ILE C 1 8 ? -18.880 23.065 21.833 1.00 52.01 60 ILE C CA 1
ATOM 1770 C C . ILE C 1 8 ? -19.667 24.357 22.015 1.00 52.10 60 ILE C C 1
ATOM 1771 O O . ILE C 1 8 ? -20.447 24.750 21.149 1.00 51.55 60 ILE C O 1
ATOM 1776 N N . SER C 1 9 ? -19.468 25.017 23.147 1.00 54.45 61 SER C N 1
ATOM 1777 C CA . SER C 1 9 ? -20.184 26.260 23.417 1.00 56.42 61 SER C CA 1
ATOM 1778 C C . SER C 1 9 ? -19.904 27.306 22.349 1.00 53.37 61 SER C C 1
ATOM 1779 O O . SER C 1 9 ? -20.823 27.842 21.726 1.00 52.29 61 SER C O 1
ATOM 1782 N N . GLU C 1 10 ? -18.622 27.579 22.138 1.00 52.90 62 GLU C N 1
ATOM 1783 C CA . GLU C 1 10 ? -18.183 28.561 21.153 1.00 50.26 62 GLU C CA 1
ATOM 1784 C C . GLU C 1 10 ? -18.785 28.313 19.768 1.00 44.72 62 GLU C C 1
ATOM 1785 O O . GLU C 1 10 ? -19.347 29.216 19.142 1.00 40.49 62 GLU C O 1
ATOM 1791 N N . TYR C 1 11 ? -18.651 27.081 19.296 1.00 42.12 63 TYR C N 1
ATOM 1792 C CA . TYR C 1 11 ? -19.191 26.707 18.006 1.00 38.61 63 TYR C CA 1
ATOM 1793 C C . TYR C 1 11 ? -20.696 26.935 17.935 1.00 38.16 63 TYR C C 1
ATOM 1794 O O . TYR C 1 11 ? -21.178 27.519 16.971 1.00 36.18 63 TYR C O 1
ATOM 1803 N N . PHE C 1 12 ? -21.441 26.487 18.945 1.00 37.45 64 PHE C N 1
ATOM 1804 C CA . PHE C 1 12 ? -22.889 26.664 18.931 1.00 36.80 64 PHE C CA 1
ATOM 1805 C C . PHE C 1 12 ? -23.263 28.103 18.616 1.00 39.98 64 PHE C C 1
ATOM 1806 O O . PHE C 1 12 ? -24.132 28.329 17.781 1.00 42.34 64 PHE C O 1
ATOM 1814 N N . LYS C 1 13 ? -22.617 29.068 19.274 1.00 41.26 65 LYS C N 1
ATOM 1815 C CA . LYS C 1 13 ? -22.896 30.481 19.024 1.00 39.78 65 LYS C CA 1
ATOM 1816 C C . LYS C 1 13 ? -22.592 30.779 17.553 1.00 44.31 65 LYS C C 1
ATOM 1817 O O . LYS C 1 13 ? -23.425 31.337 16.830 1.00 43.23 65 LYS C O 1
ATOM 1823 N N . ASP C 1 14 ? -21.392 30.389 17.121 1.00 46.89 66 ASP C N 1
ATOM 1824 C CA . ASP C 1 14 ? -20.928 30.570 15.737 1.00 45.24 66 ASP C CA 1
ATOM 1825 C C . ASP C 1 14 ? -22.034 30.080 14.776 1.00 42.24 66 ASP C C 1
ATOM 1826 O O . ASP C 1 14 ? -22.490 30.812 13.890 1.00 42.29 66 ASP C O 1
ATOM 1831 N N . TRP C 1 15 ? -22.461 28.837 14.985 1.00 40.27 67 TRP C N 1
ATOM 1832 C CA . TRP C 1 15 ? -23.511 28.196 14.197 1.00 37.59 67 TRP C CA 1
ATOM 1833 C C . TRP C 1 15 ? -24.835 28.974 14.191 1.00 38.46 67 TRP C C 1
ATOM 1834 O O . TRP C 1 15 ? -25.306 29.402 13.138 1.00 35.18 67 TRP C O 1
ATOM 1853 N N . GLU C 1 17 ? -25.692 31.965 14.973 1.00 47.97 69 GLU C N 1
ATOM 1854 C CA . GLU C 1 17 ? -25.633 33.295 14.373 1.00 47.49 69 GLU C CA 1
ATOM 1855 C C . GLU C 1 17 ? -25.519 33.220 12.860 1.00 44.14 69 GLU C C 1
ATOM 1856 O O . GLU C 1 17 ? -25.740 34.211 12.171 1.00 43.49 69 GLU C O 1
ATOM 1862 N N . LEU C 1 18 ? -25.190 32.040 12.347 1.00 43.50 70 LEU C N 1
ATOM 1863 C CA . LEU C 1 18 ? -25.070 31.858 10.911 1.00 37.90 70 LEU C CA 1
ATOM 1864 C C . LEU C 1 18 ? -26.348 31.396 10.262 1.00 34.72 70 LEU C C 1
ATOM 1865 O O . LEU C 1 18 ? -26.846 32.040 9.352 1.00 34.79 70 LEU C O 1
ATOM 1870 N N . TYR C 1 19 ? -26.882 30.283 10.742 1.00 37.14 71 TYR C N 1
ATOM 1871 C CA . TYR C 1 19 ? -28.073 29.714 10.138 1.00 42.54 71 TYR C CA 1
ATOM 1872 C C . TYR C 1 19 ? -29.382 30.014 10.839 1.00 42.32 71 TYR C C 1
ATOM 1873 O O . TYR C 1 19 ? -30.451 29.716 10.308 1.00 42.60 71 TYR C O 1
ATOM 1882 N N . LYS C 1 20 ? -29.314 30.623 12.013 1.00 42.62 72 LYS C N 1
ATOM 1883 C CA . LYS C 1 20 ? -30.539 30.876 12.746 1.00 45.69 72 LYS C CA 1
ATOM 1884 C C . LYS C 1 20 ? -30.861 32.337 12.925 1.00 47.23 72 LYS C C 1
ATOM 1885 O O . LYS C 1 20 ? -31.976 32.773 12.633 1.00 46.07 72 LYS C O 1
ATOM 1891 N N . LYS C 1 21 ? -29.869 33.083 13.396 1.00 50.86 73 LYS C N 1
ATOM 1892 C CA . LYS C 1 21 ? -30.000 34.511 13.672 1.00 56.34 73 LYS C CA 1
ATOM 1893 C C . LYS C 1 21 ? -31.243 35.211 13.115 1.00 59.27 73 LYS C C 1
ATOM 1894 O O . LYS C 1 21 ? -32.334 35.132 13.680 1.00 61.83 73 LYS C O 1
ATOM 1900 N N . ASN C 1 22 ? -31.068 35.906 12.004 1.00 58.58 74 ASN C N 1
ATOM 1901 C CA . ASN C 1 22 ? -32.158 36.649 11.405 1.00 60.57 74 ASN C CA 1
ATOM 1902 C C . ASN C 1 22 ? -33.138 35.817 10.608 1.00 63.31 74 ASN C C 1
ATOM 1903 O O . ASN C 1 22 ? -34.117 36.337 10.066 1.00 64.78 74 ASN C O 1
ATOM 1908 N N . ALA C 1 23 ? -32.887 34.520 10.542 1.00 62.72 75 ALA C N 1
ATOM 1909 C CA . ALA C 1 23 ? -33.754 33.646 9.780 1.00 61.36 75 ALA C CA 1
ATOM 1910 C C . ALA C 1 23 ? -34.981 33.217 10.566 1.00 62.81 75 ALA C C 1
ATOM 1911 O O . ALA C 1 23 ? -36.082 33.168 10.027 1.00 60.54 75 ALA C O 1
ATOM 1913 N N . ILE C 1 24 ? -34.796 32.915 11.843 1.00 66.12 76 ILE C N 1
ATOM 1914 C CA . ILE C 1 24 ? -35.907 32.458 12.648 1.00 69.66 76 ILE C CA 1
ATOM 1915 C C . ILE C 1 24 ? -36.556 33.575 13.450 1.00 71.56 76 ILE C C 1
ATOM 1916 O O . ILE C 1 24 ? -36.003 34.667 13.573 1.00 71.78 76 ILE C O 1
ATOM 1921 N N . ASP C 1 25 ? -37.745 33.282 13.973 1.00 74.81 77 ASP C N 1
ATOM 1922 C CA . ASP C 1 25 ? -38.516 34.210 14.791 1.00 76.55 77 ASP C CA 1
ATOM 1923 C C . ASP C 1 25 ? -37.647 34.775 15.921 1.00 77.95 77 ASP C C 1
ATOM 1924 O O . ASP C 1 25 ? -36.685 34.140 16.342 1.00 78.38 77 ASP C O 1
ATOM 1929 N N . GLU C 1 26 ? -37.992 35.962 16.413 1.00 79.25 78 GLU C N 1
ATOM 1930 C CA . GLU C 1 26 ? -37.235 36.591 17.489 1.00 80.10 78 GLU C CA 1
ATOM 1931 C C . GLU C 1 26 ? -37.437 35.881 18.823 1.00 80.97 78 GLU C C 1
ATOM 1932 O O . GLU C 1 26 ? -36.480 35.627 19.556 1.00 81.57 78 GLU C O 1
ATOM 1946 N N . THR C 1 28 ? -38.237 32.928 19.185 1.00 68.76 80 THR C N 1
ATOM 1947 C CA . THR C 1 28 ? -37.673 31.594 19.039 1.00 60.09 80 THR C CA 1
ATOM 1948 C C . THR C 1 28 ? -36.154 31.613 19.173 1.00 55.88 80 THR C C 1
ATOM 1949 O O . THR C 1 28 ? -35.564 30.677 19.703 1.00 53.70 80 THR C O 1
ATOM 1953 N N . TYR C 1 29 ? -35.524 32.684 18.705 1.00 54.72 81 TYR C N 1
ATOM 1954 C CA . TYR C 1 29 ? -34.077 32.798 18.789 1.00 53.59 81 TYR C CA 1
ATOM 1955 C C . TYR C 1 29 ? -33.659 32.845 20.242 1.00 54.27 81 TYR C C 1
ATOM 1956 O O . TYR C 1 29 ? -32.542 32.460 20.587 1.00 54.14 81 TYR C O 1
ATOM 1965 N N . LYS C 1 30 ? -34.554 33.342 21.091 1.00 57.46 82 LYS C N 1
ATOM 1966 C CA . LYS C 1 30 ? -34.277 33.426 22.529 1.00 59.79 82 LYS C CA 1
ATOM 1967 C C . LYS C 1 30 ? -33.854 32.040 23.029 1.00 59.47 82 LYS C C 1
ATOM 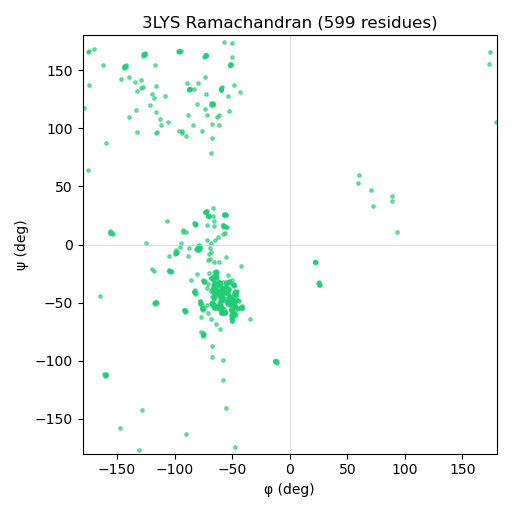1968 O O . LYS C 1 30 ? -32.940 31.911 23.853 1.00 55.12 82 LYS C O 1
ATOM 1974 N N . GLY C 1 31 ? -34.522 31.014 22.501 1.00 58.77 83 GLY C N 1
ATOM 1975 C CA . GLY C 1 31 ? -34.237 29.641 22.881 1.00 57.08 83 GLY C CA 1
ATOM 1976 C C . GLY C 1 31 ? -32.797 29.243 22.639 1.00 55.98 83 GLY C C 1
ATOM 1977 O O . GLY C 1 31 ? -32.144 28.640 23.498 1.00 57.99 83 GLY C O 1
ATOM 1978 N N . TYR C 1 32 ? -32.294 29.585 21.461 1.00 53.42 84 TYR C N 1
ATOM 1979 C CA . TYR C 1 32 ? -30.927 29.256 21.115 1.00 51.51 84 TYR C CA 1
ATOM 1980 C C . TYR C 1 32 ? -29.956 30.010 22.006 1.00 49.88 84 TYR C C 1
ATOM 1981 O O . TYR C 1 32 ? -28.905 29.489 22.378 1.00 49.68 84 TYR C O 1
ATOM 1990 N N . GLU C 1 33 ? -30.307 31.233 22.373 1.00 50.21 85 GLU C N 1
ATOM 1991 C CA . GLU C 1 33 ? -29.420 32.000 23.228 1.00 51.51 85 GLU C CA 1
ATOM 1992 C C . GLU C 1 33 ? -29.347 31.306 24.577 1.00 51.96 85 GLU C C 1
ATOM 1993 O O . GLU C 1 33 ? -28.273 31.221 25.186 1.00 51.47 85 GLU C O 1
ATOM 1999 N N . GLN C 1 34 ? -30.495 30.790 25.027 1.00 52.29 86 GLN C N 1
ATOM 2000 C CA . GLN C 1 34 ? -30.588 30.084 26.312 1.00 50.13 86 GLN C CA 1
ATOM 2001 C C . GLN C 1 34 ? -29.759 28.814 26.228 1.00 45.79 86 GLN C C 1
ATOM 2002 O O . GLN C 1 34 ? -28.910 28.551 27.071 1.00 45.67 86 GLN C O 1
ATOM 2008 N N . THR C 1 35 ? -30.027 28.031 25.194 1.00 42.39 87 THR C N 1
ATOM 2009 C CA . THR C 1 35 ? -29.306 26.798 24.986 1.00 41.67 87 THR C CA 1
ATOM 2010 C C . THR C 1 35 ? -27.799 27.093 24.951 1.00 42.29 87 THR C C 1
ATOM 2011 O O . THR C 1 35 ? -26.980 26.318 25.451 1.00 39.42 87 THR C O 1
ATOM 2015 N N . LEU C 1 36 ? -27.437 28.223 24.363 1.00 42.85 88 LEU C N 1
ATOM 2016 C CA . LEU C 1 36 ? -26.044 28.609 24.308 1.00 45.63 88 LEU C CA 1
ATOM 2017 C C . LEU C 1 36 ? -25.548 28.773 25.744 1.00 49.15 88 LEU C C 1
ATOM 2018 O O . LEU C 1 36 ? -24.552 28.165 26.152 1.00 51.04 88 LEU C O 1
ATOM 2023 N N . LYS C 1 37 ? -26.249 29.614 26.502 1.00 48.72 89 LYS C N 1
ATOM 2024 C CA . LYS C 1 37 ? -25.920 29.886 27.903 1.00 49.42 89 LYS C CA 1
ATOM 2025 C C . LYS C 1 37 ? -25.728 28.561 28.648 1.00 47.67 89 LYS C C 1
ATOM 2026 O O . LYS C 1 37 ? -24.679 28.312 29.254 1.00 45.83 89 LYS C O 1
ATOM 2032 N N . TYR C 1 38 ? -26.756 27.720 28.592 1.00 44.56 90 TYR C N 1
ATOM 2033 C CA . TYR C 1 38 ? -26.720 26.421 29.239 1.00 44.68 90 TYR C CA 1
ATOM 2034 C C . TYR C 1 38 ? -25.434 25.710 28.868 1.00 43.44 90 TYR C C 1
ATOM 2035 O O . TYR C 1 38 ? -24.696 25.222 29.727 1.00 45.31 90 TYR C O 1
ATOM 2044 N N . LEU C 1 39 ? -25.169 25.660 27.572 1.00 42.58 91 LEU C N 1
ATOM 2045 C CA . LEU C 1 39 ? -23.977 25.001 27.073 1.00 43.93 91 LEU C CA 1
ATOM 2046 C C . LEU C 1 39 ? -22.712 25.520 27.770 1.00 44.16 91 LEU C C 1
ATOM 2047 O O . LEU C 1 39 ? -21.853 24.738 28.184 1.00 45.69 91 LEU C O 1
ATOM 2052 N N . LYS C 1 40 ? -22.596 26.834 27.921 1.00 43.93 92 LYS C N 1
ATOM 2053 C CA . LYS C 1 40 ? -21.411 27.397 28.568 1.00 46.02 92 LYS C CA 1
ATOM 2054 C C . LYS C 1 40 ? -21.244 26.906 30.009 1.00 47.57 92 LYS C C 1
ATOM 2055 O O . LYS C 1 40 ? -20.121 26.739 30.508 1.00 44.51 92 LYS C O 1
ATOM 2061 N N . THR C 1 41 ? -22.381 26.674 30.659 1.00 49.84 93 THR C N 1
ATOM 2062 C CA . THR C 1 41 ? -22.426 26.201 32.035 1.00 50.15 93 THR C CA 1
ATOM 2063 C C . THR C 1 41 ? -22.071 24.714 32.125 1.00 53.89 93 THR C C 1
ATOM 2064 O O . THR C 1 41 ? -20.947 24.347 32.482 1.00 56.92 93 THR C O 1
ATOM 2068 N N . TYR C 1 42 ? -23.034 23.864 31.787 1.00 52.80 94 TYR C N 1
ATOM 2069 C CA . TYR C 1 42 ? -22.844 22.421 31.852 1.00 52.27 94 TYR C CA 1
ATOM 2070 C C . TYR C 1 42 ? -21.657 21.877 31.067 1.00 52.73 94 TYR C C 1
ATOM 2071 O O . TYR C 1 42 ? -21.083 20.852 31.432 1.00 53.16 94 TYR C O 1
ATOM 2088 N N . PRO C 1 44 ? -18.324 23.496 29.935 1.00 62.12 96 PRO C N 1
ATOM 2089 C CA . PRO C 1 44 ? -17.324 24.563 29.839 1.00 63.25 96 PRO C CA 1
ATOM 2090 C C . PRO C 1 44 ? -16.341 24.388 28.679 1.00 65.69 96 PRO C C 1
ATOM 2091 O O . PRO C 1 44 ? -16.712 24.481 27.509 1.00 69.04 96 PRO C O 1
ATOM 2095 N N . ASN C 1 45 ? -15.084 24.122 29.000 1.00 65.46 97 ASN C N 1
ATOM 2096 C CA . ASN C 1 45 ? -14.078 23.980 27.961 1.00 63.93 97 ASN C CA 1
ATOM 2097 C C . ASN C 1 45 ? -14.180 22.694 27.168 1.00 62.05 97 ASN C C 1
ATOM 2098 O O . ASN C 1 45 ? -13.185 22.205 26.640 1.00 62.93 97 ASN C O 1
ATOM 2103 N N . VAL C 1 46 ? -15.388 22.155 27.075 1.00 59.41 98 VAL C N 1
ATOM 2104 C CA . VAL C 1 46 ? -15.606 20.915 26.341 1.00 55.35 98 VAL C CA 1
ATOM 2105 C C . VAL C 1 46 ? -15.383 21.086 24.831 1.00 54.99 98 VAL C C 1
ATOM 2106 O O . VAL C 1 46 ? -16.031 21.913 24.189 1.00 54.27 98 VAL C O 1
ATOM 2110 N N . LEU C 1 47 ? -14.447 20.318 24.275 1.00 53.93 99 LEU C N 1
ATOM 2111 C CA . LEU C 1 47 ? -14.163 20.383 22.847 1.00 51.30 99 LEU C CA 1
ATOM 2112 C C . LEU C 1 47 ? -15.065 19.438 22.088 1.00 52.83 99 LEU C C 1
ATOM 2113 O O . LEU C 1 47 ? -15.248 18.278 22.466 1.00 48.67 99 LEU C O 1
ATOM 2118 N N . ILE C 1 48 ? -15.619 19.952 21.003 1.00 56.27 100 ILE C N 1
ATOM 2119 C CA . ILE C 1 48 ? -16.523 19.191 20.158 1.00 58.85 100 ILE C CA 1
ATOM 2120 C C . ILE C 1 48 ? -15.961 17.804 19.788 1.00 53.46 100 ILE C C 1
ATOM 2121 O O . ILE C 1 48 ? -16.705 16.826 19.674 1.00 50.71 100 ILE C O 1
ATOM 2126 N N . SER C 1 49 ? -14.646 17.729 19.619 1.00 51.89 101 SER C N 1
ATOM 2127 C CA . SER C 1 49 ? -13.982 16.483 19.251 1.00 52.53 101 SER C CA 1
ATOM 2128 C C . SER C 1 49 ? -13.758 15.535 20.419 1.00 52.03 101 SER C C 1
ATOM 2129 O O . SER C 1 49 ? -13.267 14.428 20.233 1.00 52.32 101 SER C O 1
ATOM 2132 N N . GLU C 1 50 ? -14.093 15.974 21.623 1.00 52.26 102 GLU C N 1
ATOM 2133 C CA . GLU C 1 50 ? -13.917 15.140 22.804 1.00 53.47 102 GLU C CA 1
ATOM 2134 C C . GLU C 1 50 ? -15.258 14.561 23.256 1.00 51.84 102 GLU C C 1
ATOM 2135 O O . GLU C 1 50 ? -15.319 13.534 23.941 1.00 49.81 102 GLU C O 1
ATOM 2141 N N . ILE C 1 51 ? -16.334 15.234 22.877 1.00 49.25 103 ILE C N 1
ATOM 2142 C CA . ILE C 1 51 ? -17.669 14.802 23.255 1.00 46.93 103 ILE C CA 1
ATOM 2143 C C . ILE C 1 51 ? -17.960 13.400 22.741 1.00 46.15 103 ILE C C 1
ATOM 2144 O O . ILE C 1 51 ? -17.675 13.091 21.585 1.00 42.67 103 ILE C O 1
ATOM 2149 N N . THR C 1 52 ? -18.518 12.559 23.613 1.00 47.21 104 THR C N 1
ATOM 2150 C CA . THR C 1 52 ? -18.877 11.181 23.262 1.00 46.06 104 THR C CA 1
ATOM 2151 C C . THR C 1 52 ? -20.340 10.937 23.602 1.00 44.15 104 THR C C 1
ATOM 2152 O O . THR C 1 52 ? -20.931 11.702 24.357 1.00 43.96 104 THR C O 1
ATOM 2156 N N . ALA C 1 53 ? -20.923 9.875 23.055 1.00 43.74 105 ALA C N 1
ATOM 2157 C CA . ALA C 1 53 ? -22.329 9.559 23.316 1.00 42.92 105 ALA C CA 1
ATOM 2158 C C . ALA C 1 53 ? -22.611 9.503 24.805 1.00 42.73 105 ALA C C 1
ATOM 2159 O O . ALA C 1 53 ? -23.722 9.824 25.248 1.00 42.55 105 ALA C O 1
ATOM 2161 N N . SER C 1 54 ? -21.596 9.085 25.562 1.00 42.70 106 SER C N 1
ATOM 2162 C CA . SER C 1 54 ? -21.679 8.977 27.017 1.00 43.04 106 SER C CA 1
ATOM 2163 C C . SER C 1 54 ? -21.544 10.359 27.654 1.00 37.12 106 SER C C 1
ATOM 2164 O O . SER C 1 54 ? -22.365 10.744 28.480 1.00 32.53 106 SER C O 1
ATOM 2167 N N . SER C 1 55 ? -20.508 11.098 27.265 1.00 37.91 107 SER C N 1
ATOM 2168 C CA . SER C 1 55 ? -20.286 12.446 27.788 1.00 36.20 107 SER C CA 1
ATOM 2169 C C . SER C 1 55 ? -21.582 13.228 27.719 1.00 31.53 107 SER C C 1
ATOM 2170 O O . SER C 1 55 ? -22.088 13.733 28.725 1.00 25.84 107 SER C O 1
ATOM 2173 N N . TYR C 1 56 ? -22.088 13.333 26.494 1.00 29.37 108 TYR C N 1
ATOM 2174 C CA . TYR C 1 56 ? -23.304 14.065 26.208 1.00 31.08 108 TYR C CA 1
ATOM 2175 C C . TYR C 1 56 ? -24.475 13.559 27.056 1.00 32.28 108 TYR C C 1
ATOM 2176 O O . TYR C 1 56 ? -25.186 14.356 27.686 1.00 34.24 108 TYR C O 1
ATOM 2185 N N . GLN C 1 57 ? -24.674 12.245 27.089 1.00 28.50 109 GLN C N 1
ATOM 2186 C CA . GLN C 1 57 ? -25.764 11.674 27.870 1.00 28.91 109 GLN C CA 1
ATOM 2187 C C . GLN C 1 57 ? -25.607 12.088 29.330 1.00 31.86 109 GLN C C 1
ATOM 2188 O O . GLN C 1 57 ? -26.578 12.428 30.007 1.00 29.60 109 GLN C O 1
ATOM 2194 N N . ARG C 1 58 ? -24.364 12.070 29.802 1.00 37.83 110 ARG C N 1
ATOM 2195 C CA . ARG C 1 58 ? -24.045 12.438 31.178 1.00 36.85 110 ARG C CA 1
ATOM 2196 C C . ARG C 1 58 ? -24.335 13.931 31.406 1.00 35.14 110 ARG C C 1
ATOM 2197 O O . ARG C 1 58 ? -24.953 14.296 32.410 1.00 34.61 110 ARG C O 1
ATOM 2205 N N . ALA C 1 59 ? -23.895 14.785 30.476 1.00 30.31 111 ALA C N 1
ATOM 2206 C CA . ALA C 1 59 ? -24.141 16.224 30.587 1.00 28.28 111 ALA C CA 1
ATOM 2207 C C . ALA C 1 59 ? -25.652 16.405 30.601 1.00 28.69 111 ALA C C 1
ATOM 2208 O O . ALA C 1 59 ? -26.203 17.196 31.373 1.00 29.25 111 ALA C O 1
ATOM 2210 N N . LEU C 1 60 ? -26.322 15.642 29.748 1.00 30.49 112 LEU C N 1
ATOM 2211 C CA . LEU C 1 60 ? -27.770 15.701 29.654 1.00 31.99 112 LEU C CA 1
ATOM 2212 C C . LEU C 1 60 ? -28.445 15.270 30.951 1.00 31.33 112 LEU C C 1
ATOM 2213 O O . LEU C 1 60 ? -29.454 15.850 31.347 1.00 30.85 112 LEU C O 1
ATOM 2218 N N . ASN C 1 61 ? -27.905 14.247 31.606 1.00 33.12 113 ASN C N 1
ATOM 2219 C CA . ASN C 1 61 ? -28.494 13.786 32.859 1.00 39.33 113 ASN C CA 1
ATOM 2220 C C . ASN C 1 61 ? -28.344 14.861 33.938 1.00 41.81 113 ASN C C 1
ATOM 2221 O O . ASN C 1 61 ? -29.327 15.262 34.566 1.00 43.41 113 ASN C O 1
ATOM 2226 N N . LYS C 1 62 ? -27.115 15.327 34.146 1.00 41.82 114 LYS C N 1
ATOM 2227 C CA . LYS C 1 62 ? -26.841 16.358 35.147 1.00 42.08 114 LYS C CA 1
ATOM 2228 C C . LYS C 1 62 ? -27.855 17.507 34.997 1.00 43.39 114 LYS C C 1
ATOM 2229 O O . LYS C 1 62 ? -28.386 18.044 35.977 1.00 39.96 114 LYS C O 1
ATOM 2235 N N . PHE C 1 63 ? -28.135 17.864 33.752 1.00 44.93 115 PHE C N 1
ATOM 2236 C CA . PHE C 1 63 ? -29.077 18.933 33.454 1.00 44.76 115 PHE C CA 1
ATOM 2237 C C . PHE C 1 63 ? -30.515 18.572 33.880 1.00 45.31 115 PHE C C 1
ATOM 2238 O O . PHE C 1 63 ? -31.238 19.400 34.443 1.00 45.61 115 PHE C O 1
ATOM 2246 N N . ALA C 1 64 ? -30.914 17.331 33.631 1.00 43.45 116 ALA C N 1
ATOM 2247 C CA . ALA C 1 64 ? -32.261 16.894 33.950 1.00 45.68 116 ALA C CA 1
ATOM 2248 C C . ALA C 1 64 ? -32.596 16.932 35.422 1.00 46.06 116 ALA C C 1
ATOM 2249 O O . ALA C 1 64 ? -33.764 17.014 35.791 1.00 47.87 116 ALA C O 1
ATOM 2251 N N . GLU C 1 65 ? -31.589 16.871 36.279 1.00 47.71 117 GLU C N 1
ATOM 2252 C CA . GLU C 1 65 ? -31.868 16.875 37.711 1.00 47.23 117 GLU C CA 1
ATOM 2253 C C . GLU C 1 65 ? -32.085 18.273 38.293 1.00 47.42 117 GLU C C 1
ATOM 2254 O O . GLU C 1 65 ? -32.012 18.463 39.505 1.00 47.35 117 GLU C O 1
ATOM 2260 N N . THR C 1 66 ? -32.349 19.248 37.426 1.00 45.29 118 THR C N 1
ATOM 2261 C CA . THR C 1 66 ? -32.607 20.623 37.855 1.00 44.07 118 THR C CA 1
ATOM 2262 C C . THR C 1 66 ? -33.472 21.334 36.828 1.00 44.93 118 THR C C 1
ATOM 2263 O O . THR C 1 66 ? -33.677 22.543 36.912 1.00 45.86 118 THR C O 1
ATOM 2267 N N . HIS C 1 67 ? -33.978 20.579 35.858 1.00 43.20 119 HIS C N 1
ATOM 2268 C CA . HIS C 1 67 ? -34.809 21.141 34.800 1.00 42.10 119 HIS C CA 1
ATOM 2269 C C . HIS C 1 67 ? -35.921 20.185 34.445 1.00 44.13 119 HIS C C 1
ATOM 2270 O O . HIS C 1 67 ? -35.790 18.977 34.607 1.00 44.37 119 HIS C O 1
ATOM 2277 N N . ALA C 1 68 ? -37.021 20.729 33.949 1.00 47.68 120 ALA C N 1
ATOM 2278 C CA . ALA C 1 68 ? -38.149 19.899 33.566 1.00 51.23 120 ALA C CA 1
ATOM 2279 C C . ALA C 1 68 ? -37.840 19.123 32.278 1.00 54.73 120 ALA C C 1
ATOM 2280 O O . ALA C 1 68 ? -36.904 19.452 31.529 1.00 55.85 120 ALA C O 1
ATOM 2282 N N . LYS C 1 69 ? -38.635 18.087 32.030 1.00 55.13 121 LYS C N 1
ATOM 2283 C CA . LYS C 1 69 ? -38.466 17.254 30.844 1.00 55.48 121 LYS C CA 1
ATOM 2284 C C . LYS C 1 69 ? -38.544 18.130 29.588 1.00 53.82 121 LYS C C 1
ATOM 2285 O O . LYS C 1 69 ? -37.601 18.187 28.799 1.00 53.41 121 LYS C O 1
ATOM 2291 N N . ALA C 1 70 ? -39.663 18.828 29.418 1.00 49.77 122 ALA C N 1
ATOM 2292 C CA . ALA C 1 70 ? -39.835 19.692 28.259 1.00 45.54 122 ALA C CA 1
ATOM 2293 C C . ALA C 1 70 ? -38.613 20.601 28.056 1.00 40.71 122 ALA C C 1
ATOM 2294 O O . ALA C 1 70 ? -38.155 20.797 26.926 1.00 38.85 122 ALA C O 1
ATOM 2296 N N . SER C 1 71 ? -38.087 21.140 29.153 1.00 37.50 123 SER C N 1
ATOM 2297 C CA . SER C 1 71 ? -36.935 22.040 29.102 1.00 42.40 123 SER C CA 1
ATOM 2298 C C . SER C 1 71 ? -35.654 21.341 28.666 1.00 42.30 123 SER C C 1
ATOM 2299 O O . SER C 1 71 ? -34.941 21.796 27.758 1.00 41.52 123 SER C O 1
ATOM 2302 N N . THR C 1 72 ? -35.355 20.239 29.336 1.00 42.94 124 THR C N 1
ATOM 2303 C CA . THR C 1 72 ? -34.166 19.484 29.013 1.00 44.19 124 THR C CA 1
ATOM 2304 C C . THR C 1 72 ? -34.233 19.050 27.524 1.00 42.48 124 THR C C 1
ATOM 2305 O O . THR C 1 72 ? -33.228 19.095 26.804 1.00 39.91 124 THR C O 1
ATOM 2309 N N . LYS C 1 73 ? -35.429 18.681 27.059 1.00 41.25 125 LYS C N 1
ATOM 2310 C CA . LYS C 1 73 ? -35.648 18.262 25.667 1.00 38.33 125 LYS C CA 1
ATOM 2311 C C . LYS C 1 73 ? -35.258 19.350 24.685 1.00 39.23 125 LYS C C 1
ATOM 2312 O O . LYS C 1 73 ? -34.580 19.085 23.692 1.00 36.41 125 LYS C O 1
ATOM 2318 N N . GLY C 1 74 ? -35.719 20.569 24.974 1.00 38.48 126 GLY C N 1
ATOM 2319 C CA . GLY C 1 74 ? -35.442 21.718 24.130 1.00 36.15 126 GLY C CA 1
ATOM 2320 C C . GLY C 1 74 ? -33.959 21.914 23.970 1.00 32.82 126 GLY C C 1
ATOM 2321 O O . GLY C 1 74 ? -33.474 22.200 22.883 1.00 31.58 126 GLY C O 1
ATOM 2322 N N . PHE C 1 75 ? -33.236 21.757 25.067 1.00 32.47 127 PHE C N 1
ATOM 2323 C CA . PHE C 1 75 ? -31.793 21.904 25.047 1.00 29.58 127 PHE C CA 1
ATOM 2324 C C . PHE C 1 75 ? -31.187 20.914 24.065 1.00 30.38 127 PHE C C 1
ATOM 2325 O O . PHE C 1 75 ? -30.489 21.297 23.130 1.00 25.32 127 PHE C O 1
ATOM 2333 N N . HIS C 1 76 ? -31.459 19.633 24.307 1.00 30.31 128 HIS C N 1
ATOM 2334 C CA . HIS C 1 76 ? -30.960 18.546 23.469 1.00 29.90 128 HIS C CA 1
ATOM 2335 C C . HIS C 1 76 ? -31.257 18.818 21.998 1.00 31.29 128 HIS C C 1
ATOM 2336 O O . HIS C 1 76 ? -30.346 19.017 21.195 1.00 32.35 128 HIS C O 1
ATOM 2343 N N . THR C 1 77 ? -32.538 18.830 21.654 1.00 28.61 129 THR C N 1
ATOM 2344 C CA . THR C 1 77 ? -32.936 19.064 20.285 1.00 29.08 129 THR C CA 1
ATOM 2345 C C . THR C 1 77 ? -32.116 20.183 19.605 1.00 26.82 129 THR C C 1
ATOM 2346 O O . THR C 1 77 ? -31.523 19.963 18.541 1.00 24.20 129 THR C O 1
ATOM 2350 N N . ARG C 1 78 ? -32.050 21.362 20.224 1.00 22.15 130 ARG C N 1
ATOM 2351 C CA . ARG C 1 78 ? -31.295 22.474 19.646 1.00 26.82 130 ARG C CA 1
ATOM 2352 C C . ARG C 1 78 ? -29.819 22.149 19.456 1.00 27.57 130 ARG C C 1
ATOM 2353 O O . ARG C 1 78 ? -29.248 22.451 18.413 1.00 28.02 130 ARG C O 1
ATOM 2361 N N . VAL C 1 79 ? -29.196 21.535 20.453 1.00 28.62 131 VAL C N 1
ATOM 2362 C CA . VAL C 1 79 ? -27.791 21.171 20.327 1.00 29.85 131 VAL C CA 1
ATOM 2363 C C . VAL C 1 79 ? -27.621 20.175 19.186 1.00 29.46 131 VAL C C 1
ATOM 2364 O O . VAL C 1 79 ? -26.687 20.260 18.386 1.00 28.45 131 VAL C O 1
ATOM 2368 N N . ARG C 1 80 ? -28.539 19.224 19.125 1.00 30.11 132 ARG C N 1
ATOM 2369 C CA . ARG C 1 80 ? -28.508 18.205 18.093 1.00 32.90 132 ARG C CA 1
ATOM 2370 C C . ARG C 1 80 ? -28.448 18.849 16.710 1.00 33.42 132 ARG C C 1
ATOM 2371 O O . ARG C 1 80 ? -27.595 18.517 15.882 1.00 31.37 132 ARG C O 1
ATOM 2379 N N . ALA C 1 81 ? -29.351 19.789 16.472 1.00 33.29 133 ALA C N 1
ATOM 2380 C CA . ALA C 1 81 ? -29.398 20.463 15.187 1.00 33.53 133 ALA C CA 1
ATOM 2381 C C . ALA C 1 81 ? -28.061 21.083 14.807 1.00 29.15 133 ALA C C 1
ATOM 2382 O O . ALA C 1 81 ? -27.656 21.041 13.656 1.00 31.89 133 ALA C O 1
ATOM 2384 N N . SER C 1 82 ? -27.372 21.669 15.763 1.00 25.88 134 SER C N 1
ATOM 2385 C CA . SER C 1 82 ? -26.100 22.286 15.439 1.00 32.84 134 SER C CA 1
ATOM 2386 C C . SER C 1 82 ? -25.048 21.261 15.056 1.00 35.23 134 SER C C 1
ATOM 2387 O O . SER C 1 82 ? -24.114 21.543 14.295 1.00 31.87 134 SER C O 1
ATOM 2390 N N . ILE C 1 83 ? -25.184 20.066 15.602 1.00 37.42 135 ILE C N 1
ATOM 2391 C CA . ILE C 1 83 ? -24.204 19.039 15.310 1.00 40.61 135 ILE C CA 1
ATOM 2392 C C . ILE C 1 83 ? -24.418 18.506 13.903 1.00 40.62 135 ILE C C 1
ATOM 2393 O O . ILE C 1 83 ? -23.463 18.159 13.208 1.00 42.53 135 ILE C O 1
ATOM 2398 N N . GLN C 1 84 ? -25.674 18.489 13.475 1.00 39.41 136 GLN C N 1
ATOM 2399 C CA . GLN C 1 84 ? -26.018 18.014 12.144 1.00 43.15 136 GLN C CA 1
ATOM 2400 C C . GLN C 1 84 ? -25.181 18.635 11.027 1.00 41.04 136 GLN C C 1
ATOM 2401 O O . GLN C 1 84 ? -24.521 17.931 10.264 1.00 39.30 136 GLN C O 1
ATOM 2407 N N . CYS C 1 85 ? -25.224 19.955 10.913 1.00 40.98 137 CYS C N 1
ATOM 2408 C CA . CYS C 1 85 ? -24.459 20.614 9.868 1.00 43.37 137 CYS C CA 1
ATOM 2409 C C . CYS C 1 85 ? -22.991 20.242 10.056 1.00 42.48 137 CYS C C 1
ATOM 2410 O O . CYS C 1 85 ? -22.246 20.128 9.090 1.00 44.70 137 CYS C O 1
ATOM 2413 N N . LEU C 1 86 ? -22.575 20.033 11.299 1.00 41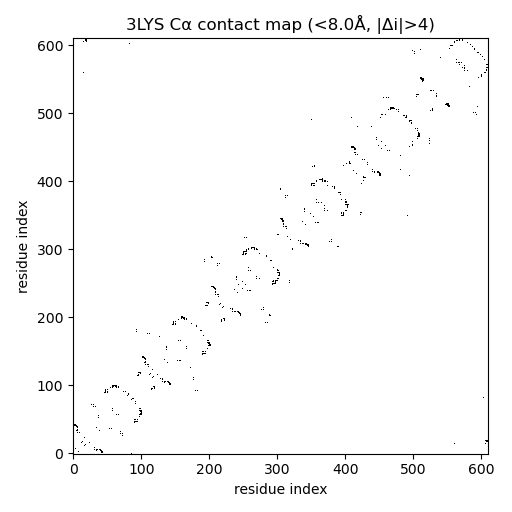.47 138 LEU C N 1
ATOM 2414 C CA . LEU C 1 86 ? -21.196 19.665 11.536 1.00 42.84 138 LEU C CA 1
ATOM 2415 C C . LEU C 1 86 ? -20.907 18.308 10.892 1.00 43.94 138 LEU C C 1
ATOM 2416 O O . LEU C 1 86 ? -19.816 18.061 10.378 1.00 42.91 138 LEU C O 1
ATOM 2421 N N . ILE C 1 87 ? -21.894 17.425 10.914 1.00 48.70 139 ILE C N 1
ATOM 2422 C CA . ILE C 1 87 ? -21.745 16.102 10.307 1.00 51.44 139 ILE C CA 1
ATOM 2423 C C . ILE C 1 87 ? -21.815 16.242 8.782 1.00 51.02 139 ILE C C 1
ATOM 2424 O O . ILE C 1 87 ? -20.919 15.801 8.070 1.00 53.25 139 ILE C O 1
ATOM 2429 N N . GLU C 1 88 ? -22.900 16.849 8.304 1.00 50.18 140 GLU C N 1
ATOM 2430 C CA . GLU C 1 88 ? -23.133 17.068 6.883 1.00 48.58 140 GLU C CA 1
ATOM 2431 C C . GLU C 1 88 ? -21.900 17.635 6.156 1.00 46.55 140 GLU C C 1
ATOM 2432 O O . GLU C 1 88 ? -21.518 17.136 5.101 1.00 44.55 140 GLU C O 1
ATOM 2438 N N . GLU C 1 89 ? -21.284 18.679 6.697 1.00 45.20 141 GLU C N 1
ATOM 2439 C CA . GLU C 1 89 ? -20.101 19.250 6.061 1.00 45.80 141 GLU C CA 1
ATOM 2440 C C . GLU C 1 89 ? -18.980 18.212 6.139 1.00 49.98 141 GLU C C 1
ATOM 2441 O O . GLU C 1 89 ? -18.080 18.175 5.299 1.00 51.10 141 GLU C O 1
ATOM 2447 N N . GLY C 1 90 ? -19.055 17.352 7.151 1.00 52.79 142 GLY C N 1
ATOM 2448 C CA . GLY C 1 90 ? -18.044 16.323 7.330 1.00 54.78 142 GLY C CA 1
ATOM 2449 C C . GLY C 1 90 ? -16.891 16.817 8.179 1.00 55.40 142 GLY C C 1
ATOM 2450 O O . GLY C 1 90 ? -15.726 16.546 7.879 1.00 56.32 142 GLY C O 1
ATOM 2451 N N . ARG C 1 91 ? -17.222 17.544 9.244 1.00 54.98 143 ARG C N 1
ATOM 2452 C CA . ARG C 1 91 ? -16.223 18.101 10.150 1.00 56.24 143 ARG C CA 1
ATOM 2453 C C . ARG C 1 91 ? -16.204 17.299 11.445 1.00 55.68 143 ARG C C 1
ATOM 2454 O O . ARG C 1 91 ? -15.317 17.468 12.289 1.00 51.88 143 ARG C O 1
ATOM 2462 N N . LEU C 1 92 ? -17.205 16.429 11.580 1.00 56.96 144 LEU C N 1
ATOM 2463 C CA . LEU C 1 92 ? -17.349 15.554 12.735 1.00 58.59 144 LEU C CA 1
ATOM 2464 C C . LEU C 1 92 ? -17.538 14.127 12.243 1.00 61.89 144 LEU C C 1
ATOM 2465 O O . LEU C 1 92 ? -18.213 13.892 11.232 1.00 61.43 144 LEU C O 1
ATOM 2470 N N . GLN C 1 93 ? -16.930 13.189 12.975 1.00 65.89 145 GLN C N 1
ATOM 2471 C CA . GLN C 1 93 ? -16.953 11.752 12.666 1.00 67.35 145 GLN C CA 1
ATOM 2472 C C . GLN C 1 93 ? -18.309 11.069 12.883 1.00 64.83 145 GLN C C 1
ATOM 2473 O O . GLN C 1 93 ? -18.877 10.471 11.963 1.00 62.89 145 GLN C O 1
ATOM 2479 N N . LYS C 1 94 ? -18.819 11.129 14.104 1.00 59.34 146 LYS C N 1
ATOM 2480 C CA . LYS C 1 94 ? -20.098 10.504 14.365 1.00 55.14 146 LYS C CA 1
ATOM 2481 C C . LYS C 1 94 ? -20.985 11.332 15.286 1.00 50.20 146 LYS C C 1
ATOM 2482 O O . LYS C 1 94 ? -20.508 12.004 16.204 1.00 43.27 146 LYS C O 1
ATOM 2488 N N . ASP C 1 95 ? -22.283 11.284 15.007 1.00 46.84 147 ASP C N 1
ATOM 2489 C CA . ASP C 1 95 ? -23.285 12.013 15.769 1.00 46.09 147 ASP C CA 1
ATOM 2490 C C . ASP C 1 95 ? -23.470 11.385 17.142 1.00 42.74 147 ASP C C 1
ATOM 2491 O O . ASP C 1 95 ? -23.998 10.282 17.254 1.00 40.08 147 ASP C O 1
ATOM 2496 N N . PHE C 1 96 ? -23.060 12.097 18.184 1.00 42.56 148 PHE C N 1
ATOM 2497 C CA . PHE C 1 96 ? -23.163 11.571 19.541 1.00 44.41 148 PHE C CA 1
ATOM 2498 C C . PHE C 1 96 ? -24.473 11.855 20.253 1.00 44.96 148 PHE C C 1
ATOM 2499 O O . PHE C 1 96 ? -24.761 11.301 21.320 1.00 49.05 148 PHE C O 1
ATOM 2507 N N . THR C 1 97 ? -25.280 12.703 19.649 1.00 44.21 149 THR C N 1
ATOM 2508 C CA . THR C 1 97 ? -26.540 13.066 20.245 1.00 42.68 149 THR C CA 1
ATOM 2509 C C . THR C 1 97 ? -27.639 12.191 19.707 1.00 43.60 149 THR C C 1
ATOM 2510 O O . THR C 1 97 ? -28.799 12.320 20.081 1.00 42.17 149 THR C O 1
ATOM 2514 N N . THR C 1 98 ? -27.275 11.272 18.838 1.00 45.50 150 THR C N 1
ATOM 2515 C CA . THR C 1 98 ? -28.294 10.436 18.257 1.00 53.20 150 THR C CA 1
ATOM 2516 C C . THR C 1 98 ? -28.960 9.475 19.246 1.00 55.93 150 THR C C 1
ATOM 2517 O O . THR C 1 98 ? -29.888 9.863 19.960 1.00 54.19 150 THR C O 1
ATOM 2521 N N . ARG C 1 99 ? -28.502 8.229 19.289 1.00 62.49 151 ARG C N 1
ATOM 2522 C CA . ARG C 1 99 ? -29.070 7.236 20.203 1.00 64.41 151 ARG C CA 1
ATOM 2523 C C . ARG C 1 99 ? -29.150 7.778 21.624 1.00 65.86 151 ARG C C 1
ATOM 2524 O O . ARG C 1 99 ? -30.045 7.403 22.385 1.00 66.84 151 ARG C O 1
ATOM 2532 N N . ALA C 1 100 ? -28.212 8.661 21.973 1.00 67.18 152 ALA C N 1
ATOM 2533 C CA . ALA C 1 100 ? -28.171 9.262 23.312 1.00 68.64 152 ALA C CA 1
ATOM 2534 C C . ALA C 1 100 ? -29.399 10.163 23.530 1.00 68.82 152 ALA C C 1
ATOM 2535 O O . ALA C 1 100 ? -29.391 11.081 24.358 1.00 66.52 152 ALA C O 1
ATOM 2537 N N . VAL C 1 101 ? -30.450 9.853 22.770 1.00 70.50 153 VAL C N 1
ATOM 2538 C CA . VAL C 1 101 ? -31.729 10.554 22.787 1.00 70.24 153 VAL C CA 1
ATOM 2539 C C . VAL C 1 101 ? -32.405 10.381 24.145 1.00 67.86 153 VAL C C 1
ATOM 2540 O O . VAL C 1 101 ? -33.522 10.844 24.370 1.00 69.70 153 VAL C O 1
ATOM 2544 N N . VAL C 1 102 ? -31.724 9.722 25.066 1.00 64.21 154 VAL C N 1
ATOM 2545 C CA . VAL C 1 102 ? -32.312 9.541 26.372 1.00 63.48 154 VAL C CA 1
ATOM 2546 C C . VAL C 1 102 ? -32.135 10.784 27.204 1.00 64.68 154 VAL C C 1
ATOM 2547 O O . VAL C 1 102 ? -31.012 11.223 27.425 1.00 66.92 154 VAL C O 1
ATOM 2551 N N . LYS C 1 103 ? -33.239 11.366 27.655 1.00 65.62 155 LYS C N 1
ATOM 2552 C CA . LYS C 1 103 ? -33.153 12.556 28.493 1.00 68.01 155 LYS C CA 1
ATOM 2553 C C . LYS C 1 103 ? -34.056 12.502 29.735 1.00 70.54 155 LYS C C 1
ATOM 2554 O O . LYS C 1 103 ? -35.288 12.459 29.640 1.00 67.52 155 LYS C O 1
ATOM 2560 N N . GLY C 1 104 ? -33.409 12.492 30.900 1.00 73.92 156 GLY C N 1
ATOM 2561 C CA . GLY C 1 104 ? -34.110 12.442 32.169 1.00 77.07 156 GLY C CA 1
ATOM 2562 C C . GLY C 1 104 ? -35.256 13.432 32.303 1.00 80.55 156 GLY C C 1
ATOM 2563 O O . GLY C 1 104 ? -35.593 14.156 31.360 1.00 78.58 156 GLY C O 1
ATOM 2564 N N . LEU C 1 105 ? -35.828 13.478 33.506 1.00 84.72 157 LEU C N 1
ATOM 2565 C CA . LEU C 1 105 ? -36.978 14.329 33.822 1.00 87.80 157 LEU C CA 1
ATOM 2566 C C . LEU C 1 105 ? -37.011 14.860 35.275 1.00 88.97 157 LEU C C 1
ATOM 2567 O O . LEU C 1 105 ? -35.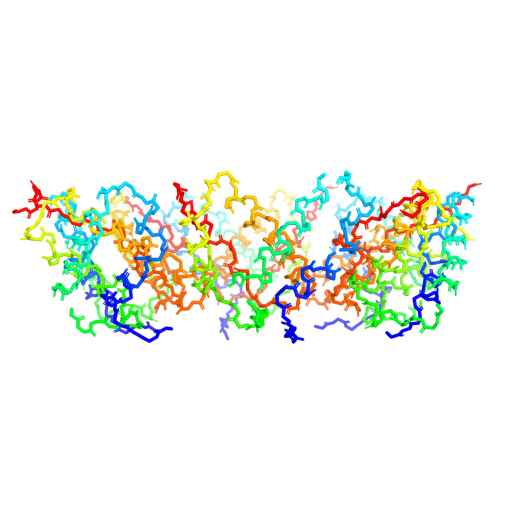982 14.916 35.944 1.00 92.27 157 LEU C O 1
ATOM 2572 N N . GLU C 1 106 ? -38.197 15.244 35.757 1.00 87.64 158 GLU C N 1
ATOM 2573 C CA . GLU C 1 106 ? -38.351 15.759 37.121 1.00 83.82 158 GLU C CA 1
ATOM 2574 C C . GLU C 1 106 ? -37.450 16.968 37.356 1.00 79.92 158 GLU C C 1
ATOM 2575 O O . GLU C 1 106 ? -37.155 17.666 36.372 1.00 77.79 158 GLU C O 1
ATOM 2581 N N . ILE D 1 4 ? -14.046 -1.931 21.558 1.00 40.72 56 ILE D N 1
ATOM 2582 C CA . ILE D 1 4 ? -14.281 -1.780 23.031 1.00 46.66 56 ILE D CA 1
ATOM 2583 C C . ILE D 1 4 ? -13.648 -2.893 23.885 1.00 47.73 56 ILE D C 1
ATOM 2584 O O . ILE D 1 4 ? -13.840 -4.077 23.623 1.00 47.90 56 ILE D O 1
ATOM 2589 N N . LYS D 1 5 ? -12.881 -2.510 24.904 1.00 50.78 57 LYS D N 1
ATOM 2590 C CA . LYS D 1 5 ? -12.251 -3.494 25.794 1.00 57.12 57 LYS D CA 1
ATOM 2591 C C . LYS D 1 5 ? -12.823 -3.328 27.213 1.00 56.89 57 LYS D C 1
ATOM 2592 O O . LYS D 1 5 ? -12.603 -2.305 27.864 1.00 60.39 57 LYS D O 1
ATOM 2598 N N . GLN D 1 6 ? -13.557 -4.329 27.695 1.00 50.80 58 GLN D N 1
ATOM 2599 C CA . GLN D 1 6 ? -14.165 -4.228 29.017 1.00 48.05 58 GLN D CA 1
ATOM 2600 C C . GLN D 1 6 ? -15.048 -5.441 29.229 1.00 45.01 58 GLN D C 1
ATOM 2601 O O . GLN D 1 6 ? -15.355 -6.149 28.275 1.00 46.58 58 GLN D O 1
ATOM 2607 N N . GLU D 1 7 ? -15.457 -5.681 30.469 1.00 42.72 59 GLU D N 1
ATOM 2608 C CA . GLU D 1 7 ? -16.308 -6.822 30.767 1.00 40.79 59 GLU D CA 1
ATOM 2609 C C . GLU D 1 7 ? -17.762 -6.546 30.506 1.00 35.55 59 GLU D C 1
ATOM 2610 O O . GLU D 1 7 ? -18.292 -5.523 30.914 1.00 32.16 59 GLU D O 1
ATOM 2616 N N . ILE D 1 8 ? -18.413 -7.488 29.846 1.00 34.57 60 ILE D N 1
ATOM 2617 C CA . ILE D 1 8 ? -19.818 -7.345 29.547 1.00 35.92 60 ILE D CA 1
ATOM 2618 C C . ILE D 1 8 ? -20.585 -6.876 30.782 1.00 37.63 60 ILE D C 1
ATOM 2619 O O . ILE D 1 8 ? -21.390 -5.947 30.708 1.00 37.25 60 ILE D O 1
ATOM 2624 N N . SER D 1 9 ? -20.333 -7.510 31.924 1.00 41.41 61 SER D N 1
ATOM 2625 C CA . SER D 1 9 ? -21.028 -7.148 33.162 1.00 41.66 61 SER D CA 1
ATOM 2626 C C . SER D 1 9 ? -20.786 -5.692 33.537 1.00 40.82 61 SER D C 1
ATOM 2627 O O . SER D 1 9 ? -21.726 -4.911 33.722 1.00 41.30 61 SER D O 1
ATOM 2630 N N . GLU D 1 10 ? -19.515 -5.333 33.635 1.00 38.64 62 GLU D N 1
ATOM 2631 C CA . GLU D 1 10 ? -19.120 -3.980 33.986 1.00 37.14 62 GLU D CA 1
ATOM 2632 C C . GLU D 1 10 ? -19.779 -2.936 33.100 1.00 34.17 62 GLU D C 1
ATOM 2633 O O . GLU D 1 10 ? -20.349 -1.962 33.584 1.00 31.38 62 GLU D O 1
ATOM 2639 N N . TYR D 1 11 ? -19.677 -3.142 31.794 1.00 33.89 63 TYR D N 1
ATOM 2640 C CA . TYR D 1 11 ? -20.267 -2.231 30.834 1.00 31.41 63 TYR D CA 1
ATOM 2641 C C . TYR D 1 11 ? -21.767 -2.108 31.035 1.00 32.58 63 TYR D C 1
ATOM 2642 O O . TYR D 1 11 ? -22.293 -0.998 31.060 1.00 31.97 63 TYR D O 1
ATOM 2651 N N . PHE D 1 12 ? -22.460 -3.235 31.194 1.00 32.32 64 PHE D N 1
ATOM 2652 C CA . PHE D 1 12 ? -23.908 -3.183 31.360 1.00 35.49 64 PHE D CA 1
ATOM 2653 C C . PHE D 1 12 ? -24.306 -2.204 32.451 1.00 38.76 64 PHE D C 1
ATOM 2654 O O . PHE D 1 12 ? -25.213 -1.398 32.254 1.00 41.74 64 PHE D O 1
ATOM 2662 N N . LYS D 1 13 ? -23.625 -2.260 33.592 1.00 38.59 65 LYS D N 1
ATOM 2663 C CA . LYS D 1 13 ? -23.914 -1.348 34.698 1.00 38.38 65 LYS D CA 1
ATOM 2664 C C . LYS D 1 13 ? -23.670 0.072 34.225 1.00 37.76 65 LYS D C 1
ATOM 2665 O O . LYS D 1 13 ? -24.532 0.933 34.366 1.00 37.42 65 LYS D O 1
ATOM 2671 N N . ASP D 1 14 ? -22.483 0.300 33.660 1.00 42.41 66 ASP D N 1
ATOM 2672 C CA . ASP D 1 14 ? -22.067 1.608 33.114 1.00 42.38 66 ASP D CA 1
ATOM 2673 C C . ASP D 1 14 ? -23.216 2.158 32.228 1.00 39.23 66 ASP D C 1
ATOM 2674 O O . ASP D 1 14 ? -23.690 3.280 32.426 1.00 33.88 66 ASP D O 1
ATOM 2679 N N . TRP D 1 15 ? -23.658 1.331 31.278 1.00 38.38 67 TRP D N 1
ATOM 2680 C CA . TRP D 1 15 ? -24.736 1.660 30.351 1.00 40.04 67 TRP D CA 1
ATOM 2681 C C . TRP D 1 15 ? -26.053 2.013 31.056 1.00 43.19 67 TRP D C 1
ATOM 2682 O O . TRP D 1 15 ? -26.563 3.137 30.937 1.00 43.86 67 TRP D O 1
ATOM 2701 N N . GLU D 1 17 ? -26.871 2.785 34.049 1.00 47.21 69 GLU D N 1
ATOM 2702 C CA . GLU D 1 17 ? -26.844 3.973 34.887 1.00 47.27 69 GLU D CA 1
ATOM 2703 C C . GLU D 1 17 ? -26.796 5.248 34.047 1.00 45.50 69 GLU D C 1
ATOM 2704 O O . GLU D 1 17 ? -27.054 6.334 34.552 1.00 47.52 69 GLU D O 1
ATOM 2710 N N . LEU D 1 18 ? -26.476 5.115 32.767 1.00 41.47 70 LEU D N 1
ATOM 2711 C CA . LEU D 1 18 ? -26.415 6.274 31.901 1.00 38.88 70 LEU D CA 1
ATOM 2712 C C . LEU D 1 18 ? -27.731 6.570 31.206 1.00 38.75 70 LEU D C 1
ATOM 2713 O O . LEU D 1 18 ? -28.277 7.664 31.329 1.00 35.71 70 LEU D O 1
ATOM 2718 N N . TYR D 1 19 ? -28.242 5.579 30.487 1.00 39.32 71 TYR D N 1
ATOM 2719 C CA . TYR D 1 19 ? -29.454 5.762 29.715 1.00 41.46 71 TYR D CA 1
ATOM 2720 C C . TYR D 1 19 ? -30.733 5.250 30.337 1.00 43.70 71 TYR D C 1
ATOM 2721 O O . TYR D 1 19 ? -31.825 5.475 29.802 1.00 42.29 71 TYR D O 1
ATOM 2730 N N . LYS D 1 20 ? -30.625 4.567 31.465 1.00 47.08 72 LYS D N 1
ATOM 2731 C CA . LYS D 1 20 ? -31.827 4.026 32.083 1.00 50.82 72 LYS D CA 1
ATOM 2732 C C . LYS D 1 20 ? -32.146 4.592 33.458 1.00 54.16 72 LYS D C 1
ATOM 2733 O O . LYS D 1 20 ? -33.279 5.010 33.727 1.00 52.88 72 LYS D O 1
ATOM 2739 N N . LYS D 1 21 ? -31.129 4.594 34.316 1.00 58.75 73 LYS D N 1
ATOM 2740 C CA . LYS D 1 21 ? -31.237 5.066 35.692 1.00 60.96 73 LYS D CA 1
ATOM 2741 C C . LYS D 1 21 ? -32.506 5.844 36.050 1.00 61.92 73 LYS D C 1
ATOM 2742 O O . LYS D 1 21 ? -33.575 5.268 36.275 1.00 60.18 73 LYS D O 1
ATOM 2748 N N . ASN D 1 22 ? -32.379 7.162 36.090 1.00 64.00 74 ASN D N 1
ATOM 2749 C CA . ASN D 1 22 ? -33.483 8.026 36.472 1.00 62.80 74 ASN D CA 1
ATOM 2750 C C . ASN D 1 22 ? -34.482 8.264 35.378 1.00 61.95 74 ASN D C 1
ATOM 2751 O O . ASN D 1 22 ? -35.474 8.955 35.572 1.00 61.42 74 ASN D O 1
ATOM 2756 N N . ALA D 1 23 ? -34.225 7.684 34.222 1.00 63.31 75 ALA D N 1
ATOM 2757 C CA . ALA D 1 23 ? -35.121 7.866 33.101 1.00 64.28 75 ALA D CA 1
ATOM 2758 C C . ALA D 1 23 ? -36.318 6.924 33.137 1.00 64.01 75 ALA D C 1
ATOM 2759 O O . ALA D 1 23 ? -37.439 7.314 32.820 1.00 60.83 75 ALA D O 1
ATOM 2761 N N . ILE D 1 24 ? -36.086 5.678 33.517 1.00 66.11 76 ILE D N 1
ATOM 2762 C CA . ILE D 1 24 ? -37.170 4.721 33.546 1.00 68.23 76 ILE D CA 1
ATOM 2763 C C . ILE D 1 24 ? -37.784 4.571 34.930 1.00 68.68 76 ILE D C 1
ATOM 2764 O O . ILE D 1 24 ? -37.233 5.037 35.932 1.00 66.03 76 ILE D O 1
ATOM 2769 N N . ASP D 1 25 ? -38.944 3.925 34.957 1.00 72.06 77 ASP D N 1
ATOM 2770 C CA . ASP D 1 25 ? -39.679 3.660 36.185 1.00 77.46 77 ASP D CA 1
ATOM 2771 C C . ASP D 1 25 ? -38.766 2.994 37.220 1.00 81.68 77 ASP D C 1
ATOM 2772 O O . ASP D 1 25 ? -37.789 2.340 36.858 1.00 86.00 77 ASP D O 1
ATOM 2777 N N . GLU D 1 26 ? -39.087 3.147 38.503 1.00 83.19 78 GLU D N 1
ATOM 2778 C CA . GLU D 1 26 ? -38.282 2.547 39.568 1.00 82.93 78 GLU D CA 1
ATOM 2779 C C . GLU D 1 26 ? -38.417 1.025 39.621 1.00 81.60 78 GLU D C 1
ATOM 2780 O O . GLU D 1 26 ? -37.426 0.300 39.727 1.00 79.09 78 GLU D O 1
ATOM 2794 N N . THR D 1 28 ? -39.209 -0.767 37.275 1.00 68.67 80 THR D N 1
ATOM 2795 C CA . THR D 1 28 ? -38.666 -1.280 36.030 1.00 61.88 80 THR D CA 1
ATOM 2796 C C . THR D 1 28 ? -37.147 -1.335 36.070 1.00 56.57 80 THR D C 1
ATOM 2797 O O . THR D 1 28 ? -36.538 -2.234 35.500 1.00 56.07 80 THR D O 1
ATOM 2801 N N . TYR D 1 29 ? -36.535 -0.381 36.754 1.00 52.74 81 TYR D N 1
ATOM 2802 C CA . TYR D 1 29 ? -35.084 -0.359 36.861 1.00 50.16 81 TYR D CA 1
ATOM 2803 C C . TYR D 1 29 ? -34.611 -1.592 37.614 1.00 50.45 81 TYR D C 1
ATOM 2804 O O . TYR D 1 29 ? -33.492 -2.049 37.424 1.00 50.75 81 TYR D O 1
ATOM 2813 N N . LYS D 1 30 ? -35.467 -2.115 38.482 1.00 52.01 82 LYS D N 1
ATOM 2814 C CA . LYS D 1 30 ? -35.130 -3.300 39.254 1.00 55.74 82 LYS D CA 1
ATOM 2815 C C . LYS D 1 30 ? -34.704 -4.409 38.301 1.00 53.77 82 LYS D C 1
ATOM 2816 O O . LYS D 1 30 ? -33.783 -5.181 38.588 1.00 50.88 82 LYS D O 1
ATOM 2822 N N . GLY D 1 31 ? -35.382 -4.467 37.158 1.00 53.20 83 GLY D N 1
ATOM 2823 C CA . GLY D 1 31 ? -35.101 -5.483 36.160 1.00 52.55 83 GLY D CA 1
ATOM 2824 C C . GLY D 1 31 ? -33.678 -5.429 35.660 1.00 50.69 83 GLY D C 1
ATOM 2825 O O . GLY D 1 31 ? -33.010 -6.459 35.546 1.00 52.69 83 GLY D O 1
ATOM 2826 N N . TYR D 1 32 ? -33.214 -4.221 35.360 1.00 46.38 84 TYR D N 1
ATOM 2827 C CA . TYR D 1 32 ? -31.855 -4.039 34.872 1.00 44.06 84 TYR D CA 1
ATOM 2828 C C . TYR D 1 32 ? -30.836 -4.396 35.950 1.00 41.40 84 TYR D C 1
ATOM 2829 O O . TYR D 1 32 ? -29.771 -4.933 35.655 1.00 41.26 84 TYR D O 1
ATOM 2838 N N . GLU D 1 33 ? -31.163 -4.125 37.204 1.00 39.84 85 GLU D N 1
ATOM 2839 C CA . GLU D 1 33 ? -30.240 -4.452 38.268 1.00 36.15 85 GLU D CA 1
ATOM 2840 C C . GLU D 1 33 ? -30.121 -5.952 38.345 1.00 34.07 85 GLU D C 1
ATOM 2841 O O . GLU D 1 33 ? -29.038 -6.471 38.568 1.00 33.55 85 GLU D O 1
ATOM 2847 N N . GLN D 1 34 ? -31.245 -6.642 38.155 1.00 37.66 86 GLN D N 1
ATOM 2848 C CA . GLN D 1 34 ? -31.290 -8.108 38.184 1.00 37.09 86 GLN D CA 1
ATOM 2849 C C . GLN D 1 34 ? -30.485 -8.660 37.014 1.00 35.90 86 GLN D C 1
ATOM 2850 O O . GLN D 1 34 ? -29.628 -9.521 37.180 1.00 32.45 86 GLN D O 1
ATOM 2856 N N . THR D 1 35 ? -30.788 -8.158 35.825 1.00 34.28 87 THR D N 1
ATOM 2857 C CA . THR D 1 35 ? -30.089 -8.576 34.636 1.00 36.10 87 THR D CA 1
ATOM 2858 C C . THR D 1 35 ? -28.592 -8.345 34.831 1.00 38.56 87 THR D C 1
ATOM 2859 O O . THR D 1 35 ? -27.765 -9.153 34.397 1.00 40.50 87 THR D O 1
ATOM 2863 N N . LEU D 1 36 ? -28.240 -7.249 35.493 1.00 35.67 88 LEU D N 1
ATOM 2864 C CA . LEU D 1 36 ? -26.839 -6.964 35.765 1.00 37.42 88 LEU D CA 1
ATOM 2865 C C . LEU D 1 36 ? -26.282 -8.112 36.616 1.00 41.30 88 LEU D C 1
ATOM 2866 O O . LEU D 1 36 ? -25.270 -8.724 36.269 1.00 41.30 88 LEU D O 1
ATOM 2871 N N . LYS D 1 37 ? -26.962 -8.393 37.727 1.00 41.62 89 LYS D N 1
ATOM 2872 C CA . LYS D 1 37 ? -26.580 -9.457 38.650 1.00 40.74 89 LYS D CA 1
ATOM 2873 C C . LYS D 1 37 ? -26.367 -10.749 37.879 1.00 39.19 89 LYS D C 1
ATOM 2874 O O . LYS D 1 37 ? -25.298 -11.368 37.946 1.00 38.04 89 LYS D O 1
ATOM 2880 N N . TYR D 1 38 ? -27.395 -11.151 37.142 1.00 38.49 90 TYR D N 1
ATOM 2881 C CA . TYR D 1 38 ? -27.334 -12.367 36.338 1.00 37.47 90 TYR D CA 1
ATOM 2882 C C . TYR D 1 38 ? -26.072 -12.348 35.512 1.00 36.73 90 TYR D C 1
ATOM 2883 O O . TYR D 1 38 ? -25.307 -13.305 35.509 1.00 40.00 90 TYR D O 1
ATOM 2892 N N . LEU D 1 39 ? -25.861 -11.240 34.815 1.00 35.94 91 LEU D N 1
ATOM 2893 C CA . LEU D 1 39 ? -24.690 -11.089 33.972 1.00 37.13 91 LEU D CA 1
ATOM 2894 C C . LEU D 1 39 ? -23.398 -11.396 34.739 1.00 37.56 91 LEU D C 1
ATOM 2895 O O . LEU D 1 39 ? -22.532 -12.108 34.239 1.00 38.70 91 LEU D O 1
ATOM 2900 N N . LYS D 1 40 ? -23.272 -10.881 35.957 1.00 38.09 92 LYS D N 1
ATOM 2901 C CA . LYS D 1 40 ? -22.066 -11.115 36.739 1.00 36.70 92 LYS D CA 1
ATOM 2902 C C . LYS D 1 40 ? -21.845 -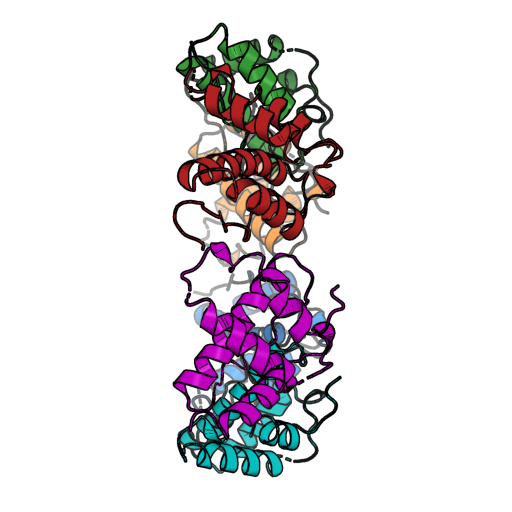12.591 37.031 1.00 36.31 92 LYS D C 1
ATOM 2903 O O . LYS D 1 40 ? -20.702 -13.055 37.124 1.00 34.30 92 LYS D O 1
ATOM 2909 N N . THR D 1 41 ? -22.951 -13.314 37.176 1.00 37.28 93 THR D N 1
ATOM 2910 C CA . THR D 1 41 ? -22.941 -14.752 37.451 1.00 38.29 93 THR D CA 1
ATOM 2911 C C . THR D 1 41 ? -22.589 -15.579 36.212 1.00 41.08 93 THR D C 1
ATOM 2912 O O . THR D 1 41 ? -21.471 -16.076 36.075 1.00 45.53 93 THR D O 1
ATOM 2916 N N . TYR D 1 42 ? -23.553 -15.722 35.310 1.00 39.45 94 TYR D N 1
ATOM 2917 C CA . TYR D 1 42 ? -23.364 -16.486 34.080 1.00 35.86 94 TYR D CA 1
ATOM 2918 C C . TYR D 1 42 ? -22.224 -16.034 33.174 1.00 34.58 94 TYR D C 1
ATOM 2919 O O . TYR D 1 42 ? -21.663 -16.833 32.436 1.00 33.92 94 TYR D O 1
ATOM 2936 N N . PRO D 1 44 ? -18.924 -14.144 33.930 1.00 47.52 96 PRO D N 1
ATOM 2937 C CA . PRO D 1 44 ? -17.928 -13.494 34.778 1.00 51.68 96 PRO D CA 1
ATOM 2938 C C . PRO D 1 44 ? -16.989 -12.550 34.039 1.00 54.23 96 PRO D C 1
ATOM 2939 O O . PRO D 1 44 ? -17.410 -11.509 33.536 1.00 62.22 96 PRO D O 1
ATOM 2943 N N . ASN D 1 45 ? -15.717 -12.905 33.957 1.00 49.66 97 ASN D N 1
ATOM 2944 C CA . ASN D 1 45 ? -14.760 -12.031 33.299 1.00 47.72 97 ASN D CA 1
ATOM 2945 C C . ASN D 1 45 ? -14.896 -11.982 31.784 1.00 46.63 97 ASN D C 1
ATOM 2946 O O . ASN D 1 45 ? -13.929 -11.721 31.066 1.00 43.74 97 ASN D O 1
ATOM 2951 N N . VAL D 1 46 ? -16.107 -12.201 31.297 1.00 45.67 98 VAL D N 1
ATOM 2952 C CA . VAL D 1 46 ? -16.355 -12.195 29.863 1.00 44.53 98 VAL D CA 1
ATOM 2953 C C . VAL D 1 46 ? -16.198 -10.804 29.242 1.00 44.54 98 VAL D C 1
ATOM 2954 O O . VAL D 1 46 ? -16.890 -9.860 29.623 1.00 41.07 98 VAL D O 1
ATOM 2958 N N . LEU D 1 47 ? -15.277 -10.679 28.290 1.00 46.87 99 LEU D N 1
ATOM 2959 C CA . LEU D 1 47 ? -15.059 -9.402 27.615 1.00 47.71 99 LEU D CA 1
ATOM 2960 C C . LEU D 1 47 ? -16.002 -9.239 26.443 1.00 48.17 99 LEU D C 1
ATOM 2961 O O . LEU D 1 47 ? -16.171 -10.145 25.629 1.00 49.29 99 LEU D O 1
ATOM 2966 N N . ILE D 1 48 ? -16.598 -8.060 26.357 1.00 46.88 100 ILE D N 1
ATOM 2967 C CA . ILE D 1 48 ? -17.548 -7.743 25.315 1.00 45.40 100 ILE D CA 1
ATOM 2968 C C . ILE D 1 48 ? -17.005 -8.081 23.917 1.00 42.74 100 ILE D C 1
ATOM 2969 O O . ILE D 1 48 ? -17.748 -8.500 23.035 1.00 39.02 100 ILE D O 1
ATOM 2974 N N . SER D 1 49 ? -15.701 -7.929 23.728 1.00 43.76 101 SER D N 1
ATOM 2975 C CA . SER D 1 49 ? -15.080 -8.210 22.435 1.00 43.39 101 SER D CA 1
ATOM 2976 C C . SER D 1 49 ? -14.809 -9.691 22.194 1.00 43.00 101 SER D C 1
ATOM 2977 O O . SER D 1 49 ? -14.319 -10.060 21.134 1.00 44.54 101 SER D O 1
ATOM 2980 N N . GLU D 1 50 ? -15.098 -10.532 23.178 1.00 41.57 102 GLU D N 1
ATOM 2981 C CA . GLU D 1 50 ? -14.857 -11.961 23.040 1.00 41.40 102 GLU D CA 1
ATOM 2982 C C . GLU D 1 50 ? -16.176 -12.680 22.811 1.00 37.95 102 GLU D C 1
ATOM 2983 O O . GLU D 1 50 ? -16.216 -13.785 22.280 1.00 35.37 102 GLU D O 1
ATOM 2989 N N . ILE D 1 51 ? -17.261 -12.053 23.230 1.00 35.33 103 ILE D N 1
ATOM 2990 C CA . ILE D 1 51 ? -18.577 -12.648 23.070 1.00 35.33 103 ILE D CA 1
ATOM 2991 C C . ILE D 1 51 ? -18.884 -12.920 21.594 1.00 34.33 103 ILE D C 1
ATOM 2992 O O . ILE D 1 51 ? -18.628 -12.077 20.731 1.00 32.26 103 ILE D O 1
ATOM 2997 N N . THR D 1 52 ? -19.423 -14.103 21.315 1.00 33.83 104 THR D N 1
ATOM 2998 C CA . THR D 1 52 ? -19.793 -14.505 19.959 1.00 32.25 104 THR D CA 1
ATOM 2999 C C . THR D 1 52 ? -21.238 -14.980 19.949 1.00 32.94 104 THR D C 1
ATOM 3000 O O . THR D 1 52 ? -21.798 -15.297 20.995 1.00 33.82 104 THR D O 1
ATOM 3004 N N . ALA D 1 53 ? -21.843 -15.044 18.772 1.00 32.75 105 ALA D N 1
ATOM 3005 C CA . ALA D 1 53 ? -23.235 -15.478 18.673 1.00 38.21 105 ALA D CA 1
ATOM 3006 C C . ALA D 1 53 ? -23.454 -16.803 19.392 1.00 37.00 105 ALA D C 1
ATOM 3007 O O . ALA D 1 53 ? -24.535 -17.058 19.940 1.00 32.93 105 ALA D O 1
ATOM 3009 N N . SER D 1 54 ? -22.415 -17.634 19.377 1.00 38.42 106 SER D N 1
ATOM 3010 C CA . SER D 1 54 ? -22.445 -18.949 20.008 1.00 38.82 106 SER D CA 1
ATOM 3011 C C . SER D 1 54 ? -22.265 -18.814 21.512 1.00 36.98 106 SER D C 1
ATOM 3012 O O . SER D 1 54 ? -23.025 -19.396 22.285 1.00 38.42 106 SER D O 1
ATOM 3015 N N . SER D 1 55 ? -21.257 -18.052 21.928 1.00 34.51 107 SER D N 1
ATOM 3016 C CA . SER D 1 55 ? -21.013 -17.837 23.351 1.00 31.60 107 SER D CA 1
ATOM 3017 C C . SER D 1 55 ? -22.309 -17.442 24.014 1.00 26.05 107 SER D C 1
ATOM 3018 O O . SER D 1 55 ? -22.784 -18.104 24.938 1.00 23.45 107 SER D O 1
ATOM 3021 N N . TYR D 1 56 ? -22.861 -16.338 23.521 1.00 24.93 108 TYR D N 1
ATOM 3022 C CA . TYR D 1 56 ? -24.097 -15.768 24.042 1.00 26.53 108 TYR D CA 1
ATOM 3023 C C . TYR D 1 56 ? -25.225 -16.802 24.065 1.00 25.77 108 TYR D C 1
ATOM 3024 O O . TYR D 1 56 ? -25.876 -17.002 25.094 1.00 24.52 108 TYR D O 1
ATOM 3033 N N . GLN D 1 57 ? -25.434 -17.479 22.943 1.00 22.56 109 GLN D N 1
ATOM 3034 C CA . GLN D 1 57 ? -26.475 -18.491 22.866 1.00 22.86 109 GLN D CA 1
ATOM 3035 C C . GLN D 1 57 ? -26.238 -19.552 23.948 1.00 23.94 109 GLN D C 1
ATOM 3036 O O . GLN D 1 57 ? -27.167 -20.018 24.610 1.00 24.68 109 GLN D O 1
ATOM 3042 N N . ARG D 1 58 ? -24.979 -19.908 24.143 1.00 22.80 110 ARG D N 1
ATOM 3043 C CA . ARG D 1 58 ? -24.626 -20.902 25.133 1.00 23.33 110 ARG D CA 1
ATOM 3044 C C . ARG D 1 58 ? -24.904 -20.374 26.541 1.00 22.48 110 ARG D C 1
ATOM 3045 O O . ARG D 1 58 ? -25.475 -21.083 27.380 1.00 16.83 110 ARG D O 1
ATOM 3053 N N . ALA D 1 59 ? -24.511 -19.127 26.802 1.00 20.10 111 ALA D N 1
ATOM 3054 C CA . ALA D 1 59 ? -24.751 -18.513 28.114 1.00 20.08 111 ALA D CA 1
ATOM 3055 C C . ALA D 1 59 ? -26.256 -18.486 28.314 1.00 21.99 111 ALA D C 1
ATOM 3056 O O . ALA D 1 59 ? -26.757 -18.778 29.393 1.00 25.15 111 ALA D O 1
ATOM 3058 N N . LEU D 1 60 ? -26.977 -18.145 27.254 1.00 25.84 112 LEU D N 1
ATOM 3059 C CA . LEU D 1 60 ? -28.424 -18.086 27.316 1.00 22.81 112 LEU D CA 1
ATOM 3060 C C . LEU D 1 60 ? -29.018 -19.458 27.597 1.00 24.86 112 LEU D C 1
ATOM 3061 O O . LEU D 1 60 ? -29.983 -19.568 28.343 1.00 26.41 112 LEU D O 1
ATOM 3066 N N . ASN D 1 61 ? -28.453 -20.508 27.009 1.00 29.15 113 ASN D N 1
ATOM 3067 C CA . ASN D 1 61 ? -28.984 -21.849 27.245 1.00 33.95 113 ASN D CA 1
ATOM 3068 C C . ASN D 1 61 ? -28.789 -22.233 28.698 1.00 32.27 113 ASN D C 1
ATOM 3069 O O . ASN D 1 61 ? -29.742 -22.587 29.392 1.00 34.90 113 ASN D O 1
ATOM 3074 N N . LYS D 1 62 ? -27.551 -22.155 29.165 1.00 32.56 114 LYS D N 1
ATOM 3075 C CA . LYS D 1 62 ? -27.251 -22.489 30.560 1.00 34.86 114 LYS D CA 1
ATOM 3076 C C . LYS D 1 62 ? -28.269 -21.807 31.498 1.00 32.95 114 LYS D C 1
ATOM 3077 O O . LYS D 1 62 ? -28.754 -22.402 32.466 1.00 30.14 114 LYS D O 1
ATOM 3083 N N . PHE D 1 63 ? -28.604 -20.561 31.182 1.00 32.40 115 PHE D N 1
ATOM 3084 C CA . PHE D 1 63 ? -29.548 -19.789 31.982 1.00 33.13 115 PHE D CA 1
ATOM 3085 C C . PHE D 1 63 ? -30.968 -20.373 31.928 1.00 33.75 115 PHE D C 1
ATOM 3086 O O . PHE D 1 63 ? -31.666 -20.439 32.933 1.00 31.41 115 PHE D O 1
ATOM 3094 N N . ALA D 1 64 ? -31.379 -20.817 30.750 1.00 36.69 116 ALA D N 1
ATOM 3095 C CA . ALA D 1 64 ? -32.712 -21.357 30.580 1.00 38.13 116 ALA D CA 1
ATOM 3096 C C . ALA D 1 64 ? -32.988 -22.631 31.370 1.00 36.29 116 ALA D C 1
ATOM 3097 O O . ALA D 1 64 ? -34.141 -22.945 31.685 1.00 37.49 116 ALA D O 1
ATOM 3099 N N . GLU D 1 65 ? -31.945 -23.371 31.704 1.00 32.42 117 GLU D N 1
ATOM 3100 C CA . GLU D 1 65 ? -32.161 -24.613 32.427 1.00 32.57 117 GLU D CA 1
ATOM 3101 C C . GLU D 1 65 ? -32.352 -24.425 33.923 1.00 31.26 117 GLU D C 1
ATOM 3102 O O . GLU D 1 65 ? -32.225 -25.367 34.693 1.00 32.21 117 GLU D O 1
ATOM 3108 N N . THR D 1 66 ? -32.666 -23.205 34.338 1.00 34.56 118 THR D N 1
ATOM 3109 C CA . THR D 1 66 ? -32.903 -22.909 35.760 1.00 34.03 118 THR D CA 1
ATOM 3110 C C . THR D 1 66 ? -33.785 -21.666 35.882 1.00 30.61 118 THR D C 1
ATOM 3111 O O . THR D 1 66 ? -33.937 -21.100 36.960 1.00 28.03 118 THR D O 1
ATOM 3115 N N . HIS D 1 67 ? -34.354 -21.246 34.761 1.00 30.98 119 HIS D N 1
ATOM 3116 C CA . HIS D 1 67 ? -35.209 -20.077 34.737 1.00 35.36 119 HIS D CA 1
ATOM 3117 C C . HIS D 1 67 ? -36.339 -20.282 33.759 1.00 34.89 119 HIS D C 1
ATOM 3118 O O . HIS D 1 67 ? -36.198 -21.031 32.798 1.00 31.66 119 HIS D O 1
ATOM 3125 N N . ALA D 1 68 ? -37.453 -19.599 33.998 1.00 36.79 120 ALA D N 1
ATOM 3126 C CA . ALA D 1 68 ? -38.601 -19.714 33.120 1.00 40.25 120 ALA D CA 1
ATOM 3127 C C . ALA D 1 68 ? -38.354 -18.962 31.815 1.00 44.06 120 ALA D C 1
ATOM 3128 O O . ALA D 1 68 ? -37.477 -18.092 31.734 1.00 42.90 120 ALA D O 1
ATOM 3130 N N . LYS D 1 69 ? -39.136 -19.306 30.795 1.00 46.38 121 LYS D N 1
ATOM 3131 C CA . LYS D 1 69 ? -39.019 -18.680 29.481 1.00 46.92 121 LYS D CA 1
ATOM 3132 C C . LYS D 1 69 ? -39.156 -17.162 29.620 1.00 45.62 121 LYS D C 1
ATOM 3133 O O . LYS D 1 69 ? -38.254 -16.409 29.249 1.00 41.21 121 LYS D O 1
ATOM 3139 N N . ALA D 1 70 ? -40.278 -16.717 30.174 1.00 44.19 122 ALA D N 1
ATOM 3140 C CA . ALA D 1 70 ? -40.502 -15.293 30.348 1.00 40.46 122 ALA D CA 1
ATOM 3141 C C . ALA D 1 70 ? -39.289 -14.627 30.992 1.00 36.74 122 ALA D C 1
ATOM 3142 O O . ALA D 1 70 ? -38.875 -13.550 30.573 1.00 36.05 122 ALA D O 1
ATOM 3144 N N . SER D 1 71 ? -38.714 -15.282 31.997 1.00 35.70 123 SER D N 1
ATOM 3145 C CA . SER D 1 71 ? -37.559 -14.748 32.722 1.00 33.75 123 SER D CA 1
ATOM 3146 C C . SER D 1 71 ? -36.308 -14.685 31.868 1.00 29.86 123 SER D C 1
ATOM 3147 O O . SER D 1 71 ? -35.630 -13.662 31.795 1.00 26.90 123 SER D O 1
ATOM 3150 N N . THR D 1 72 ? -35.995 -15.799 31.234 1.00 28.98 124 THR D N 1
ATOM 3151 C CA . THR D 1 72 ? -34.824 -15.851 30.393 1.00 34.15 124 THR D CA 1
ATOM 3152 C C . THR D 1 72 ? -34.949 -14.788 29.285 1.00 30.76 124 THR D C 1
ATOM 3153 O O . THR D 1 72 ? -33.970 -14.131 28.931 1.00 27.99 124 THR D O 1
ATOM 3157 N N . LYS D 1 73 ? -36.165 -14.598 28.776 1.00 29.85 125 LYS D N 1
ATOM 3158 C CA . LYS D 1 73 ? -36.437 -13.616 27.724 1.00 27.97 125 LYS D CA 1
ATOM 3159 C C . LYS D 1 73 ? -36.082 -12.215 28.157 1.00 25.29 125 LYS D C 1
ATOM 3160 O O . LYS D 1 73 ? -35.451 -11.460 27.415 1.00 25.83 125 LYS D O 1
ATOM 3166 N N . GLY D 1 74 ? -36.539 -11.866 29.356 1.00 25.43 126 GLY D N 1
ATOM 3167 C CA . GLY D 1 74 ? -36.284 -10.548 29.911 1.00 29.04 126 GLY D CA 1
ATOM 3168 C C . GLY D 1 74 ? -34.799 -10.261 29.969 1.00 26.12 126 GLY D C 1
ATOM 3169 O O . GLY D 1 74 ? -34.348 -9.152 29.679 1.00 21.24 126 GLY D O 1
ATOM 3170 N N . PHE D 1 75 ? -34.036 -11.278 30.356 1.00 29.52 127 PHE D N 1
ATOM 3171 C CA . PHE D 1 75 ? -32.590 -11.152 30.442 1.00 27.35 127 PHE D CA 1
ATOM 3172 C C . PHE D 1 75 ? -32.030 -10.764 29.085 1.00 27.80 127 PHE D C 1
ATOM 3173 O O . PHE D 1 75 ? -31.384 -9.724 28.942 1.00 29.48 127 PHE D O 1
ATOM 3181 N N . HIS D 1 76 ? -32.288 -11.620 28.097 1.00 25.54 128 HIS D N 1
ATOM 3182 C CA . HIS D 1 76 ? -31.835 -11.417 26.735 1.00 24.28 128 HIS D CA 1
ATOM 3183 C C . HIS D 1 76 ? -32.199 -10.030 26.246 1.00 26.67 128 HIS D C 1
ATOM 3184 O O . HIS D 1 76 ? -31.325 -9.209 25.991 1.00 26.98 128 HIS D O 1
ATOM 3191 N N . THR D 1 77 ? -33.493 -9.767 26.125 1.00 25.83 129 THR D N 1
ATOM 3192 C CA . THR D 1 77 ? -33.935 -8.471 25.660 1.00 26.96 129 THR D CA 1
ATOM 3193 C C . THR D 1 77 ? -33.131 -7.301 26.273 1.00 27.01 129 THR D C 1
ATOM 3194 O O . THR D 1 77 ? -32.561 -6.485 25.543 1.00 23.26 129 THR D O 1
ATOM 3198 N N . ARG D 1 78 ? -33.053 -7.235 27.599 1.00 24.29 130 ARG D N 1
ATOM 3199 C CA . ARG D 1 78 ? -32.308 -6.162 28.248 1.00 28.35 130 ARG D CA 1
ATOM 3200 C C . ARG D 1 78 ? -30.833 -6.114 27.834 1.00 28.59 130 ARG D C 1
ATOM 3201 O O . ARG D 1 78 ? -30.292 -5.047 27.549 1.00 26.18 130 ARG D O 1
ATOM 3209 N N . VAL D 1 79 ? -30.172 -7.260 27.799 1.00 29.98 131 VAL D N 1
ATOM 3210 C CA . VAL D 1 79 ? -28.775 -7.276 27.393 1.00 27.67 131 VAL D CA 1
ATOM 3211 C C . VAL D 1 79 ? -28.671 -6.766 25.969 1.00 27.64 131 VAL D C 1
ATOM 3212 O O . VAL D 1 79 ? -27.793 -5.974 25.641 1.00 28.95 131 VAL D O 1
ATOM 3216 N N . ARG D 1 80 ? -29.576 -7.242 25.123 1.00 29.56 132 ARG D N 1
ATOM 3217 C CA . ARG D 1 80 ? -29.608 -6.852 23.724 1.00 30.79 132 ARG D CA 1
ATOM 3218 C C . ARG D 1 80 ? -29.608 -5.333 23.582 1.00 31.36 132 ARG D C 1
ATOM 3219 O O . ARG D 1 80 ? -28.789 -4.762 22.867 1.00 30.42 132 ARG D O 1
ATOM 3227 N N . ALA D 1 81 ? -30.528 -4.682 24.281 1.00 31.53 133 ALA D N 1
ATOM 3228 C CA . ALA D 1 81 ? -30.617 -3.234 24.225 1.00 32.23 133 ALA D CA 1
ATOM 3229 C C . ALA D 1 81 ? -29.279 -2.552 24.548 1.00 29.90 133 ALA D C 1
ATOM 3230 O O . ALA D 1 81 ? -28.904 -1.566 23.914 1.00 29.03 133 ALA D O 1
ATOM 3232 N N . SER D 1 82 ? -28.554 -3.067 25.527 1.00 25.63 134 SER D N 1
ATOM 3233 C CA . SER D 1 82 ? -27.292 -2.446 25.880 1.00 31.04 134 SER D CA 1
ATOM 3234 C C . SER D 1 82 ? -26.266 -2.606 24.783 1.00 34.53 134 SER D C 1
ATOM 3235 O O . SER D 1 82 ? -25.370 -1.780 24.628 1.00 37.55 134 SER D O 1
ATOM 3238 N N . ILE D 1 83 ? -26.371 -3.680 24.021 1.00 37.08 135 ILE D N 1
ATOM 3239 C CA . ILE D 1 83 ? -25.404 -3.881 22.957 1.00 37.05 135 ILE D CA 1
ATOM 3240 C C . ILE D 1 83 ? -25.686 -2.940 21.798 1.00 37.72 135 ILE D C 1
ATOM 3241 O O . ILE D 1 83 ? -24.770 -2.496 21.117 1.00 36.00 135 ILE D O 1
ATOM 3246 N N . GLN D 1 84 ? -26.961 -2.626 21.596 1.00 40.40 136 GLN D N 1
ATOM 3247 C CA . GLN D 1 84 ? -27.366 -1.723 20.532 1.00 40.97 136 GLN D CA 1
ATOM 3248 C C . GLN D 1 84 ? -26.554 -0.431 20.514 1.00 41.15 136 GLN D C 1
ATOM 3249 O O . GLN D 1 84 ? -25.872 -0.138 19.536 1.00 37.97 136 GLN D O 1
ATOM 3255 N N . CYS D 1 85 ? -26.624 0.345 21.593 1.00 42.10 137 CYS D N 1
ATOM 3256 C CA . CYS D 1 85 ? -25.887 1.605 21.633 1.00 44.90 137 CYS D CA 1
ATOM 3257 C C . CYS D 1 85 ? -24.423 1.313 21.360 1.00 44.21 137 CYS D C 1
ATOM 3258 O O . CYS D 1 85 ? -23.716 2.117 20.750 1.00 48.38 137 CYS D O 1
ATOM 3261 N N . LEU D 1 86 ? -23.962 0.147 21.788 1.00 44.68 138 LEU D N 1
ATOM 3262 C CA . LEU D 1 86 ? -22.567 -0.193 21.554 1.00 45.16 138 LEU D CA 1
ATOM 3263 C C . LEU D 1 86 ? -22.306 -0.291 20.050 1.00 43.44 138 LEU D C 1
ATOM 3264 O O . LEU D 1 86 ? -21.235 0.076 19.565 1.00 39.57 138 LEU D O 1
ATOM 3269 N N . ILE D 1 87 ? -23.305 -0.769 19.318 1.00 44.88 139 ILE D N 1
ATOM 3270 C CA . ILE D 1 87 ? -23.185 -0.906 17.877 1.00 46.46 139 ILE D CA 1
ATOM 3271 C C . ILE D 1 87 ? -23.298 0.475 17.250 1.00 48.58 139 ILE D C 1
ATOM 3272 O O . ILE D 1 87 ? -22.407 0.914 16.528 1.00 49.84 139 ILE D O 1
ATOM 3277 N N . GLU D 1 88 ? -24.402 1.153 17.552 1.00 50.33 140 GLU D N 1
ATOM 3278 C CA . GLU D 1 88 ? -24.683 2.484 17.034 1.00 46.91 140 GLU D CA 1
ATOM 3279 C C . GLU D 1 88 ? -23.459 3.399 17.145 1.00 43.69 140 GLU D C 1
ATOM 3280 O O . GLU D 1 88 ? -23.163 4.164 16.227 1.00 42.83 140 GLU D O 1
ATOM 3286 N N . GLU D 1 89 ? -22.739 3.304 18.260 1.00 43.21 141 GLU D N 1
ATOM 3287 C CA . GLU D 1 89 ? -21.536 4.113 18.477 1.00 45.07 141 GLU D CA 1
ATOM 3288 C C . GLU D 1 89 ? -20.331 3.542 17.700 1.00 43.06 141 GLU D C 1
ATOM 3289 O O . GLU D 1 89 ? -19.236 4.113 17.700 1.00 35.15 141 GLU D O 1
ATOM 3295 N N . GLY D 1 90 ? -20.545 2.412 17.037 1.00 43.07 142 GLY D N 1
ATOM 3296 C CA . GLY D 1 90 ? -19.483 1.791 16.272 1.00 50.32 142 GLY D CA 1
ATOM 3297 C C . GLY D 1 90 ? -18.271 1.426 17.105 1.00 53.75 142 GLY D C 1
ATOM 3298 O O . GLY D 1 90 ? -17.145 1.806 16.776 1.00 56.19 142 GLY D O 1
ATOM 3299 N N . ARG D 1 91 ? -18.496 0.692 18.191 1.00 55.96 143 ARG D N 1
ATOM 3300 C CA . ARG D 1 91 ? -17.407 0.263 19.074 1.00 54.80 143 ARG D CA 1
ATOM 3301 C C . ARG D 1 91 ? -17.443 -1.239 19.223 1.00 51.23 143 ARG D C 1
ATOM 3302 O O . ARG D 1 91 ? -16.633 -1.812 19.948 1.00 51.76 143 ARG D O 1
ATOM 3310 N N . LEU D 1 92 ? -18.399 -1.854 18.526 1.00 47.97 144 LEU D N 1
ATOM 3311 C CA . LEU D 1 92 ? -18.597 -3.304 18.527 1.00 45.18 144 LEU D CA 1
ATOM 3312 C C . LEU D 1 92 ? -18.928 -3.790 17.113 1.00 44.82 144 LEU D C 1
ATOM 3313 O O . LEU D 1 92 ? -20.020 -3.535 16.605 1.00 44.25 144 LEU D O 1
ATOM 3318 N N . GLN D 1 93 ? -17.985 -4.498 16.495 1.00 46.51 145 GLN D N 1
ATOM 3319 C CA . GLN D 1 93 ? -18.157 -5.017 15.136 1.00 49.65 145 GLN D CA 1
ATOM 3320 C C . GLN D 1 93 ? -19.578 -5.433 14.797 1.00 47.50 145 GLN D C 1
ATOM 3321 O O . GLN D 1 93 ? -20.211 -4.850 13.910 1.00 43.73 145 GLN D O 1
ATOM 3327 N N . LYS D 1 94 ? -20.071 -6.450 15.494 1.00 46.70 146 LYS D N 1
ATOM 3328 C CA . LYS D 1 94 ? -21.421 -6.926 15.257 1.00 46.25 146 LYS D CA 1
ATOM 3329 C C . LYS D 1 94 ? -22.118 -7.437 16.501 1.00 42.84 146 LYS D C 1
ATOM 3330 O O . LYS D 1 94 ? -21.513 -8.052 17.376 1.00 38.64 146 LYS D O 1
ATOM 3336 N N . ASP D 1 95 ? -23.409 -7.139 16.553 1.00 41.13 147 ASP D N 1
ATOM 3337 C CA . ASP D 1 95 ? -24.292 -7.507 17.642 1.00 40.88 147 ASP D CA 1
ATOM 3338 C C . ASP D 1 95 ? -24.482 -9.021 17.679 1.00 42.76 147 ASP D C 1
ATOM 3339 O O . ASP D 1 95 ? -25.212 -9.578 16.865 1.00 44.67 147 ASP D O 1
ATOM 3344 N N . PHE D 1 96 ? -23.825 -9.689 18.626 1.00 41.94 148 PHE D N 1
ATOM 3345 C CA . PHE D 1 96 ? -23.909 -11.149 18.740 1.00 39.01 148 PHE D CA 1
ATOM 3346 C C . PHE D 1 96 ? -25.254 -11.686 19.222 1.00 38.88 148 PHE D C 1
ATOM 3347 O O . PHE D 1 96 ? -25.477 -12.892 19.213 1.00 34.44 148 PHE D O 1
ATOM 3355 N N . THR D 1 97 ? -26.139 -10.795 19.650 1.00 41.10 149 THR D N 1
ATOM 3356 C CA . THR D 1 97 ? -27.456 -11.195 20.135 1.00 46.22 149 THR D CA 1
ATOM 3357 C C . THR D 1 97 ? -28.412 -11.137 18.963 1.00 48.14 149 THR D C 1
ATOM 3358 O O . THR D 1 97 ? -29.633 -11.218 19.110 1.00 47.17 149 THR D O 1
ATOM 3362 N N . THR D 1 98 ? -27.836 -10.970 17.789 1.00 52.71 150 THR D N 1
ATOM 3363 C CA . THR D 1 98 ? -28.612 -10.863 16.575 1.00 55.30 150 THR D CA 1
ATOM 3364 C C . THR D 1 98 ? -29.505 -12.069 16.327 1.00 55.93 150 THR D C 1
ATOM 3365 O O . THR D 1 98 ? -30.595 -12.185 16.893 1.00 53.94 150 THR D O 1
ATOM 3369 N N . ARG D 1 99 ? -29.027 -12.962 15.470 1.00 58.82 151 ARG D N 1
ATOM 3370 C CA . ARG D 1 99 ? -29.759 -14.161 15.093 1.00 62.91 151 ARG D CA 1
ATOM 3371 C C . ARG D 1 99 ? -29.885 -15.068 16.310 1.00 64.75 151 ARG D C 1
ATOM 3372 O O . ARG D 1 99 ? -30.700 -15.990 16.341 1.00 64.50 151 ARG D O 1
ATOM 3380 N N . ALA D 1 100 ? -29.084 -14.793 17.330 1.00 68.50 152 ALA D N 1
ATOM 3381 C CA . ALA D 1 100 ? -29.127 -15.605 18.537 1.00 73.58 152 ALA D CA 1
ATOM 3382 C C . ALA D 1 100 ? -30.472 -15.449 19.260 1.00 73.72 152 ALA D C 1
ATOM 3383 O O . ALA D 1 100 ? -30.616 -15.831 20.431 1.00 70.11 152 ALA D O 1
ATOM 3385 N N . VAL D 1 101 ? -31.456 -14.912 18.533 1.00 75.22 153 VAL D N 1
ATOM 3386 C CA . VAL D 1 101 ? -32.811 -14.661 19.055 1.00 77.26 153 VAL D CA 1
ATOM 3387 C C . VAL D 1 101 ? -33.479 -15.913 19.661 1.00 74.16 153 VAL D C 1
ATOM 3388 O O . VAL D 1 101 ? -34.694 -15.939 19.911 1.00 76.95 153 VAL D O 1
ATOM 3392 N N . VAL D 1 102 ? -32.677 -16.940 19.927 1.00 65.37 154 VAL D N 1
ATOM 3393 C CA . VAL D 1 102 ? -33.219 -18.156 20.500 1.00 57.05 154 VAL D CA 1
ATOM 3394 C C . VAL D 1 102 ? -33.214 -18.130 22.011 1.00 53.32 154 VAL D C 1
ATOM 3395 O O . VAL D 1 102 ? -32.229 -18.485 22.637 1.00 55.17 154 VAL D O 1
ATOM 3399 N N . LYS D 1 103 ? -34.324 -17.700 22.594 1.00 47.32 155 LYS D N 1
ATOM 3400 C CA . LYS D 1 103 ? -34.421 -17.634 24.036 1.00 45.18 155 LYS D CA 1
ATOM 3401 C C . LYS D 1 103 ? -35.032 -18.902 24.590 1.00 42.92 155 LYS D C 1
ATOM 3402 O O . LYS D 1 103 ? -36.248 -19.072 24.594 1.00 39.21 155 LYS D O 1
ATOM 3408 N N . GLY D 1 104 ? -34.166 -19.803 25.042 1.00 46.48 156 GLY D N 1
ATOM 3409 C CA . GLY D 1 104 ? -34.621 -21.054 25.617 1.00 50.29 156 GLY D CA 1
ATOM 3410 C C . GLY D 1 104 ? -35.678 -20.815 26.679 1.00 53.99 156 GLY D C 1
ATOM 3411 O O . GLY D 1 104 ? -35.957 -19.685 27.083 1.00 52.60 156 GLY D O 1
ATOM 3412 N N . LEU D 1 105 ? -36.239 -21.911 27.161 1.00 60.55 157 LEU D N 1
ATOM 3413 C CA . LEU D 1 105 ? -37.305 -21.871 28.140 1.00 66.99 157 LEU D CA 1
ATOM 3414 C C . LEU D 1 105 ? -37.089 -22.742 29.385 1.00 67.32 157 LEU D C 1
ATOM 3415 O O . LEU D 1 105 ? -35.977 -22.857 29.894 1.00 65.70 157 LEU D O 1
ATOM 3420 N N . GLU D 1 106 ? -38.170 -23.352 29.863 1.00 67.86 158 GLU D N 1
ATOM 3421 C CA . GLU D 1 106 ? -38.112 -24.200 31.035 1.00 66.95 158 GLU D CA 1
ATOM 3422 C C . GLU D 1 106 ? -39.367 -25.026 31.119 1.00 67.31 158 GLU D C 1
ATOM 3423 O O . GLU D 1 106 ? -39.319 -26.223 31.387 1.00 66.10 158 GLU D O 1
ATOM 3429 N N . HIS D 1 107 ? -40.499 -24.382 30.881 1.00 70.40 159 HIS D N 1
ATOM 3430 C CA . HIS D 1 107 ? -41.779 -25.066 30.959 1.00 76.56 159 HIS D CA 1
ATOM 3431 C C . HIS D 1 107 ? -42.015 -26.106 29.879 1.00 79.77 159 HIS D C 1
ATOM 3432 O O . HIS D 1 107 ? -43.015 -26.823 29.937 1.00 79.94 159 HIS D O 1
ATOM 3439 N N . HIS D 1 108 ? -41.108 -26.194 28.903 1.00 83.93 160 HIS D N 1
ATOM 3440 C CA . HIS D 1 108 ? -41.256 -27.169 27.817 1.00 88.74 160 HIS D CA 1
ATOM 3441 C C . HIS D 1 108 ? -39.992 -27.545 27.033 1.00 89.95 160 HIS D C 1
ATOM 3442 O O . HIS D 1 108 ? -39.696 -26.963 25.991 1.00 90.18 160 HIS D O 1
ATOM 3449 N N . HIS D 1 109 ? -39.268 -28.542 27.537 1.00 92.17 161 HIS D N 1
ATOM 3450 C CA . HIS D 1 109 ? -38.052 -29.026 26.892 1.00 93.05 161 HIS D CA 1
ATOM 3451 C C . HIS D 1 109 ? -37.465 -30.244 27.608 1.00 94.87 161 HIS D C 1
ATOM 3452 O O . HIS D 1 109 ? -36.353 -30.201 28.145 1.00 93.09 161 HIS D O 1
ATOM 3459 N N . HIS D 1 110 ? -38.232 -31.334 27.596 1.00 98.15 162 HIS D N 1
ATOM 3460 C CA . HIS D 1 110 ? -37.847 -32.600 28.228 1.00 100.07 162 HIS D CA 1
ATOM 3461 C C . HIS D 1 110 ? -37.718 -32.440 29.746 1.00 100.29 162 HIS D C 1
ATOM 3462 O O . HIS D 1 110 ? -38.047 -31.340 30.254 1.00 99.34 162 HIS D O 1
ATOM 3469 N N . PRO E 1 3 ? -13.194 -17.325 8.763 1.00 71.96 55 PRO E N 1
ATOM 3470 C CA . PRO E 1 3 ? -13.171 -18.672 8.121 1.00 70.34 55 PRO E CA 1
ATOM 3471 C C . PRO E 1 3 ? -14.114 -19.678 8.810 1.00 68.83 55 PRO E C 1
ATOM 3472 O O . PRO E 1 3 ? -15.039 -19.281 9.521 1.00 69.98 55 PRO E O 1
ATOM 3476 N N . ILE E 1 4 ? -13.895 -20.973 8.578 1.00 67.19 56 ILE E N 1
ATOM 3477 C CA . ILE E 1 4 ? -14.706 -22.042 9.194 1.00 64.16 56 ILE E CA 1
ATOM 3478 C C . ILE E 1 4 ? -14.249 -23.432 8.742 1.00 63.54 56 ILE E C 1
ATOM 3479 O O . ILE E 1 4 ? -14.486 -23.863 7.608 1.00 60.24 56 ILE E O 1
ATOM 3484 N N . LYS E 1 5 ? -13.576 -24.128 9.647 1.00 63.91 57 LYS E N 1
ATOM 3485 C CA . LYS E 1 5 ? -13.078 -25.459 9.346 1.00 65.75 57 LYS E CA 1
ATOM 3486 C C . LYS E 1 5 ? -13.818 -26.505 10.159 1.00 62.77 57 LYS E C 1
ATOM 3487 O O . LYS E 1 5 ? -13.543 -26.664 11.346 1.00 62.29 57 LYS E O 1
ATOM 3493 N N . GLN E 1 6 ? -14.757 -27.210 9.528 1.00 59.63 58 GLN E N 1
ATOM 3494 C CA . GLN E 1 6 ? -15.517 -28.251 10.218 1.00 57.37 58 GLN E CA 1
ATOM 3495 C C . GLN E 1 6 ? -16.452 -29.051 9.303 1.00 55.81 58 GLN E C 1
ATOM 3496 O O . GLN E 1 6 ? -17.127 -28.481 8.449 1.00 55.58 58 GLN E O 1
ATOM 3502 N N . GLU E 1 7 ? -16.476 -30.373 9.492 1.00 53.74 59 GLU E N 1
ATOM 3503 C CA . GLU E 1 7 ? -17.330 -31.259 8.706 1.00 52.76 59 GLU E CA 1
ATOM 3504 C C . GLU E 1 7 ? -18.763 -30.767 8.789 1.00 50.22 59 GLU E C 1
ATOM 3505 O O . GLU E 1 7 ? -19.290 -30.551 9.871 1.00 52.34 59 GLU E O 1
ATOM 3511 N N . ILE E 1 8 ? -19.393 -30.582 7.641 1.00 48.39 60 ILE E N 1
ATOM 3512 C CA . ILE E 1 8 ? -20.774 -30.136 7.590 1.00 43.79 60 ILE E CA 1
ATOM 3513 C C . ILE E 1 8 ? -21.618 -30.914 8.607 1.00 44.93 60 ILE E C 1
ATOM 3514 O O . ILE E 1 8 ? -22.389 -30.327 9.365 1.00 42.49 60 ILE E O 1
ATOM 3519 N N . SER E 1 9 ? -21.472 -32.237 8.621 1.00 46.60 61 SER E N 1
ATOM 3520 C CA . SER E 1 9 ? -22.244 -33.068 9.540 1.00 47.43 61 SER E CA 1
ATOM 3521 C C . SER E 1 9 ? -22.027 -32.656 10.984 1.00 43.71 61 SER E C 1
ATOM 3522 O O . SER E 1 9 ? -22.973 -32.346 11.703 1.00 44.82 61 SER E O 1
ATOM 3525 N N . GLU E 1 10 ? -20.765 -32.648 11.392 1.00 42.53 62 GLU E N 1
ATOM 3526 C CA . GLU E 1 10 ? -20.386 -32.283 12.751 1.00 42.25 62 GLU E CA 1
ATOM 3527 C C . GLU E 1 10 ? -20.972 -30.939 13.178 1.00 36.13 62 GLU E C 1
ATOM 3528 O O . GLU E 1 10 ? -21.573 -30.814 14.243 1.00 29.80 62 GLU E O 1
ATOM 3534 N N . TYR E 1 11 ? -20.784 -29.937 12.335 1.00 33.70 63 TYR E N 1
ATOM 3535 C CA . TYR E 1 11 ? -21.299 -28.618 12.615 1.00 32.86 63 TYR E CA 1
ATOM 3536 C C . TYR E 1 11 ? -22.806 -28.619 12.785 1.00 34.96 63 TYR E C 1
ATOM 3537 O O . TYR E 1 11 ? -23.319 -28.016 13.723 1.00 36.71 63 TYR E O 1
ATOM 3546 N N . PHE E 1 12 ? -23.523 -29.286 11.883 1.00 36.31 64 PHE E N 1
ATOM 3547 C CA . PHE E 1 12 ? -24.982 -29.313 11.975 1.00 34.78 64 PHE E CA 1
ATOM 3548 C C . PHE E 1 12 ? -25.436 -29.742 13.364 1.00 34.80 64 PHE E C 1
ATOM 3549 O O . PHE E 1 12 ? -26.312 -29.110 13.950 1.00 36.97 64 PHE E O 1
ATOM 3557 N N . LYS E 1 13 ? -24.839 -30.804 13.898 1.00 34.27 65 LYS E N 1
ATOM 3558 C CA . LYS E 1 13 ? -25.198 -31.272 15.234 1.00 33.47 65 LYS E CA 1
ATOM 3559 C C . LYS E 1 13 ? -24.918 -30.137 16.212 1.00 36.60 65 LYS E C 1
ATOM 3560 O O . LYS E 1 13 ? -25.794 -29.733 16.975 1.00 37.44 65 LYS E O 1
ATOM 3566 N N . ASP E 1 14 ? -23.693 -29.617 16.164 1.00 38.90 66 ASP E N 1
ATOM 3567 C CA . ASP E 1 14 ? -23.253 -28.508 17.022 1.00 41.56 66 ASP E CA 1
ATOM 3568 C C . ASP E 1 14 ? -24.342 -27.421 17.025 1.00 40.21 66 ASP E C 1
ATOM 3569 O O . ASP E 1 14 ? -24.842 -27.021 18.080 1.00 42.09 66 ASP E O 1
ATOM 3574 N N . TRP E 1 15 ? -24.709 -26.977 15.826 1.00 37.56 67 TRP E N 1
ATOM 3575 C CA . TRP E 1 15 ? -25.724 -25.947 15.613 1.00 36.12 67 TRP E CA 1
ATOM 3576 C C . TRP E 1 15 ? -27.071 -26.296 16.218 1.00 37.89 67 TRP E C 1
ATOM 3577 O O . TRP E 1 15 ? -27.559 -25.583 17.081 1.00 43.26 67 TRP E O 1
ATOM 3596 N N . GLU E 1 17 ? -28.073 -28.429 18.382 1.00 40.32 69 GLU E N 1
ATOM 3597 C CA . GLU E 1 17 ? -28.087 -28.544 19.833 1.00 42.10 69 GLU E CA 1
ATOM 3598 C C . GLU E 1 17 ? -27.969 -27.177 20.508 1.00 40.68 69 GLU E C 1
ATOM 3599 O O . GLU E 1 17 ? -28.239 -27.037 21.699 1.00 42.46 69 GLU E O 1
ATOM 3605 N N . LEU E 1 18 ? -27.578 -26.166 19.747 1.00 35.19 70 LEU E N 1
ATOM 3606 C CA . LEU E 1 18 ? -27.464 -24.835 20.308 1.00 34.08 70 LEU E CA 1
ATOM 3607 C C . LEU E 1 18 ? -28.739 -24.015 20.185 1.00 36.50 70 LEU E C 1
ATOM 3608 O O . LEU E 1 18 ? -29.297 -23.550 21.180 1.00 34.82 70 LEU E O 1
ATOM 3613 N N . TYR E 1 19 ? -29.197 -23.846 18.950 1.00 37.69 71 TYR E N 1
ATOM 3614 C CA . TYR E 1 19 ? -30.362 -23.028 18.684 1.00 37.48 71 TYR E CA 1
ATOM 3615 C C . TYR E 1 19 ? -31.679 -23.766 18.509 1.00 41.14 71 TYR E C 1
ATOM 3616 O O . TYR E 1 19 ? -32.730 -23.139 18.386 1.00 42.45 71 TYR E O 1
ATOM 3625 N N . LYS E 1 20 ? -31.653 -25.090 18.509 1.00 43.20 72 LYS E N 1
ATOM 3626 C CA . LYS E 1 20 ? -32.895 -25.814 18.309 1.00 41.18 72 LYS E CA 1
ATOM 3627 C C . LYS E 1 20 ? -33.286 -26.690 19.477 1.00 42.66 72 LYS E C 1
ATOM 3628 O O . LYS E 1 20 ? -34.416 -26.630 19.958 1.00 41.66 72 LYS E O 1
ATOM 3634 N N . LYS E 1 21 ? -32.338 -27.505 19.920 1.00 43.68 73 LYS E N 1
ATOM 3635 C CA . LYS E 1 21 ? -32.542 -28.433 21.024 1.00 48.22 73 LYS E CA 1
ATOM 3636 C C . LYS E 1 21 ? -33.819 -28.256 21.849 1.00 50.50 73 LYS E C 1
ATOM 3637 O O . LYS E 1 21 ? -34.898 -28.675 21.441 1.00 51.62 73 LYS E O 1
ATOM 3643 N N . ASN E 1 22 ? -33.691 -27.628 23.009 1.00 49.45 74 ASN E N 1
ATOM 3644 C CA . ASN E 1 22 ? -34.813 -27.458 23.907 1.00 48.13 74 ASN E CA 1
ATOM 3645 C C . ASN E 1 22 ? -35.736 -26.340 23.525 1.00 50.32 74 ASN E C 1
ATOM 3646 O O . ASN E 1 22 ? -36.742 -26.108 24.182 1.00 51.17 74 ASN E O 1
ATOM 3651 N N . ALA E 1 23 ? -35.404 -25.643 22.454 1.00 54.69 75 ALA E N 1
ATOM 3652 C CA . ALA E 1 23 ? -36.233 -24.528 22.029 1.00 58.64 75 ALA E CA 1
ATOM 3653 C C . ALA E 1 23 ? -37.435 -24.956 21.202 1.00 58.16 75 ALA E C 1
ATOM 3654 O O . ALA E 1 23 ? -38.528 -24.407 21.343 1.00 53.85 75 ALA E O 1
ATOM 3656 N N . ILE E 1 24 ? -37.234 -25.934 20.333 1.00 61.60 76 ILE E N 1
ATOM 3657 C CA . ILE E 1 24 ? -38.319 -26.385 19.484 1.00 65.77 76 ILE E CA 1
ATOM 3658 C C . ILE E 1 24 ? -39.029 -27.619 20.032 1.00 67.08 76 ILE E C 1
ATOM 3659 O O . ILE E 1 24 ? -38.548 -28.280 20.955 1.00 66.40 76 ILE E O 1
ATOM 3664 N N . ASP E 1 25 ? -40.192 -27.901 19.455 1.00 69.19 77 ASP E N 1
ATOM 3665 C CA . ASP E 1 25 ? -41.009 -29.046 19.827 1.00 72.18 77 ASP E CA 1
ATOM 3666 C C . ASP E 1 25 ? -40.169 -30.325 19.805 1.00 72.84 77 ASP E C 1
ATOM 3667 O O . ASP E 1 25 ? -39.167 -30.400 19.101 1.00 73.72 77 ASP E O 1
ATOM 3672 N N . GLU E 1 26 ? -40.581 -31.332 20.567 1.00 74.99 78 GLU E N 1
ATOM 3673 C CA . GLU E 1 26 ? -39.853 -32.594 20.618 1.00 77.92 78 GLU E CA 1
ATOM 3674 C C . GLU E 1 26 ? -39.998 -33.396 19.331 1.00 77.50 78 GLU E C 1
ATOM 3675 O O . GLU E 1 26 ? -39.018 -33.910 18.787 1.00 77.88 78 GLU E O 1
ATOM 3689 N N . THR E 1 28 ? -40.652 -32.260 16.566 1.00 62.69 80 THR E N 1
ATOM 3690 C CA . THR E 1 28 ? -40.023 -31.504 15.498 1.00 59.78 80 THR E CA 1
ATOM 3691 C C . THR E 1 28 ? -38.500 -31.659 15.524 1.00 56.51 80 THR E C 1
ATOM 3692 O O . THR E 1 28 ? -37.848 -31.651 14.479 1.00 53.01 80 THR E O 1
ATOM 3696 N N . TYR E 1 29 ? -37.933 -31.803 16.717 1.00 54.70 81 TYR E N 1
ATOM 3697 C CA . TYR E 1 29 ? -36.491 -31.955 16.846 1.00 52.42 81 TYR E CA 1
ATOM 3698 C C . TYR E 1 29 ? -36.081 -33.249 16.177 1.00 51.66 81 TYR E C 1
ATOM 3699 O O . TYR E 1 29 ? -34.955 -33.379 15.707 1.00 51.98 81 TYR E O 1
ATOM 3708 N N . LYS E 1 30 ? -36.996 -34.211 16.153 1.00 52.12 82 LYS E N 1
ATOM 3709 C CA . LYS E 1 30 ? -36.724 -35.498 15.520 1.00 53.36 82 LYS E CA 1
ATOM 3710 C C . LYS E 1 30 ? -36.236 -35.265 14.093 1.00 50.56 82 LYS E C 1
ATOM 3711 O O . LYS E 1 30 ? -35.338 -35.951 13.606 1.00 50.08 82 LYS E O 1
ATOM 3717 N N . GLY E 1 31 ? -36.827 -34.272 13.441 1.00 51.16 83 GLY E N 1
ATOM 3718 C CA . GLY E 1 31 ? -36.474 -33.963 12.072 1.00 49.21 83 GLY E CA 1
ATOM 3719 C C . GLY E 1 31 ? -35.026 -33.585 11.929 1.00 48.09 83 GLY E C 1
ATOM 3720 O O . GLY E 1 31 ? -34.351 -34.058 11.016 1.00 51.50 83 GLY E O 1
ATOM 3721 N N . TYR E 1 32 ? -34.543 -32.727 12.822 1.00 45.18 84 TYR E N 1
ATOM 3722 C CA . TYR E 1 32 ? -33.153 -32.298 12.770 1.00 42.57 84 TYR E CA 1
ATOM 3723 C C . TYR E 1 32 ? -32.214 -33.470 13.040 1.00 39.26 84 TYR E C 1
ATOM 3724 O O . TYR E 1 32 ? -31.132 -33.554 12.466 1.00 36.77 84 TYR E O 1
ATOM 3733 N N . GLU E 1 33 ? -32.630 -34.387 13.901 1.00 38.86 85 GLU E N 1
ATOM 3734 C CA . GLU E 1 33 ? -31.786 -35.528 14.183 1.00 39.13 85 GLU E CA 1
ATOM 3735 C C . GLU E 1 33 ? -31.678 -36.376 12.921 1.00 40.13 85 GLU E C 1
ATOM 3736 O O . GLU E 1 33 ? -30.617 -36.911 12.612 1.00 40.54 85 GLU E O 1
ATOM 3742 N N . GLN E 1 34 ? -32.785 -36.483 12.195 1.00 40.06 86 GLN E N 1
ATOM 3743 C CA . GLN E 1 34 ? -32.830 -37.242 10.950 1.00 40.91 86 GLN E CA 1
ATOM 3744 C C . GLN E 1 34 ? -31.933 -36.562 9.923 1.00 37.72 86 GLN E C 1
ATOM 3745 O O . GLN E 1 34 ? -31.070 -37.183 9.307 1.00 33.01 86 GLN E O 1
ATOM 3751 N N . THR E 1 35 ? -32.160 -35.271 9.740 1.00 36.01 87 THR E N 1
ATOM 3752 C CA . THR E 1 35 ? -31.382 -34.492 8.800 1.00 34.82 87 THR E CA 1
ATOM 3753 C C . THR E 1 35 ? -29.892 -34.646 9.131 1.00 34.17 87 THR E C 1
ATOM 3754 O O . THR E 1 35 ? -29.048 -34.725 8.243 1.00 32.62 87 THR E O 1
ATOM 3758 N N . LEU E 1 36 ? -29.580 -34.692 10.419 1.00 33.94 88 LEU E N 1
ATOM 3759 C CA . LEU E 1 36 ? -28.210 -34.871 10.848 1.00 35.85 88 LEU E CA 1
ATOM 3760 C C . LEU E 1 36 ? -27.716 -36.218 10.317 1.00 39.31 88 LEU E C 1
ATOM 3761 O O . LEU E 1 36 ? -26.679 -36.306 9.655 1.00 39.42 88 LEU E O 1
ATOM 3766 N N . LYS E 1 37 ? -28.471 -37.267 10.620 1.00 42.11 89 LYS E N 1
ATOM 3767 C CA . LYS E 1 37 ? -28.157 -38.629 10.188 1.00 41.81 89 LYS E CA 1
ATOM 3768 C C . LYS E 1 37 ? -27.893 -38.626 8.684 1.00 41.35 89 LYS E C 1
ATOM 3769 O O . LYS E 1 37 ? -26.831 -39.048 8.222 1.00 38.81 89 LYS E O 1
ATOM 3775 N N . TYR E 1 38 ? -28.873 -38.137 7.931 1.00 38.49 90 TYR E N 1
ATOM 3776 C CA . TYR E 1 38 ? -28.763 -38.055 6.489 1.00 33.31 90 TYR E CA 1
ATOM 3777 C C . TYR E 1 38 ? -27.452 -37.401 6.123 1.00 30.11 90 TYR E C 1
ATOM 3778 O O . TYR E 1 38 ? -26.688 -37.916 5.318 1.00 34.01 90 TYR E O 1
ATOM 3787 N N . LEU E 1 39 ? -27.192 -36.259 6.725 1.00 29.62 91 LEU E N 1
ATOM 3788 C CA . LEU E 1 39 ? -25.969 -35.539 6.452 1.00 32.28 91 LEU E CA 1
ATOM 3789 C C . LEU E 1 39 ? -24.742 -36.426 6.612 1.00 33.46 91 LEU E C 1
ATOM 3790 O O . LEU E 1 39 ? -23.852 -36.402 5.768 1.00 30.32 91 LEU E O 1
ATOM 3795 N N . LYS E 1 40 ? -24.686 -37.213 7.686 1.00 37.14 92 LYS E N 1
ATOM 3796 C CA . LYS E 1 40 ? -23.528 -38.085 7.914 1.00 37.07 92 LYS E CA 1
ATOM 3797 C C . LYS E 1 40 ? -23.344 -39.104 6.792 1.00 38.58 92 LYS E C 1
ATOM 3798 O O . LYS E 1 40 ? -22.216 -39.483 6.458 1.00 36.90 92 LYS E O 1
ATOM 3804 N N . THR E 1 41 ? -24.464 -39.531 6.216 1.00 38.30 93 THR E N 1
ATOM 3805 C CA . THR E 1 41 ? -24.469 -40.495 5.128 1.00 40.75 93 THR E CA 1
ATOM 3806 C C . THR E 1 41 ? -24.044 -39.852 3.810 1.00 41.46 93 THR E C 1
ATOM 3807 O O . THR E 1 41 ? -22.910 -40.005 3.379 1.00 45.62 93 THR E O 1
ATOM 3811 N N . TYR E 1 42 ? -24.958 -39.122 3.185 1.00 38.91 94 TYR E N 1
ATOM 3812 C CA . TYR E 1 42 ? -24.692 -38.470 1.914 1.00 36.20 94 TYR E CA 1
ATOM 3813 C C . TYR E 1 42 ? -23.494 -37.546 1.876 1.00 38.07 94 TYR E C 1
ATOM 3814 O O . TYR E 1 42 ? -22.890 -37.369 0.828 1.00 39.47 94 TYR E O 1
ATOM 3831 N N . PRO E 1 44 ? -20.232 -37.426 3.979 1.00 56.73 96 PRO E N 1
ATOM 3832 C CA . PRO E 1 44 ? -19.294 -37.888 5.002 1.00 59.62 96 PRO E CA 1
ATOM 3833 C C . PRO E 1 44 ? -18.304 -36.827 5.482 1.00 62.19 96 PRO E C 1
ATOM 3834 O O . PRO E 1 44 ? -18.680 -35.847 6.128 1.00 67.25 96 PRO E O 1
ATOM 3838 N N . ASN E 1 45 ? -17.035 -37.009 5.160 1.00 60.28 97 ASN E N 1
ATOM 3839 C CA . ASN E 1 45 ? -16.032 -36.063 5.612 1.00 59.56 97 ASN E CA 1
ATOM 3840 C C . ASN E 1 45 ? -16.064 -34.737 4.882 1.00 59.42 97 ASN E C 1
ATOM 3841 O O . ASN E 1 45 ? -15.047 -34.050 4.774 1.00 61.65 97 ASN E O 1
ATOM 3846 N N . VAL E 1 46 ? -17.240 -34.361 4.399 1.00 55.80 98 VAL E N 1
ATOM 3847 C CA . VAL E 1 46 ? -17.385 -33.108 3.674 1.00 51.31 98 VAL E CA 1
ATOM 3848 C C . VAL E 1 46 ? -17.166 -31.885 4.574 1.00 52.39 98 VAL E C 1
ATOM 3849 O O . VAL E 1 46 ? -17.854 -31.713 5.581 1.00 52.91 98 VAL E O 1
ATOM 3853 N N . LEU E 1 47 ? -16.194 -31.048 4.219 1.00 49.79 99 LEU E N 1
ATOM 3854 C CA . LEU E 1 47 ? -15.921 -29.843 4.992 1.00 49.47 99 LEU E CA 1
ATOM 3855 C C . LEU E 1 47 ? -16.770 -28.691 4.510 1.00 48.98 99 LEU E C 1
ATOM 3856 O O . LEU E 1 47 ? -16.868 -28.434 3.310 1.00 48.42 99 LEU E O 1
ATOM 3861 N N . ILE E 1 48 ? -17.371 -27.991 5.464 1.00 49.33 100 ILE E N 1
ATOM 3862 C CA . ILE E 1 48 ? -18.240 -26.863 5.181 1.00 49.58 100 ILE E CA 1
ATOM 3863 C C . ILE E 1 48 ? -17.598 -25.871 4.193 1.00 50.11 100 ILE E C 1
ATOM 3864 O O . ILE E 1 48 ? -18.289 -25.282 3.360 1.00 50.61 100 ILE E O 1
ATOM 3869 N N . SER E 1 49 ? -16.276 -25.719 4.261 1.00 50.89 101 SER E N 1
ATOM 3870 C CA . SER E 1 49 ? -15.555 -24.791 3.388 1.00 50.24 101 SER E CA 1
ATOM 3871 C C . SER E 1 49 ? -15.269 -25.353 2.003 1.00 50.99 101 SER E C 1
ATOM 3872 O O . SER E 1 49 ? -14.712 -24.662 1.159 1.00 51.27 101 SER E O 1
ATOM 3875 N N . GLU E 1 50 ? -15.629 -26.607 1.770 1.00 51.43 102 GLU E N 1
ATOM 3876 C CA . GLU E 1 50 ? -15.397 -27.221 0.470 1.00 50.97 102 GLU E CA 1
ATOM 3877 C C . GLU E 1 50 ? -16.710 -27.307 -0.312 1.00 49.40 102 GLU E C 1
ATOM 3878 O O . GLU E 1 50 ? -16.713 -27.405 -1.541 1.00 47.40 102 GLU E O 1
ATOM 3884 N N . ILE E 1 51 ? -17.825 -27.284 0.408 1.00 45.10 103 ILE E N 1
ATOM 3885 C CA . ILE E 1 51 ? -19.132 -27.365 -0.216 1.00 44.27 103 ILE E CA 1
ATOM 3886 C C . ILE E 1 51 ? -19.358 -26.217 -1.184 1.00 45.46 103 ILE E C 1
ATOM 3887 O O . ILE E 1 51 ? -19.082 -25.061 -0.851 1.00 45.39 103 ILE E O 1
ATOM 3892 N N . THR E 1 52 ? -19.854 -26.545 -2.379 1.00 42.59 104 THR E N 1
ATOM 3893 C CA . THR E 1 52 ? -20.137 -25.551 -3.420 1.00 40.27 104 THR E CA 1
ATOM 3894 C C . THR E 1 52 ? -21.586 -25.690 -3.874 1.00 38.53 104 THR E C 1
ATOM 3895 O O . THR E 1 52 ? -22.222 -26.697 -3.595 1.00 38.38 104 THR E O 1
ATOM 3899 N N . ALA E 1 53 ? -22.105 -24.686 -4.574 1.00 39.37 105 ALA E N 1
ATOM 3900 C CA . ALA E 1 53 ? -23.490 -24.729 -5.036 1.00 38.58 105 ALA E CA 1
ATOM 3901 C C . ALA E 1 53 ? -23.761 -26.000 -5.819 1.00 39.49 105 ALA E C 1
ATOM 3902 O O . ALA E 1 53 ? -24.875 -26.538 -5.794 1.00 41.71 105 ALA E O 1
ATOM 3904 N N . SER E 1 54 ? -22.731 -26.473 -6.516 1.00 38.06 106 SER E N 1
ATOM 3905 C CA . SER E 1 54 ? -22.819 -27.692 -7.323 1.00 37.70 106 SER E CA 1
ATOM 3906 C C . SER E 1 54 ? -22.745 -28.933 -6.432 1.00 34.55 106 SER E C 1
ATOM 3907 O O . SER E 1 54 ? -23.556 -29.844 -6.568 1.00 32.15 106 SER E O 1
ATOM 3910 N N . SER E 1 55 ? -21.766 -28.966 -5.532 1.00 32.46 107 SER E N 1
ATOM 3911 C CA . SER E 1 55 ? -21.616 -30.086 -4.620 1.00 28.67 107 SER E CA 1
ATOM 3912 C C . SER E 1 55 ? -22.945 -30.355 -3.983 1.00 26.69 107 SER E C 1
ATOM 3913 O O . SER E 1 55 ? -23.502 -31.444 -4.094 1.00 26.88 107 SER E O 1
ATOM 3916 N N . TYR E 1 56 ? -23.444 -29.332 -3.303 1.00 25.97 108 TYR E N 1
ATOM 3917 C CA . TYR E 1 56 ? -24.711 -29.422 -2.588 1.00 29.59 108 TYR E CA 1
ATOM 3918 C C . TYR E 1 56 ? -25.850 -29.907 -3.496 1.00 28.24 108 TYR E C 1
ATOM 3919 O O . TYR E 1 56 ? -26.576 -30.858 -3.166 1.00 22.51 108 TYR E O 1
ATOM 3928 N N . GLN E 1 57 ? -25.992 -29.265 -4.648 1.00 25.66 109 GLN E N 1
ATOM 3929 C CA . GLN E 1 57 ? -27.040 -29.645 -5.590 1.00 27.41 109 GLN E CA 1
ATOM 3930 C C . GLN E 1 57 ? -26.892 -31.131 -5.944 1.00 27.43 109 GLN E C 1
ATOM 3931 O O . GLN E 1 57 ? -27.874 -31.883 -6.023 1.00 25.65 109 GLN E O 1
ATOM 3937 N N . ARG E 1 58 ? -25.647 -31.553 -6.125 1.00 29.33 110 ARG E N 1
ATOM 3938 C CA . ARG E 1 58 ? -25.355 -32.935 -6.470 1.00 29.71 110 ARG E CA 1
ATOM 3939 C C . ARG E 1 58 ? -25.735 -33.865 -5.311 1.00 24.08 110 ARG E C 1
ATOM 3940 O O . ARG E 1 58 ? -26.370 -34.897 -5.522 1.00 22.54 110 ARG E O 1
ATOM 3948 N N . ALA E 1 59 ? -25.362 -33.484 -4.087 1.00 22.69 111 ALA E N 1
ATOM 3949 C CA . ALA E 1 59 ? -25.681 -34.284 -2.905 1.00 18.54 111 ALA E CA 1
ATOM 3950 C C . ALA E 1 59 ? -27.197 -34.341 -2.829 1.00 18.74 111 ALA E C 1
ATOM 3951 O O . ALA E 1 59 ? -27.790 -35.380 -2.556 1.00 15.80 111 ALA E O 1
ATOM 3953 N N . LEU E 1 60 ? -27.825 -33.209 -3.100 1.00 22.56 112 LEU E N 1
ATOM 3954 C CA . LEU E 1 60 ? -29.267 -33.132 -3.067 1.00 21.67 112 LEU E CA 1
ATOM 3955 C C . LEU E 1 60 ? -29.896 -34.032 -4.114 1.00 23.21 112 LEU E C 1
ATOM 3956 O O . LEU E 1 60 ? -30.911 -34.661 -3.851 1.00 25.04 112 LEU E O 1
ATOM 3961 N N . ASN E 1 61 ? -29.319 -34.080 -5.309 1.00 25.60 113 ASN E N 1
ATOM 3962 C CA . ASN E 1 61 ? -29.871 -34.953 -6.351 1.00 34.44 113 ASN E CA 1
ATOM 3963 C C . ASN E 1 61 ? -29.765 -36.436 -5.937 1.00 37.49 113 ASN E C 1
ATOM 3964 O O . ASN E 1 61 ? -30.762 -37.173 -5.936 1.00 37.75 113 ASN E O 1
ATOM 3969 N N . LYS E 1 62 ? -28.558 -36.872 -5.584 1.00 34.42 114 LYS E N 1
ATOM 3970 C CA . LYS E 1 62 ? -28.350 -38.256 -5.161 1.00 36.46 114 LYS E CA 1
ATOM 3971 C C . LYS E 1 62 ? -29.425 -38.657 -4.136 1.00 34.81 114 LYS E C 1
ATOM 3972 O O . LYS E 1 62 ? -29.967 -39.758 -4.169 1.00 33.12 114 LYS E O 1
ATOM 3978 N N . PHE E 1 63 ? -29.738 -37.736 -3.237 1.00 37.38 115 PHE E N 1
ATOM 3979 C CA . PHE E 1 63 ? -30.733 -37.978 -2.200 1.00 37.10 115 PHE E CA 1
ATOM 3980 C C . PHE E 1 63 ? -32.140 -38.119 -2.780 1.00 37.53 115 PHE E C 1
ATOM 3981 O O . PHE E 1 63 ? -32.923 -38.964 -2.349 1.00 37.46 115 PHE E O 1
ATOM 3989 N N . ALA E 1 64 ? -32.455 -37.305 -3.775 1.00 38.82 116 ALA E N 1
ATOM 3990 C CA . ALA E 1 64 ? -33.787 -37.334 -4.368 1.00 43.70 116 ALA E CA 1
ATOM 3991 C C . ALA E 1 64 ? -34.130 -38.634 -5.066 1.00 42.70 116 ALA E C 1
ATOM 3992 O O . ALA E 1 64 ? -35.311 -38.973 -5.211 1.00 44.36 116 ALA E O 1
ATOM 3994 N N . GLU E 1 65 ? -33.112 -39.368 -5.502 1.00 40.92 117 GLU E N 1
ATOM 3995 C CA . GLU E 1 65 ? -33.374 -40.614 -6.211 1.00 38.56 117 GLU E CA 1
ATOM 3996 C C . GLU E 1 65 ? -33.659 -41.796 -5.288 1.00 35.80 117 GLU E C 1
ATOM 3997 O O . GLU E 1 65 ? -33.569 -42.941 -5.708 1.00 38.81 117 GLU E O 1
ATOM 4003 N N . THR E 1 66 ? -34.015 -41.515 -4.038 1.00 36.26 118 THR E N 1
ATOM 4004 C CA . THR E 1 66 ? -34.343 -42.564 -3.065 1.00 34.00 118 THR E CA 1
ATOM 4005 C C . THR E 1 66 ? -35.234 -42.002 -1.978 1.00 29.28 118 THR E C 1
ATOM 4006 O O . THR E 1 66 ? -35.482 -42.655 -0.975 1.00 25.15 118 THR E O 1
ATOM 4010 N N . HIS E 1 67 ? -35.709 -40.781 -2.188 1.00 31.15 119 HIS E N 1
ATOM 4011 C CA . HIS E 1 67 ? -36.562 -40.108 -1.216 1.00 35.45 119 HIS E CA 1
ATOM 4012 C C . HIS E 1 67 ? -37.609 -39.288 -1.926 1.00 38.41 119 HIS E C 1
ATOM 4013 O O . HIS E 1 67 ? -37.387 -38.815 -3.046 1.00 37.48 119 HIS E O 1
ATOM 4020 N N . ALA E 1 68 ? -38.741 -39.093 -1.264 1.00 39.56 120 ALA E N 1
ATOM 4021 C CA . ALA E 1 68 ? -39.826 -38.325 -1.850 1.00 42.02 120 ALA E CA 1
ATOM 4022 C C . ALA E 1 68 ? -39.480 -36.846 -1.866 1.00 45.22 120 ALA E C 1
ATOM 4023 O O . ALA E 1 68 ? -38.573 -36.398 -1.162 1.00 44.90 120 ALA E O 1
ATOM 4025 N N . LYS E 1 69 ? -40.207 -36.091 -2.680 1.00 49.80 121 LYS E N 1
ATOM 4026 C CA . LYS E 1 69 ? -39.984 -34.651 -2.795 1.00 48.54 121 LYS E CA 1
ATOM 4027 C C . LYS E 1 69 ? -40.126 -34.002 -1.416 1.00 45.45 121 LYS E C 1
ATOM 4028 O O . LYS E 1 69 ? -39.193 -33.382 -0.921 1.00 44.14 121 LYS E O 1
ATOM 4034 N N . ALA E 1 70 ? -41.291 -34.153 -0.793 1.00 42.88 122 ALA E N 1
ATOM 4035 C CA . ALA E 1 70 ? -41.516 -33.572 0.525 1.00 38.95 122 ALA E CA 1
ATOM 4036 C C . ALA E 1 70 ? -40.352 -33.865 1.473 1.00 39.39 122 ALA E C 1
ATOM 4037 O O . ALA E 1 70 ? -39.917 -32.997 2.229 1.00 37.34 122 ALA E O 1
ATOM 4039 N N . SER E 1 71 ? -39.853 -35.097 1.430 1.00 43.76 123 SER E N 1
ATOM 4040 C CA . SER E 1 71 ? -38.748 -35.525 2.292 1.00 43.11 123 SER E CA 1
ATOM 4041 C C . SER E 1 71 ? -37.436 -34.823 1.946 1.00 41.65 123 SER E C 1
ATOM 4042 O O . SER E 1 71 ? -36.758 -34.258 2.809 1.00 38.57 123 SER E O 1
ATOM 4045 N N . THR E 1 72 ? -37.082 -34.871 0.672 1.00 39.65 124 THR E N 1
ATOM 4046 C CA . THR E 1 72 ? -35.860 -34.250 0.229 1.00 41.00 124 THR E CA 1
ATOM 4047 C C . THR E 1 72 ? -35.912 -32.755 0.570 1.00 35.70 124 THR E C 1
ATOM 4048 O O . THR E 1 72 ? -34.915 -32.164 0.976 1.00 33.93 124 THR E O 1
ATOM 4052 N N . LYS E 1 73 ? -37.088 -32.160 0.437 1.00 33.50 125 LYS E N 1
ATOM 4053 C CA . LYS E 1 73 ? -37.276 -30.742 0.747 1.00 36.36 125 LYS E CA 1
ATOM 4054 C C . LYS E 1 73 ? -36.942 -30.436 2.193 1.00 36.01 125 LYS E C 1
ATOM 4055 O O . LYS E 1 73 ? -36.247 -29.462 2.490 1.00 34.78 125 LYS E O 1
ATOM 4061 N N . GLY E 1 74 ? -37.477 -31.269 3.086 1.00 36.24 126 GLY E N 1
ATOM 4062 C CA . GLY E 1 74 ? -37.253 -31.100 4.510 1.00 33.93 126 GLY E CA 1
ATOM 4063 C C . GLY E 1 74 ? -35.780 -31.095 4.829 1.00 28.24 126 GLY E C 1
ATOM 4064 O O . GLY E 1 74 ? -35.318 -30.313 5.646 1.00 30.88 126 GLY E O 1
ATOM 4065 N N . PHE E 1 75 ? -35.040 -31.972 4.170 1.00 26.81 127 PHE E N 1
ATOM 4066 C CA . PHE E 1 75 ? -33.604 -32.057 4.376 1.00 22.28 127 PHE E CA 1
ATOM 4067 C C . PHE E 1 75 ? -32.954 -30.737 4.044 1.00 20.23 127 PHE E C 1
ATOM 4068 O O . PHE E 1 75 ? -32.289 -30.127 4.879 1.00 19.38 127 PHE E O 1
ATOM 4076 N N . HIS E 1 76 ? -33.157 -30.308 2.805 1.00 20.05 128 HIS E N 1
ATOM 4077 C CA . HIS E 1 76 ? -32.599 -29.050 2.300 1.00 22.51 128 HIS E CA 1
ATOM 4078 C C . HIS E 1 76 ? -32.914 -27.878 3.226 1.00 23.80 128 HIS E C 1
ATOM 4079 O O . HIS E 1 76 ? -32.017 -27.257 3.799 1.00 22.74 128 HIS E O 1
ATOM 4086 N N . THR E 1 77 ? -34.195 -27.579 3.369 1.00 23.16 129 THR E N 1
ATOM 4087 C CA . THR E 1 77 ? -34.604 -26.490 4.223 1.00 24.17 129 THR E CA 1
ATOM 4088 C C . THR E 1 77 ? -33.836 -26.464 5.561 1.00 22.02 129 THR E C 1
ATOM 4089 O O . THR E 1 77 ? -33.215 -25.453 5.912 1.00 10.66 129 THR E O 1
ATOM 4093 N N . ARG E 1 78 ? -33.854 -27.580 6.289 1.00 22.50 130 ARG E N 1
ATOM 4094 C CA . ARG E 1 78 ? -33.148 -27.659 7.564 1.00 23.75 130 ARG E CA 1
ATOM 4095 C C . ARG E 1 78 ? -31.651 -27.371 7.432 1.00 19.72 130 ARG E C 1
ATOM 4096 O O . ARG E 1 78 ? -31.090 -26.620 8.204 1.00 21.42 130 ARG E O 1
ATOM 4104 N N . VAL E 1 79 ? -30.998 -27.953 6.446 1.00 20.88 131 VAL E N 1
ATOM 4105 C CA . VAL E 1 79 ? -29.580 -27.695 6.286 1.00 20.85 131 VAL E CA 1
ATOM 4106 C C . VAL E 1 79 ? -29.379 -26.213 5.999 1.00 23.70 131 VAL E C 1
ATOM 4107 O O . VAL E 1 79 ? -28.467 -25.575 6.514 1.00 23.13 131 VAL E O 1
ATOM 4111 N N . ARG E 1 80 ? -30.235 -25.669 5.150 1.00 27.50 132 ARG E N 1
ATOM 4112 C CA . ARG E 1 80 ? -30.146 -24.270 4.773 1.00 29.47 132 ARG E CA 1
ATOM 4113 C C . ARG E 1 80 ? -30.129 -23.382 6.003 1.00 33.07 132 ARG E C 1
ATOM 4114 O O . ARG E 1 80 ? -29.272 -22.507 6.156 1.00 34.76 132 ARG E O 1
ATOM 4122 N N . ALA E 1 81 ? -31.084 -23.611 6.892 1.00 34.52 133 ALA E N 1
ATOM 4123 C CA . ALA E 1 81 ? -31.167 -22.812 8.107 1.00 32.95 133 ALA E CA 1
ATOM 4124 C C . ALA E 1 81 ? -29.866 -22.826 8.899 1.00 30.38 133 ALA E C 1
ATOM 4125 O O . ALA E 1 81 ? -29.467 -21.810 9.448 1.00 31.34 133 ALA E O 1
ATOM 4127 N N . SER E 1 82 ? -29.208 -23.973 8.977 1.00 29.41 134 SER E N 1
ATOM 4128 C CA . SER E 1 82 ? -27.969 -24.034 9.737 1.00 30.94 134 SER E CA 1
ATOM 4129 C C . SER E 1 82 ? -26.866 -23.231 9.059 1.00 33.27 134 SER E C 1
ATOM 4130 O O . SER E 1 82 ? -25.958 -22.731 9.713 1.00 33.95 134 SER E O 1
ATOM 4133 N N . ILE E 1 83 ? -26.931 -23.110 7.744 1.00 33.66 135 ILE E N 1
ATOM 4134 C CA . ILE E 1 83 ? -25.897 -22.373 7.064 1.00 34.26 135 ILE E CA 1
ATOM 4135 C C . ILE E 1 83 ? -26.097 -20.891 7.277 1.00 33.78 135 ILE E C 1
ATOM 4136 O O . ILE E 1 83 ? -25.138 -20.134 7.352 1.00 36.59 135 ILE E O 1
ATOM 4141 N N . GLN E 1 84 ? -27.349 -20.479 7.412 1.00 36.54 136 GLN E N 1
ATOM 4142 C CA . GLN E 1 84 ? -27.665 -19.069 7.636 1.00 36.96 136 GLN E CA 1
ATOM 4143 C C . GLN E 1 84 ? -26.843 -18.443 8.760 1.00 36.42 136 GLN E C 1
ATOM 4144 O O . GLN E 1 84 ? -26.096 -17.490 8.542 1.00 29.89 136 GLN E O 1
ATOM 4150 N N . CYS E 1 85 ? -26.990 -18.974 9.970 1.00 36.30 137 CYS E N 1
ATOM 4151 C CA . CYS E 1 85 ? -26.256 -18.423 11.099 1.00 42.36 137 CYS E CA 1
ATOM 4152 C C . CYS E 1 85 ? -24.767 -18.417 10.744 1.00 43.08 137 CYS E C 1
ATOM 4153 O O . CYS E 1 85 ? -24.018 -17.520 11.130 1.00 46.15 137 CYS E O 1
ATOM 4156 N N . LEU E 1 86 ? -24.337 -19.408 9.981 1.00 40.08 138 LEU E N 1
ATOM 4157 C CA . LEU E 1 86 ? -22.941 -19.467 9.614 1.00 39.74 138 LEU E CA 1
ATOM 4158 C C . LEU E 1 86 ? -22.594 -18.261 8.756 1.00 40.43 138 LEU E C 1
ATOM 4159 O O . LEU E 1 86 ? -21.486 -17.743 8.818 1.00 41.71 138 LEU E O 1
ATOM 4164 N N . ILE E 1 87 ? -23.544 -17.810 7.953 1.00 40.49 139 ILE E N 1
ATOM 4165 C CA . ILE E 1 87 ? -23.311 -16.648 7.107 1.00 43.83 139 ILE E CA 1
ATOM 4166 C C . ILE E 1 87 ? -23.385 -15.389 7.971 1.00 46.23 139 ILE E C 1
ATOM 4167 O O . ILE E 1 87 ? -22.462 -14.572 7.984 1.00 49.61 139 ILE E O 1
ATOM 4172 N N . GLU E 1 88 ? -24.502 -15.243 8.681 1.00 47.13 140 GLU E N 1
ATOM 4173 C CA . GLU E 1 88 ? -24.751 -14.099 9.560 1.00 46.16 140 GLU E CA 1
ATOM 4174 C C . GLU E 1 88 ? -23.546 -13.793 10.458 1.00 43.99 140 GLU E C 1
ATOM 4175 O O . GLU E 1 88 ? -23.159 -12.636 10.631 1.00 41.75 140 GLU E O 1
ATOM 4181 N N . GLU E 1 89 ? -22.948 -14.841 11.013 1.00 42.68 141 GLU E N 1
ATOM 4182 C CA . GLU E 1 89 ? -21.780 -14.697 11.883 1.00 39.33 141 GLU E CA 1
ATOM 4183 C C . GLU E 1 89 ? -20.530 -14.274 11.088 1.00 39.13 141 GLU E C 1
ATOM 4184 O O . GLU E 1 89 ? -19.524 -13.867 11.667 1.00 35.84 141 GLU E O 1
ATOM 4190 N N . GLY E 1 90 ? -20.600 -14.372 9.763 1.00 39.44 142 GLY E N 1
ATOM 4191 C CA . GLY E 1 90 ? -19.466 -14.002 8.938 1.00 43.18 142 GLY E CA 1
ATOM 4192 C C . GLY E 1 90 ? -18.312 -14.982 9.060 1.00 48.10 142 GLY E C 1
ATOM 4193 O O . GLY E 1 90 ? -17.155 -14.584 9.236 1.00 48.44 142 GLY E O 1
ATOM 4194 N N . ARG E 1 91 ? -18.629 -16.272 8.971 1.00 52.82 143 ARG E N 1
ATOM 4195 C CA . ARG E 1 91 ? -17.631 -17.347 9.080 1.00 55.19 143 ARG E CA 1
ATOM 4196 C C . ARG E 1 91 ? -17.594 -18.121 7.773 1.00 59.22 143 ARG E C 1
ATOM 4197 O O . ARG E 1 91 ? -16.607 -18.791 7.462 1.00 62.17 143 ARG E O 1
ATOM 4205 N N . LEU E 1 92 ? -18.689 -18.034 7.021 1.00 61.70 144 LEU E N 1
ATOM 4206 C CA . LEU E 1 92 ? -18.786 -18.684 5.719 1.00 62.84 144 LEU E CA 1
ATOM 4207 C C . LEU E 1 92 ? -18.924 -17.593 4.667 1.00 64.02 144 LEU E C 1
ATOM 4208 O O . LEU E 1 92 ? -19.673 -16.626 4.844 1.00 66.98 144 LEU E O 1
ATOM 4213 N N . GLN E 1 93 ? -18.194 -17.749 3.572 1.00 62.47 145 GLN E N 1
ATOM 4214 C CA . GLN E 1 93 ? -18.224 -16.766 2.499 1.00 57.69 145 GLN E CA 1
ATOM 4215 C C . GLN E 1 93 ? -19.583 -16.558 1.855 1.00 48.78 145 GLN E C 1
ATOM 4216 O O . GLN E 1 93 ? -20.226 -15.535 2.070 1.00 35.90 145 GLN E O 1
ATOM 4222 N N . LYS E 1 94 ? -20.005 -17.541 1.065 1.00 45.58 146 LYS E N 1
ATOM 4223 C CA . LYS E 1 94 ? -21.275 -17.466 0.362 1.00 42.83 146 LYS E CA 1
ATOM 4224 C C . LYS E 1 94 ? -22.149 -18.731 0.473 1.00 36.87 146 LYS E C 1
ATOM 4225 O O . LYS E 1 94 ? -21.682 -19.867 0.294 1.00 29.87 146 LYS E O 1
ATOM 4231 N N . ASP E 1 95 ? -23.425 -18.489 0.785 1.00 33.84 147 ASP E N 1
ATOM 4232 C CA . ASP E 1 95 ? -24.445 -19.515 0.961 1.00 35.99 147 ASP E CA 1
ATOM 4233 C C . ASP E 1 95 ? -24.475 -20.430 -0.251 1.00 41.95 147 ASP E C 1
ATOM 4234 O O . ASP E 1 95 ? -24.813 -19.991 -1.353 1.00 46.66 147 ASP E O 1
ATOM 4239 N N . PHE E 1 96 ? -24.137 -21.704 -0.067 1.00 41.33 148 PHE E N 1
ATOM 4240 C CA . PHE E 1 96 ? -24.153 -22.612 -1.203 1.00 36.98 148 PHE E CA 1
ATOM 4241 C C . PHE E 1 96 ? -25.508 -23.255 -1.432 1.00 36.41 148 PHE E C 1
ATOM 4242 O O . PHE E 1 96 ? -25.672 -23.981 -2.393 1.00 40.77 148 PHE E O 1
ATOM 4250 N N . THR E 1 97 ? -26.485 -22.987 -0.576 1.00 38.37 149 THR E N 1
ATOM 4251 C CA . THR E 1 97 ? -27.808 -23.584 -0.756 1.00 42.35 149 THR E CA 1
ATOM 4252 C C . THR E 1 97 ? -28.806 -22.543 -1.247 1.00 47.96 149 THR E C 1
ATOM 4253 O O . THR E 1 97 ? -30.018 -22.718 -1.127 1.00 49.20 149 THR E O 1
ATOM 4257 N N . THR E 1 98 ? -28.299 -21.458 -1.808 1.00 51.28 150 THR E N 1
ATOM 4258 C CA . THR E 1 98 ? -29.165 -20.392 -2.264 1.00 56.66 150 THR E CA 1
ATOM 4259 C C . THR E 1 98 ? -29.891 -20.657 -3.585 1.00 57.20 150 THR E C 1
ATOM 4260 O O . THR E 1 98 ? -31.122 -20.701 -3.621 1.00 55.37 150 THR E O 1
ATOM 4264 N N . ARG E 1 99 ? -29.140 -20.826 -4.667 1.00 60.54 151 ARG E N 1
ATOM 4265 C CA . ARG E 1 99 ? -29.747 -21.082 -5.967 1.00 65.52 151 ARG E CA 1
ATOM 4266 C C . ARG E 1 99 ? -30.013 -22.565 -6.164 1.00 67.33 151 ARG E C 1
ATOM 4267 O O . ARG E 1 99 ? -30.962 -22.952 -6.850 1.00 66.62 151 ARG E O 1
ATOM 4275 N N . ALA E 1 100 ? -29.181 -23.403 -5.559 1.00 69.81 152 ALA E N 1
ATOM 4276 C CA . ALA E 1 100 ? -29.361 -24.841 -5.697 1.00 72.52 152 ALA E CA 1
ATOM 4277 C C . ALA E 1 100 ? -30.672 -25.286 -5.034 1.00 72.45 152 ALA E C 1
ATOM 4278 O O . ALA E 1 100 ? -30.849 -26.464 -4.718 1.00 71.61 152 ALA E O 1
ATOM 4280 N N . VAL E 1 101 ? -31.583 -24.328 -4.848 1.00 72.50 153 VAL E N 1
ATOM 4281 C CA . VAL E 1 101 ? -32.892 -24.555 -4.228 1.00 74.02 153 VAL E CA 1
ATOM 4282 C C . VAL E 1 101 ? -33.656 -25.653 -4.963 1.00 70.54 153 VAL E C 1
ATOM 4283 O O . VAL E 1 101 ? -34.686 -26.160 -4.499 1.00 71.84 153 VAL E O 1
ATOM 4287 N N . VAL E 1 102 ? -33.135 -26.029 -6.118 1.00 65.53 154 VAL E N 1
ATOM 4288 C CA . VAL E 1 102 ? -33.768 -27.066 -6.898 1.00 60.18 154 VAL E CA 1
ATOM 4289 C C . VAL E 1 102 ? -33.781 -28.354 -6.106 1.00 52.74 154 VAL E C 1
ATOM 4290 O O . VAL E 1 102 ? -32.770 -29.035 -5.994 1.00 45.74 154 VAL E O 1
ATOM 4294 N N . LYS E 1 103 ? -34.934 -28.675 -5.546 1.00 49.84 155 LYS E N 1
ATOM 4295 C CA . LYS E 1 103 ? -35.067 -29.891 -4.780 1.00 50.39 155 LYS E CA 1
ATOM 4296 C C . LYS E 1 103 ? -35.863 -30.926 -5.585 1.00 53.63 155 LYS E C 1
ATOM 4297 O O . LYS E 1 103 ? -37.077 -30.812 -5.743 1.00 52.21 155 LYS E O 1
ATOM 4303 N N . GLY E 1 104 ? -35.165 -31.929 -6.110 1.00 56.99 156 GLY E N 1
ATOM 4304 C CA . GLY E 1 104 ? -35.827 -32.958 -6.888 1.00 62.86 156 GLY E CA 1
ATOM 4305 C C . GLY E 1 104 ? -36.941 -33.684 -6.144 1.00 68.99 156 GLY E C 1
ATOM 4306 O O . GLY E 1 104 ? -37.156 -33.479 -4.944 1.00 69.14 156 GLY E O 1
ATOM 4307 N N . LEU E 1 105 ? -37.642 -34.553 -6.875 1.00 74.22 157 LEU E N 1
ATOM 4308 C CA . LEU E 1 105 ? -38.765 -35.344 -6.356 1.00 75.63 157 LEU E CA 1
ATOM 4309 C C . LEU E 1 105 ? -38.670 -36.838 -6.702 1.00 75.30 157 LEU E C 1
ATOM 4310 O O . LEU E 1 105 ? -37.699 -37.302 -7.304 1.00 73.42 157 LEU E O 1
ATOM 4315 N N . GLU E 1 106 ? -39.694 -37.587 -6.317 1.00 74.28 158 GLU E N 1
ATOM 4316 C CA . GLU E 1 106 ? -39.720 -39.001 -6.620 1.00 75.32 158 GLU E CA 1
ATOM 4317 C C . GLU E 1 106 ? -40.855 -39.252 -7.605 1.00 77.03 158 GLU E C 1
ATOM 4318 O O . GLU E 1 106 ? -40.560 -39.668 -8.748 1.00 76.68 158 GLU E O 1
ATOM 4324 N N . PRO F 1 3 ? -9.799 -19.381 -13.775 1.00 79.28 55 PRO F N 1
ATOM 4325 C CA . PRO F 1 3 ? -11.203 -19.632 -13.356 1.00 78.86 55 PRO F CA 1
ATOM 4326 C C . PRO F 1 3 ? -11.878 -20.840 -14.025 1.00 77.66 55 PRO F C 1
ATOM 4327 O O . PRO F 1 3 ? -11.230 -21.829 -14.376 1.00 77.19 55 PRO F O 1
ATOM 4331 N N . ILE F 1 4 ? -13.195 -20.749 -14.187 1.00 76.85 56 ILE F N 1
ATOM 4332 C CA . ILE F 1 4 ? -13.978 -21.823 -14.796 1.00 73.31 56 ILE F CA 1
ATOM 4333 C C . ILE F 1 4 ? -13.600 -21.919 -16.269 1.00 69.75 56 ILE F C 1
ATOM 4334 O O . ILE F 1 4 ? -14.301 -21.413 -17.157 1.00 69.16 56 ILE F O 1
ATOM 4339 N N . LYS F 1 5 ? -12.462 -22.556 -16.520 1.00 63.81 57 LYS F N 1
ATOM 4340 C CA . LYS F 1 5 ? -11.988 -22.706 -17.885 1.00 61.01 57 LYS F CA 1
ATOM 4341 C C . LYS F 1 5 ? -12.817 -23.799 -18.539 1.00 58.08 57 LYS F C 1
ATOM 4342 O O . LYS F 1 5 ? -12.547 -24.981 -18.364 1.00 58.74 57 LYS F O 1
ATOM 4348 N N . GLN F 1 6 ? -13.833 -23.401 -19.294 1.00 56.43 58 GLN F N 1
ATOM 4349 C CA . GLN F 1 6 ? -14.697 -24.379 -19.937 1.00 55.16 58 GLN F CA 1
ATOM 4350 C C . GLN F 1 6 ? -15.540 -23.802 -21.102 1.00 54.34 58 GLN F C 1
ATOM 4351 O O . GLN F 1 6 ? -15.810 -22.600 -21.161 1.00 56.10 58 GLN F O 1
ATOM 4357 N N . GLU F 1 7 ? -15.937 -24.657 -22.040 1.00 51.94 59 GLU F N 1
ATOM 4358 C CA . GLU F 1 7 ? -16.749 -24.203 -23.162 1.00 48.82 59 GLU F CA 1
ATOM 4359 C C . GLU F 1 7 ? -18.157 -23.937 -22.690 1.00 43.40 59 GLU F C 1
ATOM 4360 O O . GLU F 1 7 ? -18.685 -24.644 -21.837 1.00 37.06 59 GLU F O 1
ATOM 4366 N N . ILE F 1 8 ? -18.758 -22.910 -23.268 1.00 43.35 60 ILE F N 1
ATOM 4367 C CA . ILE F 1 8 ? -20.128 -22.529 -22.972 1.00 40.55 60 ILE F CA 1
ATOM 4368 C C . ILE F 1 8 ? -21.060 -23.721 -23.180 1.00 39.39 60 ILE F C 1
ATOM 4369 O O . ILE F 1 8 ? -21.921 -23.994 -22.353 1.00 37.10 60 ILE F O 1
ATOM 4374 N N . SER F 1 9 ? -20.887 -24.424 -24.293 1.00 42.74 61 SER F N 1
ATOM 4375 C CA . SER F 1 9 ? -21.735 -25.568 -24.601 1.00 45.79 61 SER F CA 1
ATOM 4376 C C . SER F 1 9 ? -21.640 -26.620 -23.512 1.00 44.61 61 SER F C 1
ATOM 4377 O O . SER F 1 9 ? -22.642 -27.017 -22.916 1.00 44.47 61 SER F O 1
ATOM 4380 N N . GLU F 1 10 ? -20.420 -27.053 -23.243 1.00 43.25 62 GLU F N 1
ATOM 4381 C CA . GLU F 1 10 ? -20.172 -28.065 -22.232 1.00 40.36 62 GLU F CA 1
ATOM 4382 C C . GLU F 1 10 ? -20.816 -27.720 -20.899 1.00 36.12 62 GLU F C 1
ATOM 4383 O O . GLU F 1 10 ? -21.526 -28.526 -20.299 1.00 34.35 62 GLU F O 1
ATOM 4389 N N . TYR F 1 11 ? -20.544 -26.513 -20.429 1.00 36.95 63 TYR F N 1
ATOM 4390 C CA . TYR F 1 11 ? -21.107 -26.061 -19.170 1.00 35.50 63 TYR F CA 1
ATOM 4391 C C . TYR F 1 11 ? -22.637 -26.101 -19.194 1.00 34.65 63 TYR F C 1
ATOM 4392 O O . TYR F 1 11 ? -23.248 -26.617 -18.265 1.00 35.02 63 TYR F O 1
ATOM 4401 N N . PHE F 1 12 ? -23.259 -25.568 -20.244 1.00 30.44 64 PHE F N 1
ATOM 4402 C CA . PHE F 1 12 ? -24.716 -25.564 -20.303 1.00 31.95 64 PHE F CA 1
ATOM 4403 C C . PHE F 1 12 ? -25.288 -26.947 -19.995 1.00 33.29 64 PHE F C 1
ATOM 4404 O O . PHE F 1 12 ? -26.226 -27.079 -19.210 1.00 29.36 64 PHE F O 1
ATOM 4412 N N . LYS F 1 13 ? -24.726 -27.979 -20.614 1.00 37.32 65 LYS F N 1
ATOM 4413 C CA . LYS F 1 13 ? -25.187 -29.347 -20.367 1.00 42.11 65 LYS F CA 1
ATOM 4414 C C . LYS F 1 13 ? -25.014 -29.652 -18.870 1.00 42.98 65 LYS F C 1
ATOM 4415 O O . LYS F 1 13 ? -25.960 -30.055 -18.180 1.00 43.71 65 LYS F O 1
ATOM 4421 N N . ASP F 1 14 ? -23.794 -29.437 -18.380 1.00 43.64 66 ASP F N 1
ATOM 4422 C CA . ASP F 1 14 ? -23.445 -29.651 -16.972 1.00 44.43 66 ASP F CA 1
ATOM 4423 C C . ASP F 1 14 ? -24.548 -29.025 -16.089 1.00 40.09 66 ASP F C 1
ATOM 4424 O O . ASP F 1 14 ? -25.156 -29.698 -15.256 1.00 36.40 66 ASP F O 1
ATOM 4429 N N . TRP F 1 15 ? -24.793 -27.736 -16.310 1.00 37.81 67 TRP F N 1
ATOM 4430 C CA . TRP F 1 15 ? -25.801 -26.956 -15.600 1.00 35.14 67 TRP F CA 1
ATOM 4431 C C . TRP F 1 15 ? -27.204 -27.555 -15.670 1.00 36.67 67 TRP F C 1
ATOM 4432 O O . TRP F 1 15 ? -27.781 -27.905 -14.650 1.00 34.08 67 TRP F O 1
ATOM 4451 N N . GLU F 1 17 ? -28.383 -30.416 -16.494 1.00 47.97 69 GLU F N 1
ATOM 4452 C CA . GLU F 1 17 ? -28.527 -31.728 -15.870 1.00 47.65 69 GLU F CA 1
ATOM 4453 C C . GLU F 1 17 ? -28.486 -31.641 -14.347 1.00 44.60 69 GLU F C 1
ATOM 4454 O O . GLU F 1 17 ? -28.872 -32.576 -13.661 1.00 47.51 69 GLU F O 1
ATOM 4460 N N . LEU F 1 18 ? -28.024 -30.515 -13.822 1.00 43.49 70 LEU F N 1
ATOM 4461 C CA . LEU F 1 18 ? -27.973 -30.338 -12.385 1.00 37.82 70 LEU F CA 1
ATOM 4462 C C . LEU F 1 18 ? -29.238 -29.718 -11.822 1.00 38.00 70 LEU F C 1
ATOM 4463 O O . LEU F 1 18 ? -29.895 -30.301 -10.966 1.00 40.67 70 LEU F O 1
ATOM 4468 N N . TYR F 1 19 ? -29.589 -28.544 -12.324 1.00 35.85 71 TYR F N 1
ATOM 4469 C CA . TYR F 1 19 ? -30.731 -27.824 -11.803 1.00 38.24 71 TYR F CA 1
ATOM 4470 C C . TYR F 1 19 ? -32.016 -27.962 -12.581 1.00 37.85 71 TYR F C 1
ATOM 4471 O O . TYR F 1 19 ? -33.061 -27.499 -12.135 1.00 39.37 71 TYR F O 1
ATOM 4480 N N . LYS F 1 20 ? -31.967 -28.597 -13.736 1.00 39.63 72 LYS F N 1
ATOM 4481 C CA . LYS F 1 20 ? -33.185 -28.701 -14.525 1.00 44.46 72 LYS F CA 1
ATOM 4482 C C . LYS F 1 20 ? -33.681 -30.118 -14.721 1.00 47.78 72 LYS F C 1
ATOM 4483 O O . LYS F 1 20 ? -34.859 -30.414 -14.503 1.00 45.78 72 LYS F O 1
ATOM 4489 N N . LYS F 1 21 ? -32.762 -30.984 -15.134 1.00 52.54 73 LYS F N 1
ATOM 4490 C CA . LYS F 1 21 ? -33.055 -32.386 -15.402 1.00 58.28 73 LYS F CA 1
ATOM 4491 C C . LYS F 1 21 ? -34.402 -32.912 -14.903 1.00 58.67 73 LYS F C 1
ATOM 4492 O O . LYS F 1 21 ? -35.441 -32.692 -15.525 1.00 63.60 73 LYS F O 1
ATOM 4498 N N . ASN F 1 22 ? -34.379 -33.608 -13.777 1.00 55.47 74 ASN F N 1
ATOM 4499 C CA . ASN F 1 22 ? -35.582 -34.207 -13.237 1.00 56.20 74 ASN F CA 1
ATOM 4500 C C . ASN F 1 22 ? -36.494 -33.250 -12.517 1.00 58.06 74 ASN F C 1
ATOM 4501 O O . ASN F 1 22 ? -37.569 -33.623 -12.049 1.00 58.44 74 ASN F O 1
ATOM 4506 N N . ALA F 1 23 ? -36.075 -32.002 -12.442 1.00 60.23 75 ALA F N 1
ATOM 4507 C CA . ALA F 1 23 ? -36.870 -31.012 -11.747 1.00 60.86 75 ALA F CA 1
ATOM 4508 C C . ALA F 1 23 ? -37.989 -30.450 -12.604 1.00 60.78 75 ALA F C 1
ATOM 4509 O O . ALA F 1 23 ? -39.107 -30.276 -12.130 1.00 58.92 75 ALA F O 1
ATOM 4511 N N . ILE F 1 24 ? -37.692 -30.166 -13.864 1.00 62.19 76 ILE F N 1
ATOM 4512 C CA . ILE F 1 24 ? -38.693 -29.592 -14.736 1.00 64.97 76 ILE F CA 1
ATOM 4513 C C . ILE F 1 24 ? -39.437 -30.638 -15.563 1.00 67.85 76 ILE F C 1
ATOM 4514 O O . ILE F 1 24 ? -39.035 -31.803 -15.636 1.00 62.75 76 ILE F O 1
ATOM 4519 N N . ASP F 1 25 ? -40.544 -30.202 -16.160 1.00 70.62 77 ASP F N 1
ATOM 4520 C CA . ASP F 1 25 ? -41.378 -31.038 -17.006 1.00 73.27 77 ASP F CA 1
ATOM 4521 C C . ASP F 1 25 ? -40.534 -31.719 -18.082 1.00 76.75 77 ASP F C 1
ATOM 4522 O O . ASP F 1 25 ? -39.485 -31.208 -18.465 1.00 79.18 77 ASP F O 1
ATOM 4527 N N . GLU F 1 26 ? -40.996 -32.863 -18.580 1.00 78.67 78 GLU F N 1
ATOM 4528 C CA . GLU F 1 26 ? -40.266 -33.592 -19.613 1.00 79.23 78 GLU F CA 1
ATOM 4529 C C . GLU F 1 26 ? -40.296 -32.873 -20.954 1.00 78.58 78 GLU F C 1
ATOM 4530 O O . GLU F 1 26 ? -39.273 -32.742 -21.617 1.00 78.55 78 GLU F O 1
ATOM 4544 N N . THR F 1 28 ? -40.693 -29.870 -21.375 1.00 67.34 80 THR F N 1
ATOM 4545 C CA . THR F 1 28 ? -39.979 -28.614 -21.199 1.00 61.02 80 THR F CA 1
ATOM 4546 C C . THR F 1 28 ? -38.469 -28.821 -21.249 1.00 55.50 80 THR F C 1
ATOM 4547 O O . THR F 1 28 ? -37.734 -27.973 -21.744 1.00 56.02 80 THR F O 1
ATOM 4551 N N . TYR F 1 29 ? -38.008 -29.953 -20.739 1.00 50.64 81 TYR F N 1
ATOM 4552 C CA . TYR F 1 29 ? -36.588 -30.241 -20.746 1.00 48.48 81 TYR F CA 1
ATOM 4553 C C . TYR F 1 29 ? -36.108 -30.339 -22.184 1.00 51.07 81 TYR F C 1
ATOM 4554 O O . TYR F 1 29 ? -34.946 -30.061 -22.475 1.00 55.20 81 TYR F O 1
ATOM 4563 N N . LYS F 1 30 ? -37.000 -30.746 -23.083 1.00 50.86 82 LYS F N 1
ATOM 4564 C CA . LYS F 1 30 ? -36.653 -30.876 -24.494 1.00 51.01 82 LYS F CA 1
ATOM 4565 C C . LYS F 1 30 ? -36.037 -29.569 -24.982 1.00 49.38 82 LYS F C 1
ATOM 4566 O O . LYS F 1 30 ? -35.088 -29.564 -25.771 1.00 45.68 82 LYS F O 1
ATOM 4572 N N . GLY F 1 31 ? -36.586 -28.462 -24.490 1.00 51.22 83 GLY F N 1
ATOM 4573 C CA . GLY F 1 31 ? -36.110 -27.142 -24.874 1.00 50.16 83 GLY F CA 1
ATOM 4574 C C . GLY F 1 31 ? -34.649 -26.915 -24.543 1.00 47.95 83 GLY F C 1
ATOM 4575 O O . GLY F 1 31 ? -33.884 -26.389 -25.355 1.00 50.23 83 GLY F O 1
ATOM 4576 N N . TYR F 1 32 ? -34.261 -27.313 -23.341 1.00 44.45 84 TYR F N 1
ATOM 4577 C CA . TYR F 1 32 ? -32.887 -27.154 -22.922 1.00 42.94 84 TYR F CA 1
ATOM 4578 C C . TYR F 1 32 ? -31.969 -28.041 -23.752 1.00 40.83 84 TYR F C 1
ATOM 4579 O O . TYR F 1 32 ? -30.840 -27.668 -24.065 1.00 39.52 84 TYR F O 1
ATOM 4588 N N . GLU F 1 33 ? -32.447 -29.216 -24.126 1.00 41.38 85 GLU F N 1
ATOM 4589 C CA . GLU F 1 33 ? -31.617 -30.098 -24.923 1.00 43.68 85 GLU F CA 1
ATOM 4590 C C . GLU F 1 33 ? -31.394 -29.451 -26.283 1.00 45.32 85 GLU F C 1
ATOM 4591 O O . GLU F 1 33 ? -30.302 -29.544 -26.851 1.00 44.80 85 GLU F O 1
ATOM 4597 N N . GLN F 1 34 ? -32.434 -28.786 -26.794 1.00 45.80 86 GLN F N 1
ATOM 4598 C CA . GLN F 1 34 ? -32.362 -28.098 -28.087 1.00 46.31 86 GLN F CA 1
ATOM 4599 C C . GLN F 1 34 ? -31.388 -26.933 -27.969 1.00 46.55 86 GLN F C 1
ATOM 4600 O O . GLN F 1 34 ? -30.466 -26.777 -28.778 1.00 46.80 86 GLN F O 1
ATOM 4606 N N . THR F 1 35 ? -31.612 -26.109 -26.957 1.00 40.74 87 THR F N 1
ATOM 4607 C CA . THR F 1 35 ? -30.753 -24.973 -26.721 1.00 41.62 87 THR F CA 1
ATOM 4608 C C . THR F 1 35 ? -29.300 -25.448 -26.594 1.00 40.07 87 THR F C 1
ATOM 4609 O O . THR F 1 35 ? -28.375 -24.783 -27.060 1.00 38.43 87 THR F O 1
ATOM 4613 N N . LEU F 1 36 ? -29.107 -26.609 -25.978 1.00 36.14 88 LEU F N 1
ATOM 4614 C CA . LEU F 1 36 ? -27.777 -27.161 -25.833 1.00 36.60 88 LEU F CA 1
ATOM 4615 C C . LEU F 1 36 ? -27.226 -27.411 -27.221 1.00 38.79 88 LEU F C 1
ATOM 4616 O O . LEU F 1 36 ? -26.137 -26.950 -27.552 1.00 40.59 88 LEU F O 1
ATOM 4621 N N . LYS F 1 37 ? -27.993 -28.142 -28.027 1.00 40.42 89 LYS F N 1
ATOM 4622 C CA . LYS F 1 37 ? -27.615 -28.479 -29.405 1.00 43.17 89 LYS F CA 1
ATOM 4623 C C . LYS F 1 37 ? -27.224 -27.201 -30.138 1.00 40.89 89 LYS F C 1
ATOM 4624 O O . LYS F 1 37 ? -26.119 -27.088 -30.672 1.00 38.24 89 LYS F O 1
ATOM 4630 N N . TYR F 1 38 ? -28.144 -26.242 -30.146 1.00 38.34 90 TYR F N 1
ATOM 4631 C CA . TYR F 1 38 ? -27.909 -24.964 -30.790 1.00 39.27 90 TYR F CA 1
ATOM 4632 C C . TYR F 1 38 ? -26.565 -24.412 -30.358 1.00 40.34 90 TYR F C 1
ATOM 4633 O O . TYR F 1 38 ? -25.722 -24.036 -31.180 1.00 41.56 90 TYR F O 1
ATOM 4642 N N . LEU F 1 39 ? -26.366 -24.374 -29.053 1.00 41.35 91 LEU F N 1
ATOM 4643 C CA . LEU F 1 39 ? -25.128 -23.864 -28.497 1.00 41.01 91 LEU F CA 1
ATOM 4644 C C . LEU F 1 39 ? -23.909 -24.544 -29.120 1.00 42.58 91 LEU F C 1
ATOM 4645 O O . LEU F 1 39 ? -22.949 -23.868 -29.490 1.00 43.19 91 LEU F O 1
ATOM 4650 N N . LYS F 1 40 ? -23.942 -25.868 -29.256 1.00 41.34 92 LYS F N 1
ATOM 4651 C CA . LYS F 1 40 ? -22.802 -26.583 -29.830 1.00 41.36 92 LYS F CA 1
ATOM 4652 C C . LYS F 1 40 ? -22.511 -26.135 -31.259 1.00 43.01 92 LYS F C 1
ATOM 4653 O O . LYS F 1 40 ? -21.359 -26.108 -31.699 1.00 40.98 92 LYS F O 1
ATOM 4659 N N . THR F 1 41 ? -23.574 -25.778 -31.972 1.00 45.09 93 THR F N 1
ATOM 4660 C CA . THR F 1 41 ? -23.477 -25.331 -33.356 1.00 46.50 93 THR F CA 1
ATOM 4661 C C . THR F 1 41 ? -22.937 -23.898 -33.439 1.00 48.56 93 THR F C 1
ATOM 4662 O O . THR F 1 41 ? -21.769 -23.678 -33.748 1.00 49.36 93 THR F O 1
ATOM 4666 N N . TYR F 1 42 ? -23.799 -22.928 -33.156 1.00 46.14 94 TYR F N 1
ATOM 4667 C CA . TYR F 1 42 ? -23.424 -21.529 -33.227 1.00 45.15 94 TYR F CA 1
ATOM 4668 C C . TYR F 1 42 ? -22.233 -21.127 -32.379 1.00 49.17 94 TYR F C 1
ATOM 4669 O O . TYR F 1 42 ? -21.530 -20.179 -32.713 1.00 52.37 94 TYR F O 1
ATOM 4686 N N . PRO F 1 44 ? -19.176 -23.123 -31.041 1.00 56.39 96 PRO F N 1
ATOM 4687 C CA . PRO F 1 44 ? -18.324 -24.298 -30.876 1.00 57.53 96 PRO F CA 1
ATOM 4688 C C . PRO F 1 44 ? -17.394 -24.218 -29.670 1.00 60.24 96 PRO F C 1
ATOM 4689 O O . PRO F 1 44 ? -17.844 -24.209 -28.521 1.00 65.72 96 PRO F O 1
ATOM 4693 N N . ASN F 1 45 ? -16.096 -24.145 -29.926 1.00 58.82 97 ASN F N 1
ATOM 4694 C CA . ASN F 1 45 ? -15.136 -24.106 -28.839 1.00 60.12 97 ASN F CA 1
ATOM 4695 C C . ASN F 1 45 ? -15.123 -22.799 -28.069 1.00 60.18 97 ASN F C 1
ATOM 4696 O O . ASN F 1 45 ? -14.105 -22.413 -27.494 1.00 62.57 97 ASN F O 1
ATOM 4701 N N . VAL F 1 46 ? -16.264 -22.129 -28.030 1.00 55.81 98 VAL F N 1
ATOM 4702 C CA . VAL F 1 46 ? -16.359 -20.867 -27.313 1.00 53.25 98 VAL F CA 1
ATOM 4703 C C . VAL F 1 46 ? -16.245 -21.054 -25.788 1.00 52.41 98 VAL F C 1
ATOM 4704 O O . VAL F 1 46 ? -17.023 -21.792 -25.177 1.00 49.13 98 VAL F O 1
ATOM 4708 N N . LEU F 1 47 ? -15.258 -20.397 -25.183 1.00 50.32 99 LEU F N 1
ATOM 4709 C CA . LEU F 1 47 ? -15.068 -20.482 -23.741 1.00 47.12 99 LEU F CA 1
ATOM 4710 C C . LEU F 1 47 ? -15.890 -19.429 -23.028 1.00 46.99 99 LEU F C 1
ATOM 4711 O O . LEU F 1 47 ? -15.904 -18.259 -23.412 1.00 46.74 99 LEU F O 1
ATOM 4716 N N . ILE F 1 48 ? -16.566 -19.859 -21.978 1.00 45.08 100 ILE F N 1
ATOM 4717 C CA . ILE F 1 48 ? -17.404 -18.985 -21.199 1.00 46.38 100 ILE F CA 1
ATOM 4718 C C . ILE F 1 48 ? -16.691 -17.676 -20.823 1.00 45.58 100 ILE F C 1
ATOM 4719 O O . ILE F 1 48 ? -17.303 -16.605 -20.804 1.00 44.74 100 ILE F O 1
ATOM 4724 N N . SER F 1 49 ? -15.392 -17.758 -20.558 1.00 47.74 101 SER F N 1
ATOM 4725 C CA . SER F 1 49 ? -14.598 -16.582 -20.165 1.00 49.35 101 SER F CA 1
ATOM 4726 C C . SER F 1 49 ? -14.190 -15.680 -21.323 1.00 47.64 101 SER F C 1
ATOM 4727 O O . SER F 1 49 ? -13.589 -14.633 -21.105 1.00 45.79 101 SER F O 1
ATOM 4730 N N . GLU F 1 50 ? -14.501 -16.090 -22.548 1.00 47.28 102 GLU F N 1
ATOM 4731 C CA . GLU F 1 50 ? -14.158 -15.299 -23.726 1.00 46.07 102 GLU F CA 1
ATOM 4732 C C . GLU F 1 50 ? -15.388 -14.572 -24.254 1.00 44.33 102 GLU F C 1
ATOM 4733 O O . GLU F 1 50 ? -15.275 -13.569 -24.951 1.00 42.79 102 GLU F O 1
ATOM 4739 N N . ILE F 1 51 ? -16.563 -15.092 -23.926 1.00 45.92 103 ILE F N 1
ATOM 4740 C CA . ILE F 1 51 ? -17.809 -14.500 -24.378 1.00 44.18 103 ILE F CA 1
ATOM 4741 C C . ILE F 1 51 ? -17.959 -13.070 -23.889 1.00 43.16 103 ILE F C 1
ATOM 4742 O O . ILE F 1 51 ? -17.722 -12.786 -22.717 1.00 43.74 103 ILE F O 1
ATOM 4747 N N . THR F 1 52 ? -18.345 -12.171 -24.795 1.00 44.28 104 THR F N 1
ATOM 4748 C CA . THR F 1 52 ? -18.544 -10.753 -24.469 1.00 40.28 104 THR F CA 1
ATOM 4749 C C . THR F 1 52 ? -19.945 -10.331 -24.904 1.00 40.87 104 THR F C 1
ATOM 4750 O O . THR F 1 52 ? -20.587 -11.020 -25.699 1.00 40.54 104 THR F O 1
ATOM 4754 N N . ALA F 1 53 ? -20.419 -9.202 -24.390 1.00 40.62 105 ALA F N 1
ATOM 4755 C CA . ALA F 1 53 ? -21.753 -8.718 -24.741 1.00 43.08 105 ALA F CA 1
ATOM 4756 C C . ALA F 1 53 ? -21.939 -8.653 -26.249 1.00 42.85 105 ALA F C 1
ATOM 4757 O O . ALA F 1 53 ? -23.052 -8.849 -26.761 1.00 43.64 105 ALA F O 1
ATOM 4759 N N . SER F 1 54 ? -20.839 -8.373 -26.949 1.00 44.18 106 SER F N 1
ATOM 4760 C CA . SER F 1 54 ? -20.830 -8.272 -28.410 1.00 43.35 106 SER F CA 1
ATOM 4761 C C . SER F 1 54 ? -20.838 -9.662 -29.027 1.00 41.28 106 SER F C 1
ATOM 4762 O O . SER F 1 54 ? -21.650 -9.941 -29.907 1.00 42.56 106 SER F O 1
ATOM 4765 N N . SER F 1 55 ? -19.933 -10.529 -28.567 1.00 41.30 107 SER F N 1
ATOM 4766 C CA . SER F 1 55 ? -19.865 -11.906 -29.065 1.00 35.86 107 SER F CA 1
ATOM 4767 C C . SER F 1 55 ? -21.253 -12.503 -29.058 1.00 32.48 107 SER F C 1
ATOM 4768 O O . SER F 1 55 ? -21.793 -12.919 -30.087 1.00 27.71 107 SER F O 1
ATOM 4771 N N . TYR F 1 56 ? -21.812 -12.550 -27.857 1.00 32.83 108 TYR F N 1
ATOM 4772 C CA . TYR F 1 56 ? -23.136 -13.106 -27.644 1.00 33.62 108 TYR F CA 1
ATOM 4773 C C . TYR F 1 56 ? -24.174 -12.465 -28.573 1.00 31.53 108 TYR F C 1
ATOM 4774 O O . TYR F 1 56 ? -24.926 -13.168 -29.251 1.00 33.30 108 TYR F O 1
ATOM 4783 N N . GLN F 1 57 ? -24.203 -11.138 -28.617 1.00 23.37 109 GLN F N 1
ATOM 4784 C CA . GLN F 1 57 ? -25.154 -10.449 -29.468 1.00 22.91 109 GLN F CA 1
ATOM 4785 C C . GLN F 1 57 ? -24.955 -10.900 -30.915 1.00 25.18 109 GLN F C 1
ATOM 4786 O O . GLN F 1 57 ? -25.915 -11.132 -31.654 1.00 25.93 109 GLN F O 1
ATOM 4792 N N . ARG F 1 58 ? -23.698 -11.050 -31.307 1.00 24.95 110 ARG F N 1
ATOM 4793 C CA . ARG F 1 58 ? -23.366 -11.463 -32.655 1.00 26.37 110 ARG F CA 1
ATOM 4794 C C . ARG F 1 58 ? -23.830 -12.906 -32.901 1.00 26.22 110 ARG F C 1
ATOM 4795 O O . ARG F 1 58 ? -24.417 -13.199 -33.949 1.00 27.26 110 ARG F O 1
ATOM 4803 N N . ALA F 1 59 ? -23.581 -13.799 -31.937 1.00 21.91 111 ALA F N 1
ATOM 4804 C CA . ALA F 1 59 ? -24.010 -15.195 -32.066 1.00 19.43 111 ALA F CA 1
ATOM 4805 C C . ALA F 1 59 ? -25.533 -15.181 -32.161 1.00 19.83 111 ALA F C 1
ATOM 4806 O O . ALA F 1 59 ? -26.122 -15.901 -32.949 1.00 22.23 111 ALA F O 1
ATOM 4808 N N . LEU F 1 60 ? -26.157 -14.338 -31.354 1.00 20.68 112 LEU F N 1
ATOM 4809 C CA . LEU F 1 60 ? -27.595 -14.226 -31.355 1.00 22.07 112 LEU F CA 1
ATOM 4810 C C . LEU F 1 60 ? -28.114 -13.723 -32.696 1.00 25.51 112 LEU F C 1
ATOM 4811 O O . LEU F 1 60 ? -29.149 -14.184 -33.175 1.00 27.00 112 LEU F O 1
ATOM 4816 N N . ASN F 1 61 ? -27.415 -12.775 -33.310 1.00 26.75 113 ASN F N 1
ATOM 4817 C CA . ASN F 1 61 ? -27.860 -12.259 -34.605 1.00 29.74 113 ASN F CA 1
ATOM 4818 C C . ASN F 1 61 ? -27.791 -13.367 -35.654 1.00 32.14 113 ASN F C 1
ATOM 4819 O O . ASN F 1 61 ? -28.787 -13.673 -36.317 1.00 33.82 113 ASN F O 1
ATOM 4824 N N . LYS F 1 62 ? -26.618 -13.976 -35.796 1.00 34.38 114 LYS F N 1
ATOM 4825 C CA . LYS F 1 62 ? -26.433 -15.060 -36.766 1.00 35.92 114 LYS F CA 1
ATOM 4826 C C . LYS F 1 62 ? -27.589 -16.067 -36.661 1.00 33.42 114 LYS F C 1
ATOM 4827 O O . LYS F 1 62 ? -28.118 -16.553 -37.659 1.00 33.39 114 LYS F O 1
ATOM 4833 N N . PHE F 1 63 ? -27.989 -16.350 -35.434 1.00 36.69 115 PHE F N 1
ATOM 4834 C CA . PHE F 1 63 ? -29.069 -17.291 -35.173 1.00 39.01 115 PHE F CA 1
ATOM 4835 C C . PHE F 1 63 ? -30.426 -16.767 -35.657 1.00 41.03 115 PHE F C 1
ATOM 4836 O O . PHE F 1 63 ? -31.239 -17.515 -36.188 1.00 41.67 115 PHE F O 1
ATOM 4844 N N . ALA F 1 64 ? -30.660 -15.474 -35.484 1.00 42.33 116 ALA F N 1
ATOM 4845 C CA . ALA F 1 64 ? -31.930 -14.885 -35.880 1.00 42.62 116 ALA F CA 1
ATOM 4846 C C . ALA F 1 64 ? -32.184 -14.897 -37.384 1.00 44.12 116 ALA F C 1
ATOM 4847 O O . ALA F 1 64 ? -33.334 -14.844 -37.831 1.00 46.72 116 ALA F O 1
ATOM 4849 N N . GLU F 1 65 ? -31.127 -14.967 -38.178 1.00 40.36 117 GLU F N 1
ATOM 4850 C CA . GLU F 1 65 ? -31.323 -14.962 -39.614 1.00 38.02 117 GLU F CA 1
ATOM 4851 C C . GLU F 1 65 ? -31.681 -16.322 -40.196 1.00 39.68 117 GLU F C 1
ATOM 4852 O O . GLU F 1 65 ? -31.561 -16.534 -41.401 1.00 41.83 117 GLU F O 1
ATOM 4858 N N . THR F 1 66 ? -32.114 -17.247 -39.341 1.00 39.90 118 THR F N 1
ATOM 4859 C CA . THR F 1 66 ? -32.524 -18.593 -39.777 1.00 37.81 118 THR F CA 1
ATOM 4860 C C . THR F 1 66 ? -33.517 -19.189 -38.786 1.00 34.51 118 THR F C 1
ATOM 4861 O O . THR F 1 66 ? -33.843 -20.368 -38.863 1.00 35.26 118 THR F O 1
ATOM 4865 N N . HIS F 1 67 ? -33.998 -18.364 -37.862 1.00 32.95 119 HIS F N 1
ATOM 4866 C CA . HIS F 1 67 ? -34.945 -18.811 -36.859 1.00 34.05 119 HIS F CA 1
ATOM 4867 C C . HIS F 1 67 ? -35.948 -17.724 -36.580 1.00 36.76 119 HIS F C 1
ATOM 4868 O O . HIS F 1 67 ? -35.657 -16.545 -36.764 1.00 39.02 119 HIS F O 1
ATOM 4875 N N . ALA F 1 68 ? -37.132 -18.116 -36.133 1.00 37.27 120 ALA F N 1
ATOM 4876 C CA . ALA F 1 68 ? -38.165 -17.144 -35.821 1.00 42.86 120 ALA F CA 1
ATOM 4877 C C . ALA F 1 68 ? -37.839 -16.394 -34.525 1.00 46.42 120 ALA F C 1
ATOM 4878 O O . ALA F 1 68 ? -37.006 -16.840 -33.731 1.00 46.74 120 ALA F O 1
ATOM 4880 N N . LYS F 1 69 ? -38.504 -15.258 -34.320 1.00 47.39 121 LYS F N 1
ATOM 4881 C CA . LYS F 1 69 ? -38.293 -14.441 -33.133 1.00 49.43 121 LYS F CA 1
ATOM 4882 C C . LYS F 1 69 ? -38.560 -15.286 -31.893 1.00 47.47 121 LYS F C 1
ATOM 4883 O O . LYS F 1 69 ? -37.682 -15.458 -31.047 1.00 47.99 121 LYS F O 1
ATOM 4889 N N . ALA F 1 70 ? -39.763 -15.837 -31.794 1.00 44.99 122 ALA F N 1
ATOM 4890 C CA . ALA F 1 70 ? -40.114 -16.662 -30.643 1.00 42.33 122 ALA F CA 1
ATOM 4891 C C . ALA F 1 70 ? -39.033 -17.701 -30.346 1.00 38.40 122 ALA F C 1
ATOM 4892 O O . ALA F 1 70 ? -38.670 -17.912 -29.185 1.00 37.13 122 ALA F O 1
ATOM 4894 N N . SER F 1 71 ? -38.515 -18.330 -31.397 1.00 35.64 123 SER F N 1
ATOM 4895 C CA . SER F 1 71 ? -37.483 -19.361 -31.260 1.00 36.41 123 SER F CA 1
ATOM 4896 C C . SER F 1 71 ? -36.149 -18.825 -30.766 1.00 36.56 123 SER F C 1
ATOM 4897 O O . SER F 1 71 ? -35.549 -19.371 -29.842 1.00 34.98 123 SER F O 1
ATOM 4900 N N . THR F 1 72 ? -35.682 -17.761 -31.400 1.00 39.38 124 THR F N 1
ATOM 4901 C CA . THR F 1 72 ? -34.424 -17.165 -31.028 1.00 38.41 124 THR F CA 1
ATOM 4902 C C . THR F 1 72 ? -34.520 -16.698 -29.568 1.00 33.67 124 THR F C 1
ATOM 4903 O O . THR F 1 72 ? -33.562 -16.825 -28.809 1.00 30.92 124 THR F O 1
ATOM 4907 N N . LYS F 1 73 ? -35.689 -16.190 -29.178 1.00 30.21 125 LYS F N 1
ATOM 4908 C CA . LYS F 1 73 ? -35.929 -15.717 -27.808 1.00 31.16 125 LYS F CA 1
ATOM 4909 C C . LYS F 1 73 ? -35.724 -16.824 -26.791 1.00 31.40 125 LYS F C 1
ATOM 4910 O O . LYS F 1 73 ? -35.055 -16.640 -25.778 1.00 27.18 125 LYS F O 1
ATOM 4916 N N . GLY F 1 74 ? -36.345 -17.967 -27.069 1.00 35.41 126 GLY F N 1
ATOM 4917 C CA . GLY F 1 74 ? -36.240 -19.128 -26.201 1.00 35.06 126 GLY F CA 1
ATOM 4918 C C . GLY F 1 74 ? -34.792 -19.513 -25.969 1.00 36.08 126 GLY F C 1
ATOM 4919 O O . GLY F 1 74 ? -34.401 -19.857 -24.854 1.00 39.27 126 GLY F O 1
ATOM 4920 N N . PHE F 1 75 ? -33.994 -19.460 -27.030 1.00 35.97 127 PHE F N 1
ATOM 4921 C CA . PHE F 1 75 ? -32.583 -19.788 -26.938 1.00 29.20 127 PHE F CA 1
ATOM 4922 C C . PHE F 1 75 ? -31.932 -18.881 -25.914 1.00 28.21 127 PHE F C 1
ATOM 4923 O O . PHE F 1 75 ? -31.374 -19.343 -24.919 1.00 27.39 127 PHE F O 1
ATOM 4931 N N . HIS F 1 76 ? -32.026 -17.582 -26.178 1.00 24.68 128 HIS F N 1
ATOM 4932 C CA . HIS F 1 76 ? -31.452 -16.557 -25.318 1.00 28.37 128 HIS F CA 1
ATOM 4933 C C . HIS F 1 76 ? -31.854 -16.753 -23.864 1.00 31.39 128 HIS F C 1
ATOM 4934 O O . HIS F 1 76 ? -31.015 -17.036 -23.001 1.00 31.83 128 HIS F O 1
ATOM 4941 N N . THR F 1 77 ? -33.143 -16.603 -23.591 1.00 32.18 129 THR F N 1
ATOM 4942 C CA . THR F 1 77 ? -33.643 -16.774 -22.237 1.00 28.63 129 THR F CA 1
ATOM 4943 C C . THR F 1 77 ? -33.002 -17.980 -21.511 1.00 28.57 129 THR F C 1
ATOM 4944 O O . THR F 1 77 ? -32.438 -17.829 -20.426 1.00 24.92 129 THR F O 1
ATOM 4948 N N . ARG F 1 78 ? -33.063 -19.162 -22.122 1.00 29.40 130 ARG F N 1
ATOM 4949 C CA . ARG F 1 78 ? -32.480 -20.350 -21.519 1.00 30.70 130 ARG F CA 1
ATOM 4950 C C . ARG F 1 78 ? -30.980 -20.217 -21.254 1.00 29.63 130 ARG F C 1
ATOM 4951 O O . ARG F 1 78 ? -30.498 -20.589 -20.189 1.00 30.82 130 ARG F O 1
ATOM 4959 N N . VAL F 1 79 ? -30.234 -19.697 -22.212 1.00 29.03 131 VAL F N 1
ATOM 4960 C CA . VAL F 1 79 ? -28.807 -19.533 -21.996 1.00 28.76 131 VAL F CA 1
ATOM 4961 C C . VAL F 1 79 ? -28.586 -18.555 -20.858 1.00 28.95 131 VAL F C 1
ATOM 4962 O O . VAL F 1 79 ? -27.719 -18.747 -20.011 1.00 27.94 131 VAL F O 1
ATOM 4966 N N . ARG F 1 80 ? -29.377 -17.491 -20.859 1.00 30.90 132 ARG F N 1
ATOM 4967 C CA . ARG F 1 80 ? -29.277 -16.465 -19.836 1.00 35.16 132 ARG F CA 1
ATOM 4968 C C . ARG F 1 80 ? -29.390 -17.087 -18.445 1.00 37.01 132 ARG F C 1
ATOM 4969 O O . ARG F 1 80 ? -28.548 -16.842 -17.565 1.00 40.49 132 ARG F O 1
ATOM 4977 N N . ALA F 1 81 ? -30.416 -17.912 -18.251 1.00 34.49 133 ALA F N 1
ATOM 4978 C CA . ALA F 1 81 ? -30.622 -18.556 -16.963 1.00 30.57 133 ALA F CA 1
ATOM 4979 C C . ALA F 1 81 ? -29.394 -19.317 -16.508 1.00 27.71 133 ALA F C 1
ATOM 4980 O O . ALA F 1 81 ? -29.044 -19.265 -15.341 1.00 30.05 133 ALA F O 1
ATOM 4982 N N . SER F 1 82 ? -28.724 -20.007 -17.420 1.00 27.72 134 SER F N 1
ATOM 4983 C CA . SER F 1 82 ? -27.554 -20.776 -17.026 1.00 31.52 134 SER F CA 1
ATOM 4984 C C . SER F 1 82 ? -26.408 -19.879 -16.604 1.00 35.02 134 SER F C 1
ATOM 4985 O O . SER F 1 82 ? -25.584 -20.265 -15.778 1.00 39.66 134 SER F O 1
ATOM 4988 N N . ILE F 1 83 ? -26.350 -18.678 -17.161 1.00 34.97 135 ILE F N 1
ATOM 4989 C CA . ILE F 1 83 ? -25.267 -17.785 -16.806 1.00 37.30 135 ILE F CA 1
ATOM 4990 C C . ILE F 1 83 ? -25.497 -17.203 -15.428 1.00 37.61 135 ILE F C 1
ATOM 4991 O O . ILE F 1 83 ? -24.546 -16.937 -14.694 1.00 41.22 135 ILE F O 1
ATOM 4996 N N . GLN F 1 84 ? -26.763 -17.035 -15.066 1.00 37.62 136 GLN F N 1
ATOM 4997 C CA . GLN F 1 84 ? -27.111 -16.496 -13.757 1.00 40.40 136 GLN F CA 1
ATOM 4998 C C . GLN F 1 84 ? -26.409 -17.210 -12.606 1.00 38.85 136 GLN F C 1
ATOM 4999 O O . GLN F 1 84 ? -25.672 -16.584 -11.846 1.00 37.12 136 GLN F O 1
ATOM 5005 N N . CYS F 1 85 ? -26.647 -18.512 -12.466 1.00 37.69 137 CYS F N 1
ATOM 5006 C CA . CYS F 1 85 ? -26.026 -19.262 -11.388 1.00 38.75 137 CYS F CA 1
ATOM 5007 C C . CYS F 1 85 ? -24.519 -19.073 -11.482 1.00 40.06 137 CYS F C 1
ATOM 5008 O O . CYS F 1 85 ? -23.827 -19.030 -10.471 1.00 41.46 137 CYS F O 1
ATOM 5011 N N . LEU F 1 86 ? -24.001 -18.940 -12.694 1.00 41.60 138 LEU F N 1
ATOM 5012 C CA . LEU F 1 86 ? -22.565 -18.746 -12.845 1.00 42.84 138 LEU F CA 1
ATOM 5013 C C . LEU F 1 86 ? -22.146 -17.420 -12.209 1.00 43.73 138 LEU F C 1
ATOM 5014 O O . LEU F 1 86 ? -21.049 -17.299 -11.662 1.00 42.37 138 LEU F O 1
ATOM 5019 N N . ILE F 1 87 ? -23.028 -16.430 -12.271 1.00 45.39 139 ILE F N 1
ATOM 5020 C CA . ILE F 1 87 ? -22.741 -15.128 -11.678 1.00 50.34 139 ILE F CA 1
ATOM 5021 C C . ILE F 1 87 ? -22.899 -15.227 -10.166 1.00 49.49 139 ILE F C 1
ATOM 5022 O O . ILE F 1 87 ? -21.985 -14.896 -9.411 1.00 49.55 139 ILE F O 1
ATOM 5027 N N . GLU F 1 88 ? -24.075 -15.688 -9.749 1.00 50.49 140 GLU F N 1
ATOM 5028 C CA . GLU F 1 88 ? -24.417 -15.870 -8.338 1.00 53.90 140 GLU F CA 1
ATOM 5029 C C . GLU F 1 88 ? -23.304 -16.608 -7.564 1.00 51.64 140 GLU F C 1
ATOM 5030 O O . GLU F 1 88 ? -22.897 -16.181 -6.479 1.00 50.00 140 GLU F O 1
ATOM 5036 N N . GLU F 1 89 ? -22.838 -17.725 -8.118 1.00 49.52 141 GLU F N 1
ATOM 5037 C CA . GLU F 1 89 ? -21.771 -18.503 -7.504 1.00 47.97 141 GLU F CA 1
ATOM 5038 C C . GLU F 1 89 ? -20.470 -17.723 -7.589 1.00 46.72 141 GLU F C 1
ATOM 5039 O O . GLU F 1 89 ? -19.445 -18.168 -7.086 1.00 46.78 141 GLU F O 1
ATOM 5045 N N . GLY F 1 90 ? -20.508 -16.566 -8.234 1.00 44.51 142 GLY F N 1
ATOM 5046 C CA . GLY F 1 90 ? -19.299 -15.783 -8.372 1.00 49.57 142 GLY F CA 1
ATOM 5047 C C . GLY F 1 90 ? -18.226 -16.561 -9.111 1.00 54.19 142 GLY F C 1
ATOM 5048 O O . GLY F 1 90 ? -17.138 -16.811 -8.581 1.00 55.54 142 GLY F O 1
ATOM 5049 N N . ARG F 1 91 ? -18.539 -16.957 -10.341 1.00 55.77 143 ARG F N 1
ATOM 5050 C CA . ARG F 1 91 ? -17.606 -17.710 -11.183 1.00 56.23 143 ARG F CA 1
ATOM 5051 C C . ARG F 1 91 ? -17.363 -16.886 -12.433 1.00 55.64 143 ARG F C 1
ATOM 5052 O O . ARG F 1 91 ? -16.359 -17.052 -13.124 1.00 53.56 143 ARG F O 1
ATOM 5060 N N . LEU F 1 92 ? -18.301 -15.981 -12.689 1.00 56.34 144 LEU F N 1
ATOM 5061 C CA . LEU F 1 92 ? -18.241 -15.088 -13.829 1.00 58.29 144 LEU F CA 1
ATOM 5062 C C . LEU F 1 92 ? -18.462 -13.654 -13.332 1.00 61.80 144 LEU F C 1
ATOM 5063 O O . LEU F 1 92 ? -19.369 -13.383 -12.537 1.00 62.81 144 LEU F O 1
ATOM 5068 N N . GLN F 1 93 ? -17.625 -12.740 -13.812 1.00 63.49 145 GLN F N 1
ATOM 5069 C CA . GLN F 1 93 ? -17.694 -11.343 -13.419 1.00 62.64 145 GLN F CA 1
ATOM 5070 C C . GLN F 1 93 ? -18.871 -10.561 -13.975 1.00 59.51 145 GLN F C 1
ATOM 5071 O O . GLN F 1 93 ? -19.605 -9.917 -13.224 1.00 56.73 145 GLN F O 1
ATOM 5077 N N . LYS F 1 94 ? -19.056 -10.610 -15.287 1.00 56.95 146 LYS F N 1
ATOM 5078 C CA . LYS F 1 94 ? -20.147 -9.871 -15.915 1.00 53.05 146 LYS F CA 1
ATOM 5079 C C . LYS F 1 94 ? -21.032 -10.735 -16.823 1.00 48.51 146 LYS F C 1
ATOM 5080 O O . LYS F 1 94 ? -20.531 -11.545 -17.601 1.00 46.10 146 LYS F O 1
ATOM 5086 N N . ASP F 1 95 ? -22.348 -10.563 -16.700 1.00 43.41 147 ASP F N 1
ATOM 5087 C CA . ASP F 1 95 ? -23.323 -11.314 -17.501 1.00 44.23 147 ASP F CA 1
ATOM 5088 C C . ASP F 1 95 ? -23.555 -10.658 -18.867 1.00 41.55 147 ASP F C 1
ATOM 5089 O O . ASP F 1 95 ? -24.262 -9.662 -18.970 1.00 41.30 147 ASP F O 1
ATOM 5094 N N . PHE F 1 96 ? -22.960 -11.230 -19.910 1.00 39.11 148 PHE F N 1
ATOM 5095 C CA . PHE F 1 96 ? -23.077 -10.677 -21.254 1.00 38.01 148 PHE F CA 1
ATOM 5096 C C . PHE F 1 96 ? -24.470 -10.736 -21.845 1.00 35.20 148 PHE F C 1
ATOM 5097 O O . PHE F 1 96 ? -24.866 -9.882 -22.635 1.00 33.08 148 PHE F O 1
ATOM 5105 N N . THR F 1 97 ? -25.223 -11.740 -21.453 1.00 36.12 149 THR F N 1
ATOM 5106 C CA . THR F 1 97 ? -26.571 -11.884 -21.956 1.00 41.56 149 THR F CA 1
ATOM 5107 C C . THR F 1 97 ? -27.477 -10.764 -21.435 1.00 46.53 149 THR F C 1
ATOM 5108 O O . THR F 1 97 ? -28.674 -10.703 -21.742 1.00 46.00 149 THR F O 1
ATOM 5112 N N . THR F 1 98 ? -26.888 -9.861 -20.667 1.00 49.05 150 THR F N 1
ATOM 5113 C CA . THR F 1 98 ? -27.622 -8.767 -20.054 1.00 52.24 150 THR F CA 1
ATOM 5114 C C . THR F 1 98 ? -28.374 -7.819 -20.998 1.00 53.57 150 THR F C 1
ATOM 5115 O O . THR F 1 98 ? -29.324 -8.225 -21.670 1.00 51.84 150 THR F O 1
ATOM 5119 N N . ARG F 1 99 ? -27.973 -6.552 -21.026 1.00 58.03 151 ARG F N 1
ATOM 5120 C CA . ARG F 1 99 ? -28.622 -5.576 -21.894 1.00 63.48 151 ARG F CA 1
ATOM 5121 C C . ARG F 1 99 ? -28.619 -6.094 -23.328 1.00 64.60 151 ARG F C 1
ATOM 5122 O O . ARG F 1 99 ? -29.491 -5.744 -24.121 1.00 63.67 151 ARG F O 1
ATOM 5130 N N . ALA F 1 100 ? -27.645 -6.941 -23.652 1.00 66.38 152 ALA F N 1
ATOM 5131 C CA . ALA F 1 100 ? -27.543 -7.487 -24.997 1.00 69.15 152 ALA F CA 1
ATOM 5132 C C . ALA F 1 100 ? -28.716 -8.427 -25.332 1.00 71.01 152 ALA F C 1
ATOM 5133 O O . ALA F 1 100 ? -28.581 -9.370 -26.117 1.00 71.66 152 ALA F O 1
ATOM 5135 N N . VAL F 1 101 ? -29.875 -8.136 -24.748 1.00 72.89 153 VAL F N 1
ATOM 5136 C CA . VAL F 1 101 ? -31.089 -8.922 -24.953 1.00 75.48 153 VAL F CA 1
ATOM 5137 C C . VAL F 1 101 ? -31.668 -8.697 -26.365 1.00 72.13 153 VAL F C 1
ATOM 5138 O O . VAL F 1 101 ? -32.721 -9.232 -26.723 1.00 75.12 153 VAL F O 1
ATOM 5142 N N . VAL F 1 102 ? -30.971 -7.928 -27.187 1.00 65.77 154 VAL F N 1
ATOM 5143 C CA . VAL F 1 102 ? -31.488 -7.682 -28.520 1.00 61.76 154 VAL F CA 1
ATOM 5144 C C . VAL F 1 102 ? -31.633 -8.965 -29.330 1.00 59.20 154 VAL F C 1
ATOM 5145 O O . VAL F 1 102 ? -30.647 -9.605 -29.683 1.00 58.90 154 VAL F O 1
ATOM 5149 N N . LYS F 1 103 ? -32.882 -9.342 -29.602 1.00 58.91 155 LYS F N 1
ATOM 5150 C CA . LYS F 1 103 ? -33.180 -10.538 -30.383 1.00 57.53 155 LYS F CA 1
ATOM 5151 C C . LYS F 1 103 ? -33.881 -10.195 -31.688 1.00 59.42 155 LYS F C 1
ATOM 5152 O O . LYS F 1 103 ? -35.103 -10.021 -31.731 1.00 57.23 155 LYS F O 1
ATOM 5158 N N . GLY F 1 104 ? -33.086 -10.104 -32.750 1.00 62.07 156 GLY F N 1
ATOM 5159 C CA . GLY F 1 104 ? -33.626 -9.802 -34.054 1.00 66.48 156 GLY F CA 1
ATOM 5160 C C . GLY F 1 104 ? -34.799 -10.708 -34.370 1.00 74.23 156 GLY F C 1
ATOM 5161 O O . GLY F 1 104 ? -34.986 -11.767 -33.760 1.00 71.84 156 GLY F O 1
ATOM 5162 N N . LEU F 1 105 ? -35.591 -10.275 -35.343 1.00 83.40 157 LEU F N 1
ATOM 5163 C CA . LEU F 1 105 ? -36.779 -10.995 -35.784 1.00 91.69 157 LEU F CA 1
ATOM 5164 C C . LEU F 1 105 ? -36.667 -11.453 -37.244 1.00 94.15 157 LEU F C 1
ATOM 5165 O O . LEU F 1 105 ? -35.938 -10.861 -38.051 1.00 92.87 157 LEU F O 1
ATOM 5170 N N . GLU F 1 106 ? -37.398 -12.509 -37.582 1.00 96.88 158 GLU F N 1
ATOM 5171 C CA . GLU F 1 106 ? -37.372 -13.014 -38.945 1.00 100.01 158 GLU F CA 1
ATOM 5172 C C . GLU F 1 106 ? -38.458 -12.314 -39.765 1.00 101.03 158 GLU F C 1
ATOM 5173 O O . GLU F 1 106 ? -38.750 -12.710 -40.898 1.00 101.75 158 GLU F O 1
ATOM 5179 N N . HIS F 1 107 ? -39.044 -11.265 -39.184 1.00 101.48 159 HIS F N 1
ATOM 5180 C CA . HIS F 1 107 ? -40.099 -10.485 -39.847 1.00 101.41 159 HIS F CA 1
ATOM 5181 C C . HIS F 1 107 ? -39.825 -8.984 -39.725 1.00 98.50 159 HIS F C 1
ATOM 5182 O O . HIS F 1 107 ? -39.919 -8.272 -40.751 1.00 94.24 159 HIS F O 1
#

Foldseek 3Di:
DFWDALLVLLVVLCPPDVPPDDVVVVLSVVLSVLSPPLHRHIPQVDALVNVLVSQVVVQVPDAQVSSQSSLVSSQVSVVVCVVVVVHPDSSSVPSNDHHHDD/DAALLVLLVVLCPPDVPPDDVVVVLSVVLSVLSPPLHRHDPQVDALVNVLVSLAVVQAPDFPVSSLSSLVSSQVSVVVVVVVPVDVDRSSPPSVDGDGYND/DDWAALLVLLVVLCPPDVPPDDVVVVLSVVLSVLSPPLHRHTPQVDALVNVLVSQAVVQVPDAPVSSLSSLVSSQVSVVVCVVVPVHDDRSSPVSVDHHGD/DWAALLVLLVVLCPPDVPPDDVVVVLSVVLSVLSPPLHRHIPQVDALVNVLVSLVVVQQPAAQVSSLSSLVSSQVSVVVVVVVPVHPDRSSVVSVDRHGHVDDD/DFWDALLVLLVVLCPPDVPPDDVVVVLSVVLSVLSPPLHSHTPQVDALVNVLVSLVVVQVPDAQVSSLSSLVSSQVSVVVVVVVPPHDDRSSVPSNDHHGD/DPWAALLVLLVVLCPPDVPPDDVVVVLSVVLSVLSPPLHRHTPQVDALVNVLVSLVVVQCPDAQVSSLSSLVSSQVSVVVCVVVPVDDDRSSPPSVDHDGND

Secondary structure (DSSP, 8-state):
---SBHHHHHHH---SSTTTS---HHHHHHHHHHHHH----BTTT--HHHHHHHHHHHHTTS-HHHHHHHHHHHHHHHHHHHHTTS-SS-TTSSTT------/--BHHHHHHH---SSTTTS---HHHHHHHHHHHHH----BTTT--HHHHHHHHHHHHTTS-HHHHHHHHHHHHHHHHHHHHHTS-S--TTTTT-----S--/---SBHHHHHHH---SSTTTS---HHHHHHHHHHHHH----BTTT--HHHHHHHHHHHHTTS-HHHHHHHHHHHHHHHHHHHHHT-SSS-SSSTT------/--SBHHHHHHH---SSTTTS---HHHHHHHHHHHHH----BTTT--HHHHHHHHHHHHTTS-HHHHHHHHHHHHHHHHHHHHTT-SSS-TTSTT-----SSS--/---SBHHHHHHH---SSTTTS---HHHHHHHHHHHHH----BTTT--HHHHHHHHHHHHTTS-HHHHHHHHHHHHHHHHHHHHTT-SSS-TTSSTT-----/----BHHHHHHH---SSTTTS---HHHHHHHHHHHHH----BTTT--HHHHHHHHHHHHTTS-HHHHHHHHHHHHHHHHHHHHTTS-S--TTTTT-------

B-factor: mean 47.14, std 16.3, range [1.0, 130.9]

CATH classification: 1.10.150.130

Nearest PDB structures (foldseek):
  3lys-assembly6_F  TM=9.993E-01  e=1.124E-14  Lactococcus lactis subsp. lactis
  1z1g-assembly1_D  TM=7.793E-01  e=1.033E-02  Lambdavirus lambda
  1z1g-assembly1_C  TM=7.963E-01  e=1.309E-02  Lambdavirus lambda
  1z1b-assembly1_B  TM=7.889E-01  e=2.661E-02  Lambdavirus lambda
  1z19-assembly1_B-2  TM=7.679E-01  e=5.737E-02  Lambdavirus lambda